Protein AF-0000000084551443 (afdb_homodimer)

Radius of gyration: 26.67 Å; Cα contacts (8 Å, |Δi|>4): 871; chains: 2; bounding box: 62×71×58 Å

Structure (mmCIF, N/CA/C/O backbone):
data_AF-0000000084551443-model_v1
#
loop_
_entity.id
_entity.type
_entity.pdbx_description
1 polymer 'Methyltransferase domain protein'
#
loop_
_atom_site.group_PDB
_atom_site.id
_atom_site.type_symbol
_atom_site.label_atom_id
_atom_site.label_alt_id
_atom_site.label_comp_id
_atom_site.label_asym_id
_atom_site.label_entity_id
_atom_site.label_seq_id
_atom_site.pdbx_PDB_ins_code
_atom_site.Cartn_x
_atom_site.Cartn_y
_atom_site.Cartn_z
_atom_site.occupancy
_atom_site.B_iso_or_equiv
_atom_site.auth_seq_id
_atom_site.auth_comp_id
_atom_site.auth_asym_id
_atom_site.auth_atom_id
_atom_site.pdbx_PDB_model_num
ATOM 1 N N . MET A 1 1 ? -0.946 -19.391 22.297 1 57.69 1 MET A N 1
ATOM 2 C CA . MET A 1 1 ? -1.785 -19.172 21.125 1 57.69 1 MET A CA 1
ATOM 3 C C . MET A 1 1 ? -1.15 -18.172 20.172 1 57.69 1 MET A C 1
ATOM 5 O O . MET A 1 1 ? -0.64 -17.141 20.609 1 57.69 1 MET A O 1
ATOM 9 N N . TYR A 1 2 ? -0.815 -18.609 18.891 1 79.56 2 TYR A N 1
ATOM 10 C CA . TYR A 1 2 ? -0.077 -17.766 17.969 1 79.56 2 TYR A CA 1
ATOM 11 C C . TYR A 1 2 ? -0.944 -16.625 17.469 1 79.56 2 TYR A C 1
ATOM 13 O O . TYR A 1 2 ? -2.164 -16.75 17.359 1 79.56 2 TYR A O 1
ATOM 21 N N . LEU A 1 3 ? -0.405 -15.438 17.484 1 86.31 3 LEU A N 1
ATOM 22 C CA . LEU A 1 3 ? -1.112 -14.258 17.016 1 86.31 3 LEU A CA 1
ATOM 23 C C . LEU A 1 3 ? -1.504 -14.406 15.547 1 86.31 3 LEU A C 1
ATOM 25 O O . LEU A 1 3 ? -0.669 -14.758 14.711 1 86.31 3 LEU A O 1
ATOM 29 N N . ASP A 1 4 ? -2.785 -14.312 15.32 1 89.44 4 ASP A N 1
ATOM 30 C CA . ASP A 1 4 ? -3.301 -14.312 13.953 1 89.44 4 ASP A CA 1
ATOM 31 C C . ASP A 1 4 ? -3.592 -12.891 13.477 1 89.44 4 ASP A C 1
ATOM 33 O O . ASP A 1 4 ? -4.09 -12.062 14.242 1 89.44 4 ASP A O 1
ATOM 37 N N . TYR A 1 5 ? -3.281 -12.633 12.25 1 92.94 5 TYR A N 1
ATOM 38 C CA . TYR A 1 5 ? -3.488 -11.305 11.68 1 92.94 5 TYR A CA 1
ATOM 39 C C . TYR A 1 5 ? -4.926 -10.844 11.891 1 92.94 5 TYR A C 1
ATOM 41 O O . TYR A 1 5 ? -5.164 -9.68 12.227 1 92.94 5 TYR A O 1
ATOM 49 N N . LYS A 1 6 ? -5.832 -11.734 11.711 1 90.75 6 LYS A N 1
ATOM 50 C CA . LYS A 1 6 ? -7.25 -11.383 11.805 1 90.75 6 LYS A CA 1
ATOM 51 C C . LYS A 1 6 ? -7.633 -11.023 13.234 1 90.75 6 LYS A C 1
ATOM 53 O O . LYS A 1 6 ? -8.68 -10.414 13.469 1 90.75 6 LYS A O 1
ATOM 58 N N . ASP A 1 7 ? -6.766 -11.391 14.172 1 90.88 7 ASP A N 1
ATOM 59 C CA . ASP A 1 7 ? -7.051 -11.141 15.578 1 90.88 7 ASP A CA 1
ATOM 60 C C . ASP A 1 7 ? -6.488 -9.789 16.016 1 90.88 7 ASP A C 1
ATOM 62 O O . ASP A 1 7 ? -6.75 -9.336 17.125 1 90.88 7 ASP A O 1
ATOM 66 N N . ILE A 1 8 ? -5.77 -9.18 15.18 1 94.69 8 ILE A N 1
ATOM 67 C CA . ILE A 1 8 ? -5.141 -7.906 15.523 1 94.69 8 ILE A CA 1
ATOM 68 C C . ILE A 1 8 ? -6.141 -6.77 15.336 1 94.69 8 ILE A C 1
ATOM 70 O O . ILE A 1 8 ? -6.684 -6.59 14.242 1 94.69 8 ILE A O 1
ATOM 74 N N . ASP A 1 9 ? -6.434 -6.051 16.375 1 95.94 9 ASP A N 1
ATOM 75 C CA . ASP A 1 9 ? -7.289 -4.871 16.312 1 95.94 9 ASP A CA 1
ATOM 76 C C . ASP A 1 9 ? -6.465 -3.602 16.125 1 95.94 9 ASP A C 1
ATOM 78 O O . ASP A 1 9 ? -6.066 -2.955 17.094 1 95.94 9 ASP A O 1
ATOM 82 N N . PHE A 1 10 ? -6.281 -3.205 14.891 1 97.06 10 PHE A N 1
ATOM 83 C CA . PHE A 1 10 ? -5.438 -2.062 14.562 1 97.06 10 PHE A CA 1
ATOM 84 C C . PHE A 1 10 ? -6.082 -0.762 15.031 1 97.06 10 PHE A C 1
ATOM 86 O O . PHE A 1 10 ? -5.395 0.243 15.219 1 97.06 10 PHE A O 1
ATOM 93 N N . GLU A 1 11 ? -7.387 -0.735 15.172 1 97.25 11 GLU A N 1
ATOM 94 C CA . GLU A 1 11 ? -8 0.452 15.758 1 97.25 11 GLU A CA 1
ATOM 95 C C . GLU A 1 11 ? -7.594 0.615 17.219 1 97.25 11 GLU A C 1
ATOM 97 O O . GLU A 1 11 ? -7.355 1.733 17.688 1 97.25 11 GLU A O 1
ATOM 102 N N . GLU A 1 12 ? -7.555 -0.473 17.891 1 96.94 12 GLU A N 1
ATOM 103 C CA . GLU A 1 12 ? -7.082 -0.405 19.281 1 96.94 12 GLU A CA 1
ATOM 104 C C . GLU A 1 12 ? -5.652 0.126 19.344 1 96.94 12 GLU A C 1
ATOM 106 O O . GLU A 1 12 ? -5.316 0.91 20.234 1 96.94 12 GLU A O 1
ATOM 111 N N . ILE A 1 13 ? -4.852 -0.319 18.422 1 96.56 13 ILE A N 1
ATOM 112 C CA . ILE A 1 13 ? -3.48 0.176 18.359 1 96.56 13 ILE A CA 1
ATOM 113 C C . ILE A 1 13 ? -3.486 1.681 18.094 1 96.56 13 ILE A C 1
ATOM 115 O O . ILE A 1 13 ? -2.773 2.434 18.766 1 96.56 13 ILE A O 1
ATOM 119 N N . TRP A 1 14 ? -4.32 2.121 17.188 1 96.62 14 TRP A N 1
ATOM 120 C CA . TRP A 1 14 ? -4.52 3.529 16.859 1 96.62 14 TRP A CA 1
ATOM 121 C C . TRP A 1 14 ? -4.938 4.32 18.094 1 96.62 14 TRP A C 1
ATOM 123 O O . TRP A 1 14 ? -4.332 5.344 18.406 1 96.62 14 TRP A O 1
ATOM 133 N N . GLN A 1 15 ? -5.852 3.818 18.812 1 96.19 15 GLN A N 1
ATOM 134 C CA . GLN A 1 15 ? -6.402 4.484 19.984 1 96.19 15 GLN A CA 1
ATOM 135 C C . GLN A 1 15 ? -5.395 4.504 21.141 1 96.19 15 GLN A C 1
ATOM 137 O O . GLN A 1 15 ? -5.301 5.484 21.875 1 96.19 15 GLN A O 1
ATOM 142 N N . ASN A 1 16 ? -4.629 3.449 21.25 1 94.69 16 ASN A N 1
ATOM 143 C CA . ASN A 1 16 ? -3.59 3.398 22.281 1 94.69 16 ASN A CA 1
ATOM 144 C C . ASN A 1 16 ? -2.496 4.43 22.016 1 94.69 16 ASN A C 1
ATOM 146 O O . ASN A 1 16 ? -1.947 5.012 22.953 1 94.69 16 ASN A O 1
ATOM 150 N N . ARG A 1 17 ? -2.191 4.629 20.781 1 92.5 17 ARG A N 1
ATOM 151 C CA . ARG A 1 17 ? -1.212 5.648 20.422 1 92.5 17 ARG A CA 1
ATOM 152 C C . ARG A 1 17 ? -1.701 7.039 20.812 1 92.5 17 ARG A C 1
ATOM 154 O O . ARG A 1 17 ? -0.929 7.852 21.328 1 92.5 17 ARG A O 1
ATOM 161 N N . ILE A 1 18 ? -2.959 7.258 20.562 1 92.38 18 ILE A N 1
ATOM 162 C CA . ILE A 1 18 ? -3.551 8.539 20.922 1 92.38 18 ILE A CA 1
ATOM 163 C C . ILE A 1 18 ? -3.543 8.703 22.453 1 92.38 18 ILE A C 1
ATOM 165 O O . ILE A 1 18 ? -3.168 9.758 22.969 1 92.38 18 ILE A O 1
ATOM 169 N N . ARG A 1 19 ? -3.854 7.652 23.141 1 91.12 19 ARG A N 1
ATOM 170 C CA . ARG A 1 19 ? -3.932 7.66 24.594 1 91.12 19 ARG A CA 1
ATOM 171 C C . ARG A 1 19 ? -2.557 7.875 25.219 1 91.12 19 ARG A C 1
ATOM 173 O O . ARG A 1 19 ? -2.445 8.43 26.312 1 91.12 19 ARG A O 1
ATOM 180 N N . SER A 1 20 ? -1.563 7.441 24.562 1 89.38 20 SER A N 1
ATOM 181 C CA . SER A 1 20 ? -0.211 7.492 25.109 1 89.38 20 SER A CA 1
ATOM 182 C C . SER A 1 20 ? 0.358 8.906 25.062 1 89.38 20 SER A C 1
ATOM 184 O O . SER A 1 20 ? 1.38 9.195 25.688 1 89.38 20 SER A O 1
ATOM 186 N N . LYS A 1 21 ? -0.358 9.766 24.328 1 87.75 21 LYS A N 1
ATOM 187 C CA . LYS A 1 21 ? 0.078 11.156 24.297 1 87.75 21 LYS A CA 1
ATOM 188 C C . LYS A 1 21 ? -0.125 11.828 25.656 1 87.75 21 LYS A C 1
ATOM 190 O O . LYS A 1 21 ? -0.843 11.297 26.5 1 87.75 21 LYS A O 1
ATOM 195 N N . ASN A 1 22 ? 0.673 12.828 25.875 1 85.81 22 ASN A N 1
ATOM 196 C CA . ASN A 1 22 ? 0.56 13.523 27.156 1 85.81 22 ASN A CA 1
ATOM 197 C C . ASN A 1 22 ? 0.204 14.992 26.953 1 85.81 22 ASN A C 1
ATOM 199 O O . ASN A 1 22 ? 0.245 15.508 25.844 1 85.81 22 ASN A O 1
ATOM 203 N N . GLY A 1 23 ? -0.37 15.555 28.031 1 88.5 23 GLY A N 1
ATOM 204 C CA . GLY A 1 23 ? -0.555 17 28.109 1 88.5 23 GLY A CA 1
ATOM 205 C C . GLY A 1 23 ? -1.542 17.516 27.078 1 88.5 23 GLY A C 1
ATOM 206 O O . GLY A 1 23 ? -2.654 17 26.953 1 88.5 23 GLY A O 1
ATOM 207 N N . HIS A 1 24 ? -1.109 18.547 26.469 1 88 24 HIS A N 1
ATOM 208 C CA . HIS A 1 24 ? -1.947 19.312 25.562 1 88 24 HIS A CA 1
ATOM 209 C C . HIS A 1 24 ? -2.359 18.484 24.344 1 88 24 HIS A C 1
ATOM 211 O O . HIS A 1 24 ? -3.5 18.578 23.891 1 88 24 HIS A O 1
ATOM 217 N N . GLU A 1 25 ? -1.542 17.625 23.891 1 87.94 25 GLU A N 1
ATOM 218 C CA . GLU A 1 25 ? -1.828 16.812 22.703 1 87.94 25 GLU A CA 1
ATOM 219 C C . GLU A 1 25 ? -2.949 15.805 22.984 1 87.94 25 GLU A C 1
ATOM 221 O O . GLU A 1 25 ? -3.779 15.539 22.125 1 87.94 25 GLU A O 1
ATOM 226 N N . LYS A 1 26 ? -2.939 15.273 24.125 1 89.88 26 LYS A N 1
ATOM 227 C CA . LYS A 1 26 ? -3.998 14.352 24.516 1 89.88 26 LYS A CA 1
ATOM 228 C C . LYS A 1 26 ? -5.324 15.086 24.703 1 89.88 26 LYS A C 1
ATOM 230 O O . LYS A 1 26 ? -6.375 14.602 24.281 1 89.88 26 LYS A O 1
ATOM 235 N N . GLN A 1 27 ? -5.234 16.219 25.281 1 92.19 27 GLN A N 1
ATOM 236 C CA . GLN A 1 27 ? -6.438 17.016 25.531 1 92.19 27 GLN A CA 1
ATOM 237 C C . GLN A 1 27 ? -7.121 17.406 24.219 1 92.19 27 GLN A C 1
ATOM 239 O O . GLN A 1 27 ? -8.352 17.422 24.141 1 92.19 27 GLN A O 1
ATOM 244 N N . ARG A 1 28 ? -6.359 17.641 23.266 1 92.06 28 ARG A N 1
ATOM 245 C CA . ARG A 1 28 ? -6.895 18.078 21.984 1 92.06 28 ARG A CA 1
ATOM 246 C C . ARG A 1 28 ? -7.762 16.984 21.359 1 92.06 28 ARG A C 1
ATOM 248 O O . ARG A 1 28 ? -8.672 17.281 20.594 1 92.06 28 ARG A O 1
ATOM 255 N N . VAL A 1 29 ? -7.52 15.766 21.719 1 91.06 29 VAL A N 1
ATOM 256 C CA . VAL A 1 29 ? -8.266 14.648 21.141 1 91.06 29 VAL A CA 1
ATOM 257 C C . VAL A 1 29 ? -9.602 14.492 21.875 1 91.06 29 VAL A C 1
ATOM 259 O O . VAL A 1 29 ? -10.633 14.234 21.25 1 91.06 29 VAL A O 1
ATOM 262 N N . PHE A 1 30 ? -9.625 14.789 23.156 1 92.81 30 PHE A N 1
ATOM 263 C CA . PHE A 1 30 ? -10.773 14.375 23.953 1 92.81 30 PHE A CA 1
ATOM 264 C C . PHE A 1 30 ? -11.578 15.586 24.406 1 92.81 30 PHE A C 1
ATOM 266 O O . PHE A 1 30 ? -12.648 15.445 25 1 92.81 30 PHE A O 1
ATOM 273 N N . ASP A 1 31 ? -11.062 16.781 24.094 1 94.62 31 ASP A N 1
ATOM 274 C CA . ASP A 1 31 ? -11.75 18.016 24.469 1 94.62 31 ASP A CA 1
ATOM 275 C C . ASP A 1 31 ? -11.883 18.953 23.266 1 94.62 31 ASP A C 1
ATOM 277 O O . ASP A 1 31 ? -10.914 19.609 22.875 1 94.62 31 ASP A O 1
ATOM 281 N N . ASP A 1 32 ? -13.055 19.094 22.812 1 94.31 32 ASP A N 1
ATOM 282 C CA . ASP A 1 32 ? -13.32 19.875 21.609 1 94.31 32 ASP A CA 1
ATOM 283 C C . ASP A 1 32 ? -12.938 21.344 21.812 1 94.31 32 ASP A C 1
ATOM 285 O O . ASP A 1 32 ? -12.508 22.016 20.875 1 94.31 32 ASP A O 1
ATOM 289 N N . GLU A 1 33 ? -13.164 21.812 22.969 1 95.31 33 GLU A N 1
ATOM 290 C CA . GLU A 1 33 ? -12.852 23.203 23.234 1 95.31 33 GLU A CA 1
ATOM 291 C C . GLU A 1 33 ? -11.352 23.469 23.156 1 95.31 33 GLU A C 1
ATOM 293 O O . GLU A 1 33 ? -10.922 24.5 22.641 1 95.31 33 GLU A O 1
ATOM 298 N N . VAL A 1 34 ? -10.594 22.531 23.703 1 95.56 34 VAL A N 1
ATOM 299 C CA . VAL A 1 34 ? -9.141 22.641 23.625 1 95.56 34 VAL A CA 1
ATOM 300 C C . VAL A 1 34 ? -8.695 22.625 22.156 1 95.56 34 VAL A C 1
ATOM 302 O O . VAL A 1 34 ? -7.82 23.391 21.766 1 95.56 34 VAL A O 1
ATOM 305 N N . GLU A 1 35 ? -9.273 21.719 21.359 1 94.19 35 GLU A N 1
ATOM 306 C CA . GLU A 1 35 ? -8.961 21.625 19.938 1 94.19 35 GLU A CA 1
ATOM 307 C C . GLU A 1 35 ? -9.344 22.922 19.219 1 94.19 35 GLU A C 1
ATOM 309 O O . GLU A 1 35 ? -8.578 23.422 18.391 1 94.19 35 GLU A O 1
ATOM 314 N N . ARG A 1 36 ? -10.492 23.469 19.516 1 95.06 36 ARG A N 1
ATOM 315 C CA . ARG A 1 36 ? -10.953 24.703 18.922 1 95.06 36 ARG A CA 1
ATOM 316 C C . ARG A 1 36 ? -10.008 25.859 19.234 1 95.06 36 ARG A C 1
ATOM 318 O O . ARG A 1 36 ? -9.68 26.672 18.359 1 95.06 36 ARG A O 1
ATOM 325 N N . GLU A 1 37 ? -9.633 25.922 20.453 1 95.88 37 GLU A N 1
ATOM 326 C CA . GLU A 1 37 ? -8.719 26.984 20.875 1 95.88 37 GLU A CA 1
ATOM 327 C C . GLU A 1 37 ? -7.379 26.891 20.156 1 95.88 37 GLU A C 1
ATOM 329 O O . GLU A 1 37 ? -6.785 27.906 19.812 1 95.88 37 GLU A O 1
ATOM 334 N N . PHE A 1 38 ? -6.941 25.688 20.094 1 95.44 38 PHE A N 1
ATOM 335 C CA . PHE A 1 38 ? -5.684 25.469 19.406 1 95.44 38 PHE A CA 1
ATOM 336 C C . PHE A 1 38 ? -5.715 26.078 18 1 95.44 38 PHE A C 1
ATOM 338 O O . PHE A 1 38 ? -4.824 26.844 17.641 1 95.44 38 PHE A O 1
ATOM 345 N N . TRP A 1 39 ? -6.77 25.828 17.219 1 95.38 39 TRP A N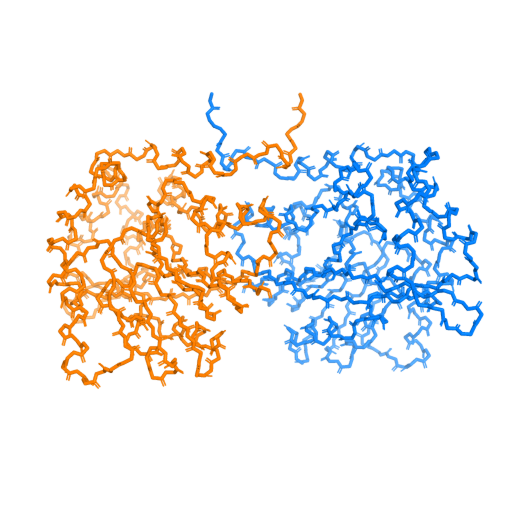 1
ATOM 346 C CA . TRP A 1 39 ? -6.844 26.281 15.836 1 95.38 39 TRP A CA 1
ATOM 347 C C . TRP A 1 39 ? -7.207 27.766 15.766 1 95.38 39 TRP A C 1
ATOM 349 O O . TRP A 1 39 ? -6.832 28.453 14.82 1 95.38 39 TRP A O 1
ATOM 359 N N . GLU A 1 40 ? -7.996 28.203 16.75 1 96.31 40 GLU A N 1
ATOM 360 C CA . GLU A 1 40 ? -8.281 29.641 16.828 1 96.31 40 GLU A CA 1
ATOM 361 C C . GLU A 1 40 ? -6.988 30.453 16.844 1 96.31 40 GLU A C 1
ATOM 363 O O . GLU A 1 40 ? -6.887 31.469 16.156 1 96.31 40 GLU A O 1
ATOM 368 N N . LYS A 1 41 ? -6.055 29.984 17.578 1 95.5 41 LYS A N 1
ATOM 369 C CA . LYS A 1 41 ? -4.781 30.688 17.734 1 95.5 41 LYS A CA 1
ATOM 370 C C . LYS A 1 41 ? -3.945 30.594 16.469 1 95.5 41 LYS A C 1
ATOM 372 O O . LYS A 1 41 ? -3.242 31.547 16.109 1 95.5 41 LYS A O 1
ATOM 377 N N . LEU A 1 42 ? -4.023 29.484 15.781 1 94.5 42 LEU A N 1
ATOM 378 C CA . LEU A 1 42 ? -3.123 29.234 14.664 1 94.5 42 LEU A CA 1
ATOM 379 C C . LEU A 1 42 ? -3.727 29.734 13.352 1 94.5 42 LEU A C 1
ATOM 381 O O . LEU A 1 42 ? -2.996 30.062 12.414 1 94.5 42 LEU A O 1
ATOM 385 N N . ALA A 1 43 ? -5.004 29.812 13.195 1 95.75 43 ALA A N 1
ATOM 386 C CA . ALA A 1 43 ? -5.73 30.031 11.945 1 95.75 43 ALA A CA 1
ATOM 387 C C . ALA A 1 43 ? -5.277 31.312 11.266 1 95.75 43 ALA A C 1
ATOM 389 O O . ALA A 1 43 ? -4.98 31.328 10.07 1 95.75 43 ALA A O 1
ATOM 390 N N . PRO A 1 44 ? -5.113 32.406 12.055 1 94.19 44 PRO A N 1
ATOM 391 C CA . PRO A 1 44 ? -4.781 33.688 11.406 1 94.19 44 PRO A CA 1
ATOM 392 C C . PRO A 1 44 ? -3.42 33.656 10.719 1 94.19 44 PRO A C 1
ATOM 394 O O . PRO A 1 44 ? -3.201 34.406 9.75 1 94.19 44 PRO A O 1
ATOM 397 N N . ASN A 1 45 ? -2.537 32.781 11.164 1 94.75 45 ASN A N 1
ATOM 398 C CA . ASN A 1 45 ? -1.182 32.781 10.625 1 94.75 45 ASN A CA 1
ATOM 399 C C . ASN A 1 45 ? -0.876 31.453 9.914 1 94.75 45 ASN A C 1
ATOM 401 O O . ASN A 1 45 ? 0.275 31.188 9.57 1 94.75 45 ASN A O 1
ATOM 405 N N . TYR A 1 46 ? -1.839 30.688 9.719 1 95.38 46 TYR A N 1
ATOM 406 C CA . TYR A 1 46 ? -1.633 29.359 9.148 1 95.38 46 TYR A CA 1
ATOM 407 C C . TYR A 1 46 ? -1.007 29.453 7.762 1 95.38 46 TYR A C 1
ATOM 409 O O . TYR A 1 46 ? -0.062 28.719 7.453 1 95.38 46 TYR A O 1
ATOM 417 N N . ASP A 1 47 ? -1.435 30.391 6.996 1 95.06 47 ASP A N 1
ATOM 418 C CA . ASP A 1 47 ? -0.998 30.5 5.609 1 95.06 47 ASP A CA 1
ATOM 419 C C . ASP A 1 47 ? 0.398 31.125 5.52 1 95.06 47 ASP A C 1
ATOM 421 O O . ASP A 1 47 ? 1.036 31.078 4.469 1 95.06 47 ASP A O 1
ATOM 425 N N . LYS A 1 48 ? 0.828 31.672 6.605 1 93.44 48 LYS A N 1
ATOM 426 C CA . LYS A 1 48 ? 2.178 32.219 6.641 1 93.44 48 LYS A CA 1
ATOM 427 C C . LYS A 1 48 ? 3.221 31.125 6.828 1 93.44 48 LYS A C 1
ATOM 429 O O . LYS A 1 48 ? 4.402 31.344 6.539 1 93.44 48 LYS A O 1
ATOM 434 N N . ASN A 1 49 ? 2.734 30.016 7.266 1 91.19 49 ASN A N 1
ATOM 435 C CA . ASN A 1 49 ? 3.637 28.891 7.473 1 91.19 49 ASN A CA 1
ATOM 436 C C . ASN A 1 49 ? 3.674 27.969 6.258 1 91.19 49 ASN A C 1
ATOM 438 O O . ASN A 1 49 ? 2.676 27.844 5.547 1 91.19 49 ASN A O 1
ATOM 442 N N . THR A 1 50 ? 4.844 27.438 6.086 1 92.31 50 THR A N 1
ATOM 443 C CA . THR A 1 50 ? 5.016 26.484 4.996 1 92.31 50 THR A CA 1
ATOM 444 C C . THR A 1 50 ? 4.352 25.156 5.328 1 92.31 50 THR A C 1
ATOM 446 O O . THR A 1 50 ? 4.621 24.578 6.379 1 92.31 50 THR A O 1
ATOM 449 N N . THR A 1 51 ? 3.451 24.734 4.461 1 94.12 51 THR A N 1
ATOM 450 C CA . THR A 1 51 ? 2.758 23.453 4.625 1 94.12 51 THR A CA 1
ATOM 451 C C . THR A 1 51 ? 3.086 22.516 3.473 1 94.12 51 THR A C 1
ATOM 453 O O . THR A 1 51 ? 3.854 22.859 2.574 1 94.12 51 THR A O 1
ATOM 456 N N . LEU A 1 52 ? 2.461 21.344 3.529 1 96.69 52 LEU A N 1
ATOM 457 C CA . LEU A 1 52 ? 2.707 20.328 2.516 1 96.69 52 LEU A CA 1
ATOM 458 C C . LEU A 1 52 ? 2.471 20.875 1.115 1 96.69 52 LEU A C 1
ATOM 460 O O . LEU A 1 52 ? 3.305 20.703 0.224 1 96.69 52 LEU A O 1
ATOM 464 N N . TYR A 1 53 ? 1.354 21.562 0.967 1 96.62 53 TYR A N 1
ATOM 465 C CA . TYR A 1 53 ? 1.021 22.141 -0.33 1 96.62 53 TYR A CA 1
ATOM 466 C C . TYR A 1 53 ? 2.125 23.078 -0.81 1 96.62 53 TYR A C 1
ATOM 468 O O . TYR A 1 53 ? 2.404 23.156 -2.01 1 96.62 53 TYR A O 1
ATOM 476 N N . ASP A 1 54 ? 2.74 23.75 0.129 1 96.12 54 ASP A N 1
ATOM 477 C CA . ASP A 1 54 ? 3.723 24.781 -0.208 1 96.12 54 ASP A CA 1
ATOM 478 C C . ASP A 1 54 ? 5.062 24.156 -0.595 1 96.12 54 ASP A C 1
ATOM 480 O O . ASP A 1 54 ? 5.707 24.594 -1.549 1 96.12 54 ASP A O 1
ATOM 484 N N . TYR A 1 55 ? 5.469 23.109 0.135 1 94 55 TYR A N 1
ATOM 485 C CA . TYR A 1 55 ? 6.82 22.609 -0.113 1 94 55 TYR A CA 1
ATOM 486 C C . TYR A 1 55 ? 6.793 21.391 -1.015 1 94 55 TYR A C 1
ATOM 488 O O . TYR A 1 55 ? 7.844 20.891 -1.424 1 94 55 TYR A O 1
ATOM 496 N N . SER A 1 56 ? 5.535 20.922 -1.403 1 94.75 56 SER A N 1
ATOM 497 C CA . SER A 1 56 ? 5.492 19.766 -2.299 1 94.75 56 SER A CA 1
ATOM 498 C C . SER A 1 56 ? 4.305 19.859 -3.256 1 94.75 56 SER A C 1
ATOM 500 O O . SER A 1 56 ? 3.318 19.141 -3.102 1 94.75 56 SER A O 1
ATOM 502 N N . LYS A 1 57 ? 4.422 20.578 -4.289 1 95.81 57 LYS A N 1
ATOM 503 C CA . LYS A 1 57 ? 3.396 20.688 -5.32 1 95.81 57 LYS A CA 1
ATOM 504 C C . LYS A 1 57 ? 3.182 19.359 -6.039 1 95.81 57 LYS A C 1
ATOM 506 O O . LYS A 1 57 ? 2.107 19.109 -6.594 1 95.81 57 LYS A O 1
ATOM 511 N N . GLU A 1 58 ? 4.219 18.562 -5.918 1 97.19 58 GLU A N 1
ATOM 512 C CA . GLU A 1 58 ? 4.125 17.234 -6.535 1 97.19 58 GLU A CA 1
ATOM 513 C C . GLU A 1 58 ? 3.018 16.406 -5.891 1 97.19 58 GLU A C 1
ATOM 515 O O . GLU A 1 58 ? 2.281 15.703 -6.586 1 97.19 58 GLU A O 1
ATOM 520 N N . VAL A 1 59 ? 2.934 16.5 -4.605 1 98.38 59 VAL A N 1
ATOM 521 C CA . VAL A 1 59 ? 1.882 15.766 -3.906 1 98.38 59 VAL A CA 1
ATOM 522 C C . VAL A 1 59 ? 0.514 16.25 -4.379 1 98.38 59 VAL A C 1
ATOM 524 O O . VAL A 1 59 ? -0.38 15.445 -4.648 1 98.38 59 VAL A O 1
ATOM 527 N N . PHE A 1 60 ? 0.366 17.578 -4.535 1 98.5 60 PHE A N 1
ATOM 528 C CA . PHE A 1 60 ? -0.885 18.125 -5.039 1 98.5 60 PHE A CA 1
ATOM 529 C C . PHE A 1 60 ? -1.196 17.594 -6.43 1 98.5 60 PHE A C 1
ATOM 531 O O . PHE A 1 60 ? -2.328 17.203 -6.711 1 98.5 60 PHE A O 1
ATOM 538 N N . LYS A 1 61 ? -0.221 17.594 -7.266 1 98.56 61 LYS A N 1
ATOM 539 C CA . LYS A 1 61 ? -0.422 17.141 -8.641 1 98.56 61 LYS A CA 1
ATOM 540 C C . LYS A 1 61 ? -0.869 15.68 -8.68 1 98.56 61 LYS A C 1
ATOM 542 O O . LYS A 1 61 ? -1.698 15.305 -9.516 1 98.56 61 LYS A O 1
ATOM 547 N N . ILE A 1 62 ? -0.327 14.875 -7.844 1 98.31 62 ILE A N 1
ATOM 548 C CA . ILE A 1 62 ? -0.715 13.469 -7.777 1 98.31 62 ILE A CA 1
ATOM 549 C C . ILE A 1 62 ? -2.164 13.359 -7.309 1 98.31 62 ILE A C 1
ATOM 551 O O . ILE A 1 62 ? -2.969 12.656 -7.922 1 98.31 62 ILE A O 1
ATOM 555 N N . VAL A 1 63 ? -2.512 14.086 -6.27 1 98.62 63 VAL A N 1
ATOM 556 C CA . VAL A 1 63 ? -3.883 14.078 -5.77 1 98.62 63 VAL A CA 1
ATOM 557 C C . VAL A 1 63 ? -4.836 14.539 -6.867 1 98.62 63 VAL A C 1
ATOM 559 O O . VAL A 1 63 ? -5.867 13.906 -7.105 1 98.62 63 VAL A O 1
ATOM 562 N N . GLU A 1 64 ? -4.465 15.641 -7.496 1 98.69 64 GLU A N 1
ATOM 563 C CA . GLU A 1 64 ? -5.277 16.188 -8.578 1 98.69 64 GLU A CA 1
ATOM 564 C C . GLU A 1 64 ? -5.5 15.172 -9.688 1 98.69 64 GLU A C 1
ATOM 566 O O . GLU A 1 64 ? -6.598 15.07 -10.234 1 98.69 64 GLU A O 1
ATOM 571 N N . SER A 1 65 ? -4.473 14.414 -10 1 98.44 65 SER A N 1
ATOM 572 C CA . SER A 1 65 ? -4.551 13.445 -11.086 1 98.44 65 SER A CA 1
ATOM 573 C C . SER A 1 65 ? -5.488 12.297 -10.742 1 98.44 65 SER A C 1
ATOM 575 O O . SER A 1 65 ? -5.98 11.594 -11.625 1 98.44 65 SER A O 1
ATOM 577 N N . LEU A 1 66 ? -5.762 12.031 -9.508 1 98.38 66 LEU A N 1
ATOM 578 C CA . LEU A 1 66 ? -6.621 10.945 -9.062 1 98.38 66 LEU A CA 1
ATOM 579 C C . LEU A 1 66 ? -8.094 11.344 -9.133 1 98.38 66 LEU A C 1
ATOM 581 O O . LEU A 1 66 ? -8.977 10.5 -8.984 1 98.38 66 LEU A O 1
ATOM 585 N N . ILE A 1 67 ? -8.328 12.641 -9.336 1 98.75 67 ILE A N 1
ATOM 586 C CA . ILE A 1 67 ? -9.688 13.172 -9.359 1 98.75 67 ILE A CA 1
ATOM 587 C C . ILE A 1 67 ? -10.07 13.539 -10.789 1 98.75 67 ILE A C 1
ATOM 589 O O . ILE A 1 67 ? -9.352 14.281 -11.461 1 98.75 67 ILE A O 1
ATOM 593 N N . GLU A 1 68 ? -11.188 13.086 -11.203 1 98.69 68 GLU A N 1
ATOM 594 C CA . GLU A 1 68 ? -11.656 13.383 -12.555 1 98.69 68 GLU A CA 1
ATOM 595 C C . GLU A 1 68 ? -12.195 14.805 -12.641 1 98.69 68 GLU A C 1
ATOM 597 O O . GLU A 1 68 ? -12.852 15.289 -11.719 1 98.69 68 GLU A O 1
ATOM 602 N N . LYS A 1 69 ? -11.953 15.398 -13.781 1 98.56 69 LYS A N 1
ATOM 603 C CA . LYS A 1 69 ? -12.484 16.734 -14.016 1 98.56 69 LYS A CA 1
ATOM 604 C C . LYS A 1 69 ? -14.008 16.734 -13.969 1 98.56 69 LYS A C 1
ATOM 606 O O . LYS A 1 69 ? -14.656 15.812 -14.484 1 98.56 69 LYS A O 1
ATOM 611 N N . GLY A 1 70 ? -14.547 17.719 -13.328 1 98.75 70 GLY A N 1
ATOM 612 C CA . GLY A 1 70 ? -15.992 17.875 -13.289 1 98.75 70 GLY A CA 1
ATOM 613 C C . GLY A 1 70 ? -16.656 17.047 -12.211 1 98.75 70 GLY A C 1
ATOM 614 O O . GLY A 1 70 ? -17.891 16.906 -12.203 1 98.75 70 GLY A O 1
ATOM 615 N N . SER A 1 71 ? -15.906 16.5 -11.328 1 98.75 71 SER A N 1
ATOM 616 C CA . SER A 1 71 ? -16.453 15.664 -10.266 1 98.75 71 SER A CA 1
ATOM 617 C C . SER A 1 71 ? -16.781 16.484 -9.023 1 98.75 71 SER A C 1
ATOM 619 O O . SER A 1 71 ? -16.344 17.641 -8.906 1 98.75 71 SER A O 1
ATOM 621 N N . SER A 1 72 ? -17.547 15.914 -8.133 1 98.88 72 SER A N 1
ATOM 622 C CA . SER A 1 72 ? -17.797 16.5 -6.82 1 98.88 72 SER A CA 1
ATOM 623 C C . SER A 1 72 ? -16.828 15.93 -5.777 1 98.88 72 SER A C 1
ATOM 625 O O . SER A 1 72 ? -16.375 14.789 -5.902 1 98.88 72 SER A O 1
ATOM 627 N N . LEU A 1 73 ? -16.547 16.766 -4.781 1 98.88 73 LEU A N 1
ATOM 628 C CA . LEU A 1 73 ? -15.5 16.391 -3.826 1 98.88 73 LEU A CA 1
ATOM 629 C C . LEU A 1 73 ? -15.875 16.828 -2.416 1 98.88 73 LEU A C 1
ATOM 631 O O . LEU A 1 73 ? -16.359 17.953 -2.219 1 98.88 73 LEU A O 1
ATOM 635 N N . ILE A 1 74 ? -15.742 15.93 -1.472 1 98.88 74 ILE A N 1
ATOM 636 C CA . ILE A 1 74 ? -15.703 16.297 -0.061 1 98.88 74 ILE A CA 1
ATOM 637 C C . ILE A 1 74 ? -14.258 16.328 0.428 1 98.88 74 ILE A C 1
ATOM 639 O O . ILE A 1 74 ? -13.516 15.352 0.243 1 98.88 74 ILE A O 1
ATOM 643 N N . GLU A 1 75 ? -13.852 17.391 0.993 1 98.88 75 GLU A N 1
ATOM 644 C CA . GLU A 1 75 ? -12.57 17.391 1.696 1 98.88 75 GLU A CA 1
ATOM 645 C C . GLU A 1 75 ? -12.773 17.469 3.207 1 98.88 75 GLU A C 1
ATOM 647 O O . GLU A 1 75 ? -13.422 18.375 3.713 1 98.88 75 GLU A O 1
ATOM 652 N N . ILE A 1 76 ? -12.211 16.5 3.885 1 98.75 76 ILE A N 1
ATOM 653 C CA . ILE A 1 76 ? -12.25 16.422 5.34 1 98.75 76 ILE A CA 1
ATOM 654 C C . ILE A 1 76 ? -11.047 17.141 5.938 1 98.75 76 ILE A C 1
ATOM 656 O O . ILE A 1 76 ? -9.898 16.812 5.621 1 98.75 76 ILE A O 1
ATOM 660 N N . GLY A 1 77 ? -11.281 18 6.848 1 98.38 77 GLY A N 1
ATOM 661 C CA . GLY A 1 77 ? -10.195 18.781 7.41 1 98.38 77 GLY A CA 1
ATOM 662 C C . GLY A 1 77 ? -9.539 19.703 6.398 1 98.38 77 GLY A C 1
ATOM 663 O O . GLY A 1 77 ? -8.32 19.688 6.234 1 98.38 77 GLY A O 1
ATOM 664 N N . CYS A 1 78 ? -10.352 20.625 5.812 1 98.56 78 CYS A N 1
ATOM 665 C CA . CYS A 1 78 ? -9.891 21.422 4.68 1 98.56 78 CYS A CA 1
ATOM 666 C C . CYS A 1 78 ? -8.984 22.547 5.145 1 98.56 78 CYS A C 1
ATOM 668 O O . CYS A 1 78 ? -8.273 23.156 4.34 1 98.56 78 CYS A O 1
ATOM 670 N N . GLY A 1 79 ? -9.047 22.953 6.438 1 98.25 79 GLY A N 1
ATOM 671 C CA . GLY A 1 79 ? -8.273 24.078 6.938 1 98.25 79 GLY A CA 1
ATOM 672 C C . GLY A 1 79 ? -8.562 25.375 6.199 1 98.25 79 GLY A C 1
ATOM 673 O O . GLY A 1 79 ? -9.727 25.75 6.039 1 98.25 79 GLY A O 1
ATOM 674 N N . THR A 1 80 ? -7.523 26.047 5.852 1 98.5 80 THR A N 1
ATOM 675 C CA . THR A 1 80 ? -7.695 27.328 5.156 1 98.5 80 THR A CA 1
ATOM 676 C C . THR A 1 80 ? -7.855 27.094 3.656 1 98.5 80 THR A C 1
ATOM 678 O O . THR A 1 80 ? -7.883 28.062 2.883 1 98.5 80 THR A O 1
ATOM 681 N N . GLY A 1 81 ? -7.855 25.859 3.219 1 98.44 81 GLY A N 1
ATOM 682 C CA . GLY A 1 81 ? -8.211 25.531 1.849 1 98.44 81 GLY A CA 1
ATOM 683 C C . GLY A 1 81 ? -7.012 25.438 0.923 1 98.44 81 GLY A C 1
ATOM 684 O O . GLY A 1 81 ? -7.113 25.766 -0.263 1 98.44 81 GLY A O 1
ATOM 685 N N . LYS A 1 82 ? -5.867 25 1.414 1 97.56 82 LYS A N 1
ATOM 686 C CA . LYS A 1 82 ? -4.656 24.969 0.597 1 97.56 82 LYS A CA 1
ATOM 687 C C . LYS A 1 82 ? -4.809 23.969 -0.553 1 97.56 82 LYS A C 1
ATOM 689 O O . LYS A 1 82 ? -4.305 24.203 -1.653 1 97.56 82 LYS A O 1
ATOM 694 N N . PHE A 1 83 ? -5.449 22.875 -0.304 1 98.5 83 PHE A N 1
ATOM 695 C CA . PHE A 1 83 ? -5.758 21.922 -1.37 1 98.5 83 PHE A CA 1
ATOM 696 C C . PHE A 1 83 ? -7.117 22.234 -1.988 1 98.5 83 PHE A C 1
ATOM 698 O O . PHE A 1 83 ? -7.305 22.078 -3.195 1 98.5 83 PHE A O 1
ATOM 705 N N . THR A 1 84 ? -8.008 22.719 -1.199 1 98.69 84 THR A N 1
ATOM 706 C CA . THR A 1 84 ? -9.391 22.969 -1.592 1 98.69 84 THR A CA 1
ATOM 707 C C . THR A 1 84 ? -9.461 23.984 -2.73 1 98.69 84 THR A C 1
ATOM 709 O O . THR A 1 84 ? -10.109 23.734 -3.75 1 98.69 84 THR A O 1
ATOM 712 N N . ILE A 1 85 ? -8.812 25.078 -2.559 1 98.56 85 ILE A N 1
ATOM 713 C CA . ILE A 1 85 ? -8.93 26.219 -3.469 1 98.56 85 ILE A CA 1
ATOM 714 C C . ILE A 1 85 ? -8.414 25.828 -4.852 1 98.56 85 ILE A C 1
ATOM 716 O O . ILE A 1 85 ? -9.141 25.953 -5.848 1 98.56 85 ILE A O 1
ATOM 720 N N . PRO A 1 86 ? -7.191 25.266 -4.969 1 98.31 86 PRO A N 1
ATOM 721 C CA . PRO A 1 86 ? -6.754 24.875 -6.312 1 98.31 86 PRO A CA 1
ATOM 722 C C . PRO A 1 86 ? -7.605 23.766 -6.922 1 98.31 86 PRO A C 1
ATOM 724 O O . PRO A 1 86 ? -7.797 23.734 -8.141 1 98.31 86 PRO A O 1
ATOM 727 N N . LEU A 1 87 ? -8.188 22.859 -6.164 1 98.69 87 LEU A N 1
ATOM 728 C CA . LEU A 1 87 ? -9.008 21.766 -6.68 1 98.69 87 LEU A CA 1
ATOM 729 C C . LEU A 1 87 ? -10.336 22.297 -7.211 1 98.69 87 LEU A C 1
ATOM 731 O O . LEU A 1 87 ? -11.023 21.609 -7.969 1 98.69 87 LEU A O 1
ATOM 735 N N . SER A 1 88 ? -10.742 23.484 -6.762 1 98.62 88 SER A N 1
ATOM 736 C CA . SER A 1 88 ? -11.992 24.078 -7.219 1 98.62 88 SER A CA 1
ATOM 737 C C . SER A 1 88 ? -11.977 24.312 -8.727 1 98.62 88 SER A C 1
ATOM 739 O O . SER A 1 88 ? -13.023 24.391 -9.367 1 98.62 88 SER A O 1
ATOM 741 N N . ASN A 1 89 ? -10.773 24.453 -9.266 1 98.25 89 ASN A N 1
ATOM 742 C CA . ASN A 1 89 ? -10.641 24.641 -10.711 1 98.25 89 ASN A CA 1
ATOM 743 C C . ASN A 1 89 ? -10.961 23.375 -11.484 1 98.25 89 ASN A C 1
ATOM 745 O O . ASN A 1 89 ? -11.25 23.422 -12.68 1 98.25 89 ASN A O 1
ATOM 749 N N . LYS A 1 90 ? -10.906 22.266 -10.828 1 98.25 90 LYS A N 1
ATOM 750 C CA . LYS A 1 90 ? -11.094 20.969 -11.484 1 98.25 90 LYS A CA 1
ATOM 751 C C . LYS A 1 90 ? -12.453 20.375 -11.148 1 98.25 90 LYS A C 1
ATOM 753 O O . LYS A 1 90 ? -13.086 19.75 -12 1 98.25 90 LYS A O 1
ATOM 758 N N . CYS A 1 91 ? -12.922 20.578 -9.992 1 98.75 91 CYS A N 1
ATOM 759 C CA . CYS A 1 91 ? -14.133 19.953 -9.484 1 98.75 91 CYS A CA 1
ATOM 760 C C . CYS A 1 91 ? -15.367 20.781 -9.82 1 98.75 91 CYS A C 1
ATOM 762 O O . CYS A 1 91 ? -15.297 22 -9.914 1 98.75 91 CYS A O 1
ATOM 764 N N . LYS A 1 92 ? -16.438 20.094 -9.969 1 98.69 92 LYS A N 1
ATOM 765 C CA . LYS A 1 92 ? -17.734 20.75 -10.164 1 98.69 92 LYS A CA 1
ATOM 766 C C . LYS A 1 92 ? -18.188 21.453 -8.891 1 98.69 92 LYS A C 1
ATOM 768 O O . LYS A 1 92 ? -18.75 22.547 -8.945 1 98.69 92 LYS A O 1
ATOM 773 N N . ASP A 1 93 ? -18.031 20.859 -7.844 1 98.62 93 ASP A N 1
ATOM 774 C CA . ASP A 1 93 ? -18.375 21.375 -6.527 1 98.62 93 ASP A CA 1
ATOM 775 C C . ASP A 1 93 ? -17.562 20.703 -5.43 1 98.62 93 ASP A C 1
ATOM 777 O O . ASP A 1 93 ? -17.188 19.531 -5.562 1 98.62 93 ASP A O 1
ATOM 781 N N . ILE A 1 94 ? -17.297 21.438 -4.391 1 98.88 94 ILE A N 1
ATOM 782 C CA . ILE A 1 94 ? -16.516 20.953 -3.262 1 98.88 94 ILE A CA 1
ATOM 783 C C . ILE A 1 94 ? -17.25 21.266 -1.955 1 98.88 94 ILE A C 1
ATOM 785 O O . ILE A 1 94 ? -17.688 22.391 -1.741 1 98.88 94 ILE A O 1
ATOM 789 N N . LEU A 1 95 ? -17.422 20.266 -1.176 1 98.94 95 LEU A N 1
ATOM 790 C CA . LEU A 1 95 ? -17.812 20.453 0.219 1 98.94 95 LEU A CA 1
ATOM 791 C C . LEU A 1 95 ? -16.594 20.359 1.135 1 98.94 95 LEU A C 1
ATOM 793 O O . LEU A 1 95 ? -16 19.297 1.281 1 98.94 95 LEU A O 1
ATOM 797 N N . ALA A 1 96 ? -16.266 21.484 1.698 1 98.81 96 ALA A N 1
ATOM 798 C CA . ALA A 1 96 ? -15.094 21.578 2.568 1 98.81 96 ALA A CA 1
ATOM 799 C C . ALA A 1 96 ? -15.5 21.516 4.039 1 98.81 96 ALA A C 1
ATOM 801 O O . ALA A 1 96 ? -16.062 22.484 4.57 1 98.81 96 ALA A O 1
ATOM 802 N N . VAL A 1 97 ? -15.117 20.438 4.688 1 98.69 97 VAL A N 1
ATOM 803 C CA . VAL A 1 97 ? -15.547 20.203 6.062 1 98.69 97 VAL A CA 1
ATOM 804 C C . VAL A 1 97 ? -14.375 20.453 7.016 1 98.69 97 VAL A C 1
ATOM 806 O O . VAL A 1 97 ? -13.289 19.906 6.824 1 98.69 97 VAL A O 1
ATOM 809 N N . ASP A 1 98 ? -14.625 21.25 7.992 1 98.19 98 ASP A N 1
ATOM 810 C CA . ASP A 1 98 ? -13.641 21.453 9.055 1 98.19 98 ASP A CA 1
ATOM 811 C C . ASP A 1 98 ? -14.312 21.766 10.383 1 98.19 98 ASP A C 1
ATOM 813 O O . ASP A 1 98 ? -15.359 22.422 10.422 1 98.19 98 ASP A O 1
ATOM 817 N N . PHE A 1 99 ? -13.672 21.266 11.406 1 96.5 99 PHE A N 1
ATOM 818 C CA . PHE A 1 99 ? -14.164 21.469 12.766 1 96.5 99 PHE A CA 1
ATOM 819 C C . PHE A 1 99 ? -13.953 22.922 13.203 1 96.5 99 PHE A C 1
ATOM 821 O O . PHE A 1 99 ? -14.75 23.469 13.969 1 96.5 99 PHE A O 1
ATOM 828 N N . SER A 1 100 ? -12.945 23.594 12.727 1 97.38 100 SER A N 1
ATOM 829 C CA . SER A 1 100 ? -12.516 24.906 13.203 1 97.38 100 SER A CA 1
ATOM 830 C C . SER A 1 100 ? -13.211 26.031 12.43 1 97.38 100 SER A C 1
ATOM 832 O O . SER A 1 100 ? -12.93 26.234 11.25 1 97.38 100 SER A O 1
ATOM 834 N N . LYS A 1 101 ? -14.023 26.797 13.133 1 97.81 101 LYS A N 1
ATOM 835 C CA . LYS A 1 101 ? -14.664 27.953 12.531 1 97.81 101 LYS A CA 1
ATOM 836 C C . LYS A 1 101 ? -13.633 28.984 12.086 1 97.81 101 LYS A C 1
ATOM 838 O O . LYS A 1 101 ? -13.844 29.703 11.109 1 97.81 101 LYS A O 1
ATOM 843 N N . ASP A 1 102 ? -12.555 29.062 12.836 1 98.38 102 ASP A N 1
ATOM 844 C CA . ASP A 1 102 ? -11.516 30.047 12.539 1 98.38 102 ASP A CA 1
ATOM 845 C C . ASP A 1 102 ? -10.781 29.688 11.25 1 98.38 102 ASP A C 1
ATOM 847 O O . ASP A 1 102 ? -10.453 30.562 10.445 1 98.38 102 ASP A O 1
ATOM 851 N N . MET A 1 103 ? -10.492 28.391 11.031 1 98.31 103 MET A N 1
ATOM 852 C CA . MET A 1 103 ? -9.922 27.938 9.766 1 98.31 103 MET A CA 1
ATOM 853 C C . MET A 1 103 ? -10.875 28.219 8.602 1 98.31 103 MET A C 1
ATOM 855 O O . MET A 1 103 ? -10.453 28.734 7.562 1 98.31 103 MET A O 1
ATOM 859 N N . LEU A 1 104 ? -12.141 27.984 8.805 1 98.69 104 LEU A N 1
ATOM 860 C CA . LEU A 1 104 ? -13.141 28.172 7.762 1 98.69 104 LEU A CA 1
ATOM 861 C C . LEU A 1 104 ? -13.336 29.656 7.449 1 98.69 104 LEU A C 1
ATOM 863 O O . LEU A 1 104 ? -13.641 30.016 6.312 1 98.69 104 LEU A O 1
ATOM 867 N N . LYS A 1 105 ? -13.188 30.484 8.477 1 98.62 105 LYS A N 1
ATOM 868 C CA . LYS A 1 105 ? -13.25 31.922 8.234 1 98.62 105 LYS A CA 1
ATOM 869 C C . LYS A 1 105 ? -12.227 32.344 7.195 1 98.62 105 LYS A C 1
ATOM 871 O O . LYS A 1 105 ? -12.547 33.094 6.266 1 98.62 105 LYS A O 1
ATOM 876 N N . VAL A 1 106 ? -11.023 31.875 7.391 1 98.56 106 VAL A N 1
ATOM 877 C CA . VAL A 1 106 ? -9.961 32.188 6.441 1 98.56 106 VAL A CA 1
ATOM 878 C C . VAL A 1 106 ? -10.305 31.594 5.07 1 98.56 106 VAL A C 1
ATOM 880 O O . VAL A 1 106 ? -10.117 32.25 4.043 1 98.56 106 VAL A O 1
ATOM 883 N N . LEU A 1 107 ? -10.828 30.375 5.012 1 98.75 107 LEU A N 1
ATOM 884 C CA . LEU A 1 107 ? -11.234 29.75 3.758 1 98.75 107 LEU A CA 1
ATOM 885 C C . LEU A 1 107 ? -12.273 30.609 3.037 1 98.75 107 LEU A C 1
ATOM 887 O O . LEU A 1 107 ? -12.156 30.859 1.835 1 98.75 107 LEU A O 1
ATOM 891 N N . LYS A 1 108 ? -13.25 31.062 3.787 1 98.69 108 LYS A N 1
ATOM 892 C CA . LYS A 1 108 ? -14.328 31.844 3.211 1 98.69 108 LYS A CA 1
ATOM 893 C C . LYS A 1 108 ? -13.797 33.156 2.639 1 98.69 108 LYS A C 1
ATOM 895 O O . LYS A 1 108 ? -14.25 33.625 1.583 1 98.69 108 LYS A O 1
ATOM 900 N N . GLU A 1 109 ? -12.898 33.75 3.354 1 98.5 109 GLU A N 1
ATOM 901 C CA . GLU A 1 109 ? -12.266 34.969 2.844 1 98.5 109 GLU A CA 1
ATOM 902 C C . GLU A 1 109 ? -11.555 34.719 1.518 1 98.5 109 GLU A C 1
ATOM 904 O O . GLU A 1 109 ? -11.672 35.5 0.581 1 98.5 109 GLU A O 1
ATOM 909 N N . LYS A 1 110 ? -10.875 33.625 1.44 1 98.25 110 LYS A N 1
ATOM 910 C CA . LYS A 1 110 ? -10.172 33.281 0.21 1 98.25 110 LYS A CA 1
ATOM 911 C C . LYS A 1 110 ? -11.164 33 -0.925 1 98.25 110 LYS A C 1
ATOM 913 O O . LYS A 1 110 ? -10.914 33.406 -2.07 1 98.25 110 LYS A O 1
ATOM 918 N N . ILE A 1 111 ? -12.242 32.344 -0.611 1 98.5 111 ILE A N 1
ATOM 919 C CA . ILE A 1 111 ? -13.289 32.031 -1.585 1 98.5 111 ILE A CA 1
ATOM 920 C C . ILE A 1 111 ? -13.82 33.344 -2.17 1 98.5 111 ILE A C 1
ATOM 922 O O . ILE A 1 111 ? -13.922 33.5 -3.391 1 98.5 111 ILE A O 1
ATOM 926 N N . GLU A 1 112 ? -14.086 34.281 -1.276 1 98.38 112 GLU A N 1
ATOM 927 C CA . GLU A 1 112 ? -14.617 35.562 -1.679 1 98.38 112 GLU A CA 1
ATOM 928 C C . GLU A 1 112 ? -13.594 36.344 -2.498 1 98.38 112 GLU A C 1
ATOM 930 O O . GLU A 1 112 ? -13.922 36.875 -3.564 1 98.38 112 GLU A O 1
ATOM 935 N N . ASN A 1 113 ? -12.398 36.375 -2.021 1 98.06 113 ASN A N 1
ATOM 936 C CA . ASN A 1 113 ? -11.344 37.156 -2.662 1 98.06 113 ASN A CA 1
ATOM 937 C C . ASN A 1 113 ? -11.023 36.625 -4.059 1 98.06 113 ASN A C 1
ATOM 939 O O . ASN A 1 113 ? -10.578 37.375 -4.926 1 98.06 113 ASN A O 1
ATOM 943 N N . ASN A 1 114 ? -11.266 35.344 -4.285 1 97.75 114 ASN A N 1
ATOM 944 C CA . ASN A 1 114 ? -10.922 34.75 -5.562 1 97.75 114 ASN A CA 1
ATOM 945 C C . ASN A 1 114 ? -12.164 34.5 -6.414 1 97.75 114 ASN A C 1
ATOM 947 O O . ASN A 1 114 ? -12.078 33.875 -7.469 1 97.75 114 ASN A O 1
ATOM 951 N N . ASN A 1 115 ? -13.297 34.875 -5.945 1 98.12 115 ASN A N 1
ATOM 952 C CA . ASN A 1 115 ? -14.57 34.75 -6.645 1 98.12 115 ASN A CA 1
ATOM 953 C C . ASN A 1 115 ? -14.875 33.281 -6.996 1 98.12 115 ASN A C 1
ATOM 955 O O . ASN A 1 115 ? -15.211 33 -8.141 1 98.12 115 ASN A O 1
ATOM 959 N N . ILE A 1 116 ? -14.625 32.469 -6.035 1 98.56 116 ILE A N 1
ATOM 960 C CA . ILE A 1 116 ? -14.914 31.031 -6.199 1 98.56 116 ILE A CA 1
ATOM 961 C C . ILE A 1 116 ? -16.359 30.75 -5.805 1 98.56 116 ILE A C 1
ATOM 963 O O . ILE A 1 116 ? -16.812 31.156 -4.73 1 98.56 116 ILE A O 1
ATOM 967 N N . ASN A 1 117 ? -17.062 30 -6.621 1 98.31 117 ASN A N 1
ATOM 968 C CA . ASN A 1 117 ? -18.5 29.844 -6.379 1 98.31 117 ASN A CA 1
ATOM 969 C C . ASN A 1 117 ? -18.875 28.375 -6.207 1 98.31 117 ASN A C 1
ATOM 971 O O . ASN A 1 117 ? -20.062 28.047 -6.031 1 98.31 117 ASN A O 1
ATOM 975 N N . ASN A 1 118 ? -17.891 27.531 -6.281 1 98.75 118 ASN A N 1
ATOM 976 C CA . ASN A 1 118 ? -18.25 26.125 -6.246 1 98.75 118 ASN A CA 1
ATOM 977 C C . ASN A 1 118 ? -17.703 25.438 -5 1 98.75 118 ASN A C 1
ATOM 979 O O . ASN A 1 118 ? -17.516 24.219 -4.988 1 98.75 118 ASN A O 1
ATOM 983 N N . ILE A 1 119 ? -17.328 26.172 -3.949 1 98.88 119 ILE A N 1
ATOM 984 C CA . ILE A 1 119 ? -16.906 25.609 -2.67 1 98.88 119 ILE A CA 1
ATOM 985 C C . ILE A 1 119 ? -17.922 25.969 -1.593 1 98.88 119 ILE A C 1
ATOM 987 O O . ILE A 1 119 ? -18.281 27.125 -1.421 1 98.88 119 ILE A O 1
ATOM 991 N N . ARG A 1 120 ? -18.406 25.016 -0.903 1 98.5 120 ARG A N 1
ATOM 992 C CA . ARG A 1 120 ? -19.234 25.203 0.29 1 98.5 120 ARG A CA 1
ATOM 993 C C . ARG A 1 120 ? -18.484 24.75 1.542 1 98.5 120 ARG A C 1
ATOM 995 O O . ARG A 1 120 ? -17.922 23.656 1.582 1 98.5 120 ARG A O 1
ATOM 1002 N N . ALA A 1 121 ? -18.469 25.625 2.486 1 98.5 121 ALA A N 1
ATOM 1003 C CA . ALA A 1 121 ? -17.812 25.312 3.758 1 98.5 121 ALA A CA 1
ATOM 1004 C C . ALA A 1 121 ? -18.828 24.766 4.77 1 98.5 121 ALA A C 1
ATOM 1006 O O . ALA A 1 121 ? -19.938 25.297 4.895 1 98.5 121 ALA A O 1
ATOM 1007 N N . LEU A 1 122 ? -18.469 23.703 5.398 1 98.38 122 LEU A N 1
ATOM 1008 C CA . LEU A 1 122 ? -19.297 23.109 6.445 1 98.38 122 LEU A CA 1
ATOM 1009 C C . LEU A 1 122 ? -18.516 23 7.754 1 98.38 122 LEU A C 1
ATOM 1011 O O . LEU A 1 122 ? -17.516 22.281 7.82 1 98.38 122 LEU A O 1
ATOM 1015 N N . GLU A 1 123 ? -18.969 23.719 8.773 1 97.88 123 GLU A N 1
ATOM 1016 C CA . GLU A 1 123 ? -18.359 23.625 10.094 1 97.88 123 GLU A CA 1
ATOM 1017 C C . GLU A 1 123 ? -18.859 22.406 10.852 1 97.88 123 GLU A C 1
ATOM 1019 O O . GLU A 1 123 ? -20.062 22.219 11.023 1 97.88 123 GLU A O 1
ATOM 1024 N N . GLY A 1 124 ? -17.953 21.531 11.289 1 95.69 124 GLY A N 1
ATOM 1025 C CA . GLY A 1 124 ? -18.328 20.375 12.078 1 95.69 124 GLY A CA 1
ATOM 1026 C C . GLY A 1 124 ? -17.312 19.25 12.008 1 95.69 124 GLY A C 1
ATOM 1027 O O . GLY A 1 124 ? -16.391 19.297 11.195 1 95.69 124 GLY A O 1
ATOM 1028 N N . LYS A 1 125 ? -17.531 18.312 12.859 1 95.56 125 LYS A N 1
ATOM 1029 C CA . LYS A 1 125 ? -16.719 17.094 12.828 1 95.56 125 LYS A CA 1
ATOM 1030 C C . LYS A 1 125 ? -17.188 16.156 11.719 1 95.56 125 LYS A C 1
ATOM 1032 O O . LYS A 1 125 ? -18.391 16 11.5 1 95.56 125 LYS A O 1
ATOM 1037 N N . TRP A 1 126 ? -16.25 15.633 11.031 1 96.06 126 TRP A N 1
ATOM 1038 C CA . TRP A 1 126 ? -16.547 14.641 10 1 96.06 126 TRP A CA 1
ATOM 1039 C C . TRP A 1 126 ? -17.469 13.555 10.547 1 96.06 126 TRP A C 1
ATOM 1041 O O . TRP A 1 126 ? -18.453 13.18 9.906 1 96.06 126 TRP A O 1
ATOM 1051 N N . GLU A 1 127 ? -17.219 13.086 11.742 1 93.62 127 GLU A N 1
ATOM 1052 C CA . GLU A 1 127 ? -17.922 11.961 12.352 1 93.62 127 GLU A CA 1
ATOM 1053 C C . GLU A 1 127 ? -19.406 12.266 12.539 1 93.62 127 GLU A C 1
ATOM 1055 O O . GLU A 1 127 ? -20.25 11.367 12.477 1 93.62 127 GLU A O 1
ATOM 1060 N N . ASP A 1 128 ? -19.719 13.539 12.656 1 93.25 128 ASP A N 1
ATOM 1061 C CA . ASP A 1 128 ? -21.078 13.93 13.023 1 93.25 128 ASP A CA 1
ATOM 1062 C C . ASP A 1 128 ? -21.828 14.508 11.828 1 93.25 128 ASP A C 1
ATOM 1064 O O . ASP A 1 128 ? -23.047 14.656 11.867 1 93.25 128 ASP A O 1
ATOM 1068 N N . ALA A 1 129 ? -21.078 14.844 10.805 1 93.44 129 ALA A N 1
ATOM 1069 C CA . ALA A 1 129 ? -21.672 15.578 9.688 1 93.44 129 ALA A CA 1
ATOM 1070 C C . ALA A 1 129 ? -22.625 14.695 8.891 1 93.44 129 ALA A C 1
ATOM 1072 O O . ALA A 1 129 ? -22.312 13.531 8.609 1 93.44 129 ALA A O 1
ATOM 1073 N N . ASN A 1 130 ? -23.75 15.195 8.672 1 94.06 130 ASN A N 1
ATOM 1074 C CA . ASN A 1 130 ? -24.688 14.57 7.758 1 94.06 130 ASN A CA 1
ATOM 1075 C C . ASN A 1 130 ? -24.516 15.086 6.332 1 94.06 130 ASN A C 1
ATOM 1077 O O . ASN A 1 130 ? -24.906 16.219 6.027 1 94.06 130 ASN A O 1
ATOM 1081 N N . ILE A 1 131 ? -23.938 14.297 5.527 1 96.31 131 ILE A N 1
ATOM 1082 C CA . ILE A 1 131 ? -23.516 14.734 4.199 1 96.31 131 ILE A CA 1
ATOM 1083 C C . ILE A 1 131 ? -23.984 13.719 3.156 1 96.31 131 ILE A C 1
ATOM 1085 O O . ILE A 1 131 ? -23.969 12.516 3.402 1 96.31 131 ILE A O 1
ATOM 1089 N N . ASP A 1 132 ? -24.375 14.203 2.025 1 97.06 132 ASP A N 1
ATOM 1090 C CA . ASP A 1 132 ? -24.75 13.344 0.906 1 97.06 132 ASP A CA 1
ATOM 1091 C C . ASP A 1 132 ? -23.516 12.766 0.217 1 97.06 132 ASP A C 1
ATOM 1093 O O . ASP A 1 132 ? -22.406 13.289 0.379 1 97.06 132 ASP A O 1
ATOM 1097 N N . LYS A 1 133 ? -23.797 11.711 -0.56 1 98.38 133 LYS A N 1
ATOM 1098 C CA . LYS A 1 133 ? -22.734 11.078 -1.327 1 98.38 133 LYS A CA 1
ATOM 1099 C C . LYS A 1 133 ? -22.172 12.039 -2.373 1 98.38 133 LYS A C 1
ATOM 1101 O O . LYS A 1 133 ? -22.906 12.812 -2.98 1 98.38 133 LYS A O 1
ATOM 1106 N N . MET A 1 134 ? -20.922 12.023 -2.57 1 98.75 134 MET A N 1
ATOM 1107 C CA . MET A 1 134 ? -20.234 12.734 -3.645 1 98.75 134 MET A CA 1
ATOM 1108 C C . MET A 1 134 ? -19.234 11.812 -4.348 1 98.75 134 MET A C 1
ATOM 1110 O O . MET A 1 134 ? -19.031 10.68 -3.928 1 98.75 134 MET A O 1
ATOM 1114 N N . ASP A 1 135 ? -18.656 12.312 -5.473 1 98.94 135 ASP A N 1
ATOM 1115 C CA . ASP A 1 135 ? -17.812 11.461 -6.301 1 98.94 135 ASP A CA 1
ATOM 1116 C C . ASP A 1 135 ? -16.531 11.062 -5.551 1 98.94 135 ASP A C 1
ATOM 1118 O O . ASP A 1 135 ? -16.188 9.875 -5.484 1 98.94 135 ASP A O 1
ATOM 1122 N N . TYR A 1 136 ? -15.867 12.008 -4.93 1 98.94 136 TYR A N 1
ATOM 1123 C CA . TYR A 1 136 ? -14.586 11.75 -4.27 1 98.94 136 TYR A CA 1
ATOM 1124 C C . TYR A 1 136 ? -14.602 12.273 -2.838 1 98.94 136 TYR A C 1
ATOM 1126 O O . TYR A 1 136 ? -15.297 13.242 -2.531 1 98.94 136 TYR A O 1
ATOM 1134 N N . ILE A 1 137 ? -13.859 11.641 -1.958 1 98.94 137 ILE A N 1
ATOM 1135 C CA . ILE A 1 137 ? -13.547 12.125 -0.618 1 98.94 137 ILE A CA 1
ATOM 1136 C C . ILE A 1 137 ? -12.039 12.234 -0.449 1 98.94 137 ILE A C 1
ATOM 1138 O O . ILE A 1 137 ? -11.297 11.297 -0.768 1 98.94 137 ILE A O 1
ATOM 1142 N N . LEU A 1 138 ? -11.641 13.367 0.018 1 98.94 138 LEU A N 1
ATOM 1143 C CA . LEU A 1 138 ? -10.219 13.648 0.211 1 98.94 138 LEU A CA 1
ATOM 1144 C C . LEU A 1 138 ? -9.945 14.07 1.65 1 98.94 138 LEU A C 1
ATOM 1146 O O . LEU A 1 138 ? -10.695 14.852 2.232 1 98.94 138 LEU A O 1
ATOM 1150 N N . SER A 1 139 ? -8.961 13.5 2.223 1 98.81 139 SER A N 1
ATOM 1151 C CA . SER A 1 139 ? -8.398 13.961 3.488 1 98.81 139 SER A CA 1
ATOM 1152 C C . SER A 1 139 ? -6.895 14.156 3.385 1 98.81 139 SER A C 1
ATOM 1154 O O . SER A 1 139 ? -6.164 13.242 3.004 1 98.81 139 SER A O 1
ATOM 1156 N N . VAL A 1 140 ? -6.453 15.352 3.709 1 98.62 140 VAL A N 1
ATOM 1157 C CA . VAL A 1 140 ? -5.02 15.625 3.725 1 98.62 140 VAL A CA 1
ATOM 1158 C C . VAL A 1 140 ? -4.574 15.977 5.141 1 98.62 140 VAL A C 1
ATOM 1160 O O . VAL A 1 140 ? -4.863 17.062 5.641 1 98.62 140 VAL A O 1
ATOM 1163 N N . ASN A 1 141 ? -3.846 15.055 5.766 1 97.94 141 ASN A N 1
ATOM 1164 C CA . ASN A 1 141 ? -3.287 15.25 7.102 1 97.94 141 ASN A CA 1
ATOM 1165 C C . ASN A 1 141 ? -4.355 15.695 8.094 1 97.94 141 ASN A C 1
ATOM 1167 O O . ASN A 1 141 ? -4.121 16.609 8.891 1 97.94 141 ASN A O 1
ATOM 1171 N N . SER A 1 142 ? -5.52 15.008 8.062 1 97.69 142 SER A N 1
ATOM 1172 C CA . SER A 1 142 ? -6.602 15.531 8.883 1 97.69 142 SER A CA 1
ATOM 1173 C C . SER A 1 142 ? -7.246 14.43 9.719 1 97.69 142 SER A C 1
ATOM 1175 O O . SER A 1 142 ? -8.172 14.688 10.492 1 97.69 142 SER A O 1
ATOM 1177 N N . LEU A 1 143 ? -6.73 13.211 9.617 1 97.25 143 LEU A N 1
ATOM 1178 C CA . LEU A 1 143 ? -7.41 12.109 10.289 1 97.25 143 LEU A CA 1
ATOM 1179 C C . LEU A 1 143 ? -6.672 11.719 11.57 1 97.25 143 LEU A C 1
ATOM 1181 O O . LEU A 1 143 ? -7.176 10.922 12.359 1 97.25 143 LEU A O 1
ATOM 1185 N N . TYR A 1 144 ? -5.527 12.242 11.875 1 92.88 144 TYR A N 1
ATOM 1186 C CA . TYR A 1 144 ? -4.574 11.75 12.867 1 92.88 144 TYR A CA 1
ATOM 1187 C C . TYR A 1 144 ? -5.125 11.906 14.273 1 92.88 144 TYR A C 1
ATOM 1189 O O . TYR A 1 144 ? -4.59 11.32 15.227 1 92.88 144 TYR A O 1
ATOM 1197 N N . ARG A 1 145 ? -6.258 12.594 14.5 1 92.12 145 ARG A N 1
ATOM 1198 C CA . ARG A 1 145 ? -6.797 12.781 15.844 1 92.12 145 ARG A CA 1
ATOM 1199 C C . ARG A 1 145 ? -8.172 12.141 15.969 1 92.12 145 ARG A C 1
ATOM 1201 O O . ARG A 1 145 ? -8.867 12.344 16.969 1 92.12 145 ARG A O 1
ATOM 1208 N N . VAL A 1 146 ? -8.539 11.469 14.992 1 95.69 146 VAL A N 1
ATOM 1209 C CA . VAL A 1 146 ? -9.844 10.812 15.016 1 95.69 146 VAL A CA 1
ATOM 1210 C C . VAL A 1 146 ? -9.781 9.578 15.914 1 95.69 146 VAL A C 1
ATOM 1212 O O . VAL A 1 146 ? -9.031 8.641 15.633 1 95.69 146 VAL A O 1
ATOM 1215 N N . TRP A 1 147 ? -10.57 9.594 16.938 1 95.12 147 TRP A N 1
ATOM 1216 C CA . TRP A 1 147 ? -10.562 8.5 17.906 1 95.12 147 TRP A CA 1
ATOM 1217 C C . TRP A 1 147 ? -11.172 7.238 17.297 1 95.12 147 TRP A C 1
ATOM 1219 O O . TRP A 1 147 ? -10.539 6.18 17.297 1 95.12 147 TRP A O 1
ATOM 1229 N N . ASN A 1 148 ? -12.43 7.344 16.797 1 96.69 148 ASN A N 1
ATOM 1230 C CA . ASN A 1 148 ? -13.102 6.227 16.141 1 96.69 148 ASN A CA 1
ATOM 1231 C C . ASN A 1 148 ? -12.797 6.18 14.641 1 96.69 148 ASN A C 1
ATOM 1233 O O . ASN A 1 148 ? -13.688 6.355 13.812 1 96.69 148 ASN A O 1
ATOM 1237 N N . ILE A 1 149 ? -11.586 5.805 14.32 1 98.31 149 ILE A N 1
ATOM 1238 C CA . ILE A 1 149 ? -11.031 5.922 12.977 1 98.31 149 ILE A CA 1
ATOM 1239 C C . ILE A 1 149 ? -11.719 4.922 12.047 1 98.31 149 ILE A C 1
ATOM 1241 O O . ILE A 1 149 ? -11.93 5.203 10.867 1 98.31 149 ILE A O 1
ATOM 1245 N N . LYS A 1 150 ? -12.086 3.729 12.492 1 98.06 150 LYS A N 1
ATOM 1246 C CA . LYS A 1 150 ? -12.773 2.744 11.656 1 98.06 150 LYS A CA 1
ATOM 1247 C C . LYS A 1 150 ? -14.109 3.285 11.156 1 98.06 150 LYS A C 1
ATOM 1249 O O . LYS A 1 150 ? -14.43 3.152 9.969 1 98.06 150 LYS A O 1
ATOM 1254 N N . ASP A 1 151 ? -14.828 3.904 12.07 1 98 151 ASP A N 1
ATOM 1255 C CA . ASP A 1 151 ? -16.109 4.496 11.703 1 98 151 ASP A CA 1
ATOM 1256 C C . ASP A 1 151 ? -15.914 5.629 10.695 1 98 151 ASP A C 1
ATOM 1258 O O . ASP A 1 151 ? -16.703 5.777 9.758 1 98 151 ASP A O 1
ATOM 1262 N N . ALA A 1 152 ? -14.906 6.441 10.945 1 98.38 152 ALA A N 1
ATOM 1263 C CA . ALA A 1 152 ? -14.609 7.535 10.023 1 98.38 152 ALA A CA 1
ATOM 1264 C C . ALA A 1 152 ? -14.312 7.012 8.625 1 98.38 152 ALA A C 1
ATOM 1266 O O . ALA A 1 152 ? -14.805 7.559 7.633 1 98.38 152 ALA A O 1
ATOM 1267 N N . LEU A 1 153 ? -13.562 5.934 8.547 1 98.75 153 LEU A N 1
ATOM 1268 C CA . LEU A 1 153 ? -13.195 5.336 7.273 1 98.75 153 LEU A CA 1
ATOM 1269 C C . LEU A 1 153 ? -14.398 4.68 6.609 1 98.75 153 LEU A C 1
ATOM 1271 O O . LEU A 1 153 ? -14.57 4.777 5.391 1 98.75 153 LEU A O 1
ATOM 1275 N N . ARG A 1 154 ? -15.227 4.004 7.402 1 98.38 154 ARG A N 1
ATOM 1276 C CA . ARG A 1 154 ? -16.453 3.42 6.883 1 98.38 154 ARG A CA 1
ATOM 1277 C C . ARG A 1 154 ? -17.344 4.484 6.246 1 98.38 154 ARG A C 1
ATOM 1279 O O . ARG A 1 154 ? -17.922 4.266 5.176 1 98.38 154 ARG A O 1
ATOM 1286 N N . LYS A 1 155 ? -17.438 5.574 6.941 1 98.62 155 LYS A N 1
ATOM 1287 C CA . LYS A 1 155 ? -18.234 6.684 6.441 1 98.62 155 LYS A CA 1
ATOM 1288 C C . LYS A 1 155 ? -17.672 7.223 5.129 1 98.62 155 LYS A C 1
ATOM 1290 O O . LYS A 1 155 ? -18.422 7.523 4.203 1 98.62 155 LYS A O 1
ATOM 1295 N N . MET A 1 156 ? -16.344 7.395 5.039 1 98.75 156 MET A N 1
ATOM 1296 C CA . MET A 1 156 ? -15.711 7.828 3.797 1 98.75 156 MET A CA 1
ATOM 1297 C C . MET A 1 156 ? -16.078 6.891 2.648 1 98.75 156 MET A C 1
ATOM 1299 O O . MET A 1 156 ? -16.469 7.344 1.575 1 98.75 156 MET A O 1
ATOM 1303 N N . ASN A 1 157 ? -15.914 5.605 2.943 1 98.75 157 ASN A N 1
ATOM 1304 C CA . ASN A 1 157 ? -16.219 4.598 1.936 1 98.75 157 ASN A CA 1
ATOM 1305 C C . ASN A 1 157 ? -17.688 4.645 1.514 1 98.75 157 ASN A C 1
ATOM 1307 O O . ASN A 1 157 ? -18 4.477 0.335 1 98.75 157 ASN A O 1
ATOM 1311 N N . ALA A 1 158 ? -18.578 4.855 2.43 1 98.31 158 ALA A N 1
ATOM 1312 C CA . ALA A 1 158 ? -20.016 4.844 2.18 1 98.31 158 ALA A CA 1
ATOM 1313 C C . ALA A 1 158 ? -20.438 6.074 1.385 1 98.31 158 ALA A C 1
ATOM 1315 O O . ALA A 1 158 ? -21.391 6.012 0.594 1 98.31 158 ALA A O 1
ATOM 1316 N N . LEU A 1 159 ? -19.766 7.16 1.554 1 98.56 159 LEU A N 1
ATOM 1317 C CA . LEU A 1 159 ? -20.219 8.43 0.991 1 98.56 159 LEU A CA 1
ATOM 1318 C C . LEU A 1 159 ? -19.562 8.695 -0.356 1 98.56 159 LEU A C 1
ATOM 1320 O O . LEU A 1 159 ? -20.016 9.562 -1.11 1 98.56 159 LEU A O 1
ATOM 1324 N N . ALA A 1 160 ? -18.469 8.023 -0.639 1 98.81 160 ALA A N 1
ATOM 1325 C CA . ALA A 1 160 ? -17.812 8.211 -1.926 1 98.81 160 ALA A CA 1
ATOM 1326 C C . ALA A 1 160 ? -18.5 7.395 -3.021 1 98.81 160 ALA A C 1
ATOM 1328 O O . ALA A 1 160 ? -18.859 6.234 -2.809 1 98.81 160 ALA A O 1
ATOM 1329 N N . ARG A 1 161 ? -18.672 8.008 -4.203 1 98.75 161 ARG A N 1
ATOM 1330 C CA . ARG A 1 161 ? -19.234 7.289 -5.34 1 98.75 161 ARG A CA 1
ATOM 1331 C C . ARG A 1 161 ? -18.141 6.668 -6.199 1 98.75 161 ARG A C 1
ATOM 1333 O O . ARG A 1 161 ? -18.344 5.613 -6.805 1 98.75 161 ARG A O 1
ATOM 1340 N N . LYS A 1 162 ? -16.984 7.352 -6.246 1 98.75 162 LYS A N 1
ATOM 1341 C CA . LYS A 1 162 ? -15.945 6.914 -7.164 1 98.75 162 LYS A CA 1
ATOM 1342 C C . LYS A 1 162 ? -14.703 6.465 -6.406 1 98.75 162 LYS A C 1
ATOM 1344 O O . LYS A 1 162 ? -14.211 5.348 -6.605 1 98.75 162 LYS A O 1
ATOM 1349 N N . ALA A 1 163 ? -14.148 7.324 -5.492 1 98.88 163 ALA A N 1
ATOM 1350 C CA . ALA A 1 163 ? -12.914 6.938 -4.824 1 98.88 163 ALA A CA 1
ATOM 1351 C C . ALA A 1 163 ? -12.695 7.75 -3.551 1 98.88 163 ALA A C 1
ATOM 1353 O O . ALA A 1 163 ? -13.32 8.797 -3.365 1 98.88 163 ALA A O 1
ATOM 1354 N N . VAL A 1 164 ? -11.93 7.238 -2.678 1 98.94 164 VAL A N 1
ATOM 1355 C CA . VAL A 1 164 ? -11.43 7.902 -1.481 1 98.94 164 VAL A CA 1
ATOM 1356 C C . VAL A 1 164 ? -9.914 8.086 -1.591 1 98.94 164 VAL A C 1
ATOM 1358 O O . VAL A 1 164 ? -9.211 7.195 -2.064 1 98.94 164 VAL A O 1
ATOM 1361 N N . ILE A 1 165 ? -9.414 9.273 -1.19 1 98.94 165 ILE A N 1
ATOM 1362 C CA . ILE A 1 165 ? -7.992 9.586 -1.192 1 98.94 165 ILE A CA 1
ATOM 1363 C C . ILE A 1 165 ? -7.578 10.117 0.178 1 98.94 165 ILE A C 1
ATOM 1365 O O . ILE A 1 165 ? -8.164 11.086 0.677 1 98.94 165 ILE A O 1
ATOM 1369 N N . ILE A 1 166 ? -6.629 9.5 0.798 1 98.94 166 ILE A N 1
ATOM 1370 C CA . ILE A 1 166 ? -6.07 9.945 2.07 1 98.94 166 ILE A CA 1
ATOM 1371 C C . ILE A 1 166 ? -4.586 10.258 1.9 1 98.94 166 ILE A C 1
ATOM 1373 O O . ILE A 1 166 ? -3.818 9.414 1.431 1 98.94 166 ILE A O 1
ATOM 1377 N N . VAL A 1 167 ? -4.199 11.445 2.271 1 98.88 167 VAL A N 1
ATOM 1378 C CA . VAL A 1 167 ? -2.805 11.875 2.248 1 98.88 167 VAL A CA 1
ATOM 1379 C C . VAL A 1 167 ? -2.285 12.023 3.676 1 98.88 167 VAL A C 1
ATOM 1381 O O . VAL A 1 167 ? -2.9 12.711 4.496 1 98.88 167 VAL A O 1
ATOM 1384 N N . ARG A 1 168 ? -1.21 11.367 3.984 1 98.5 168 ARG A N 1
ATOM 1385 C CA . ARG A 1 168 ? -0.613 11.453 5.312 1 98.5 168 ARG A CA 1
ATOM 1386 C C . ARG A 1 168 ? 0.889 11.695 5.227 1 98.5 168 ARG A C 1
ATOM 1388 O O . ARG A 1 168 ? 1.63 10.867 4.699 1 98.5 168 ARG A O 1
ATOM 1395 N N . THR A 1 169 ? 1.294 12.859 5.672 1 97.88 169 THR A N 1
ATOM 1396 C CA . THR A 1 169 ? 2.727 13.094 5.82 1 97.88 169 THR A CA 1
ATOM 1397 C C . THR A 1 169 ? 3.303 12.227 6.938 1 97.88 169 THR A C 1
ATOM 1399 O O . THR A 1 169 ? 2.793 12.234 8.055 1 97.88 169 THR A O 1
ATOM 1402 N N . ILE A 1 170 ? 4.273 11.422 6.605 1 96.81 170 ILE A N 1
ATOM 1403 C CA . ILE A 1 170 ? 4.93 10.594 7.605 1 96.81 170 ILE A CA 1
ATOM 1404 C C . ILE A 1 170 ? 5.73 11.477 8.562 1 96.81 170 ILE A C 1
ATOM 1406 O O . ILE A 1 170 ? 6.727 12.086 8.172 1 96.81 170 ILE A O 1
ATOM 1410 N N . GLN A 1 171 ? 5.281 11.461 9.812 1 93.44 171 GLN A N 1
ATOM 1411 C CA . GLN A 1 171 ? 5.824 12.406 10.789 1 93.44 171 GLN A CA 1
ATOM 1412 C C . GLN A 1 171 ? 6.957 11.773 11.594 1 93.44 171 GLN A C 1
ATOM 1414 O O . GLN A 1 171 ? 6.859 10.617 12.008 1 93.44 171 GLN A O 1
ATOM 1419 N N . LYS A 1 172 ? 7.961 12.508 11.742 1 92.5 172 LYS A N 1
ATOM 1420 C CA . LYS A 1 172 ? 9.086 12.234 12.625 1 92.5 172 LYS A CA 1
ATOM 1421 C C . LYS A 1 172 ? 9.781 13.523 13.055 1 92.5 172 LYS A C 1
ATOM 1423 O O . LYS A 1 172 ? 9.625 14.562 12.414 1 92.5 172 LYS A O 1
ATOM 1428 N N . PRO A 1 173 ? 10.477 13.484 14.227 1 92 173 PRO A N 1
ATOM 1429 C CA . PRO A 1 173 ? 11.258 14.68 14.562 1 92 173 PRO A CA 1
ATOM 1430 C C . PRO A 1 173 ? 12.18 15.109 13.422 1 92 173 PRO A C 1
ATOM 1432 O O . PRO A 1 173 ? 12.742 14.266 12.719 1 92 173 PRO A O 1
ATOM 1435 N N . MET A 1 174 ? 12.336 16.406 13.305 1 92.12 174 MET A N 1
ATOM 1436 C CA . MET A 1 174 ? 13.109 16.984 12.203 1 92.12 174 MET A CA 1
ATOM 1437 C C . MET A 1 174 ? 14.516 16.391 12.164 1 92.12 174 MET A C 1
ATOM 1439 O O . MET A 1 174 ? 15.055 16.156 11.086 1 92.12 174 MET A O 1
ATOM 1443 N N . PHE A 1 175 ? 15.117 16.156 13.344 1 95 175 PHE A N 1
ATOM 1444 C CA . PHE A 1 175 ? 16.484 15.648 13.414 1 95 175 PHE A CA 1
ATOM 1445 C C . PHE A 1 175 ? 16.5 14.188 13.844 1 95 175 PHE A C 1
ATOM 1447 O O . PHE A 1 175 ? 17.375 13.758 14.586 1 95 175 PHE A O 1
ATOM 1454 N N . ASN A 1 176 ? 15.531 13.438 13.336 1 94.44 176 ASN A N 1
ATOM 1455 C CA . ASN A 1 176 ? 15.391 12.055 13.758 1 94.44 176 ASN A CA 1
ATOM 1456 C C . ASN A 1 176 ? 16.656 11.25 13.492 1 94.44 176 ASN A C 1
ATOM 1458 O O . ASN A 1 176 ? 17.031 10.383 14.281 1 94.44 176 ASN A O 1
ATOM 1462 N N . GLN A 1 177 ? 17.266 11.453 12.359 1 93.31 177 GLN A N 1
ATOM 1463 C CA . GLN A 1 177 ? 18.516 10.742 12.047 1 93.31 177 GLN A CA 1
ATOM 1464 C C . GLN A 1 177 ? 19.578 10.977 13.109 1 93.31 177 GLN A C 1
ATOM 1466 O O . GLN A 1 177 ? 20.266 10.047 13.516 1 93.31 177 GLN A O 1
ATOM 1471 N N . LEU A 1 178 ? 19.75 12.234 13.492 1 94.31 178 LEU A N 1
ATOM 1472 C CA . LEU A 1 178 ? 20.688 12.586 14.555 1 94.31 178 LEU A CA 1
ATOM 1473 C C . LEU A 1 178 ? 20.344 11.844 15.844 1 94.31 178 LEU A C 1
ATOM 1475 O O . LEU A 1 178 ? 21.219 11.312 16.516 1 94.31 178 LEU A O 1
ATOM 1479 N N . TYR A 1 179 ? 19.062 11.828 16.156 1 94.38 179 TYR A N 1
ATOM 1480 C CA . TYR A 1 179 ? 18.625 11.203 17.406 1 94.38 179 TYR A CA 1
ATOM 1481 C C . TYR A 1 179 ? 18.922 9.711 17.391 1 94.38 179 TYR A C 1
ATOM 1483 O O . TYR A 1 179 ? 19.328 9.148 18.406 1 94.38 179 TYR A O 1
ATOM 1491 N N . MET A 1 180 ? 18.719 9.148 16.25 1 93.31 180 MET A N 1
ATOM 1492 C CA . MET A 1 180 ? 19.062 7.734 16.141 1 93.31 180 MET A CA 1
ATOM 1493 C C . MET A 1 180 ? 20.562 7.527 16.344 1 93.31 180 MET A C 1
ATOM 1495 O O . MET A 1 180 ? 20.984 6.57 17 1 93.31 180 MET A O 1
ATOM 1499 N N . GLU A 1 181 ? 21.328 8.359 15.812 1 92.88 181 GLU A N 1
ATOM 1500 C CA . GLU A 1 181 ? 22.781 8.289 15.992 1 92.88 181 GLU A CA 1
ATOM 1501 C C . GLU A 1 181 ? 23.156 8.453 17.469 1 92.88 181 GLU A C 1
ATOM 1503 O O . GLU A 1 181 ? 24.172 7.922 17.906 1 92.88 181 GLU A O 1
ATOM 1508 N N . LEU A 1 182 ? 22.406 9.148 18.203 1 93.25 182 LEU A N 1
ATOM 1509 C CA . LEU A 1 182 ? 22.641 9.391 19.625 1 93.25 182 LEU A CA 1
ATOM 1510 C C . LEU A 1 182 ? 22.062 8.266 20.469 1 93.25 182 LEU A C 1
ATOM 1512 O O . LEU A 1 182 ? 22.109 8.32 21.703 1 93.25 182 LEU A O 1
ATOM 1516 N N . GLY A 1 183 ? 21.438 7.309 19.828 1 91.62 183 GLY A N 1
ATOM 1517 C CA . GLY A 1 183 ? 20.969 6.121 20.531 1 91.62 183 GLY A CA 1
ATOM 1518 C C . GLY A 1 183 ? 19.5 6.195 20.891 1 91.62 183 GLY A C 1
ATOM 1519 O O . GLY A 1 183 ? 18.969 5.32 21.578 1 91.62 183 GLY A O 1
ATOM 1520 N N . ILE A 1 184 ? 18.875 7.258 20.469 1 92.31 184 ILE A N 1
ATOM 1521 C CA . ILE A 1 184 ? 17.438 7.375 20.688 1 92.31 184 ILE A CA 1
ATOM 1522 C C . ILE A 1 184 ? 16.688 6.574 19.625 1 92.31 184 ILE A C 1
ATOM 1524 O O . ILE A 1 184 ? 17.078 6.562 18.453 1 92.31 184 ILE A O 1
ATOM 1528 N N . GLU A 1 185 ? 15.664 5.953 20.047 1 91.88 185 GLU A N 1
ATOM 1529 C CA . GLU A 1 185 ? 14.883 5.121 19.141 1 91.88 185 GLU A CA 1
ATOM 1530 C C . GLU A 1 185 ? 14.172 5.965 18.078 1 91.88 185 GLU A C 1
ATOM 1532 O O . GLU A 1 185 ? 13.812 7.117 18.344 1 91.88 185 GLU A O 1
ATOM 1537 N N . ASP A 1 186 ? 13.969 5.328 16.891 1 93.31 186 ASP A N 1
ATOM 1538 C CA . ASP A 1 186 ? 13.234 5.973 15.805 1 93.31 186 ASP A CA 1
ATOM 1539 C C . ASP A 1 186 ? 11.852 6.41 16.266 1 93.31 186 ASP A C 1
ATOM 1541 O O . ASP A 1 186 ? 11.086 5.605 16.797 1 93.31 186 ASP A O 1
ATOM 1545 N N . GLN A 1 187 ? 11.547 7.641 16.078 1 92.06 187 GLN A N 1
ATOM 1546 C CA . GLN A 1 187 ? 10.305 8.203 16.594 1 92.06 187 GLN A CA 1
ATOM 1547 C C . GLN A 1 187 ? 9.305 8.445 15.461 1 92.06 187 GLN A C 1
ATOM 1549 O O . GLN A 1 187 ? 8.375 9.242 15.609 1 92.06 187 GLN A O 1
ATOM 1554 N N . THR A 1 188 ? 9.508 7.789 14.305 1 94.94 188 THR A N 1
ATOM 1555 C CA . THR A 1 188 ? 8.578 7.926 13.195 1 94.94 188 THR A CA 1
ATOM 1556 C C . THR A 1 188 ? 7.176 7.477 13.602 1 94.94 188 THR A C 1
ATOM 1558 O O . THR A 1 188 ? 7.012 6.426 14.227 1 94.94 188 THR A O 1
ATOM 1561 N N . VAL A 1 189 ? 6.211 8.359 13.297 1 94.62 189 VAL A N 1
ATOM 1562 C CA . VAL A 1 189 ? 4.812 8.031 13.555 1 94.62 189 VAL A CA 1
ATOM 1563 C C . VAL A 1 189 ? 4.312 7.035 12.508 1 94.62 189 VAL A C 1
ATOM 1565 O O . VAL A 1 189 ? 4.52 7.227 11.312 1 94.62 189 VAL A O 1
ATOM 1568 N N . LEU A 1 190 ? 3.631 5.996 12.992 1 95.75 190 LEU A N 1
ATOM 1569 C CA . LEU A 1 190 ? 3.311 4.871 12.117 1 95.75 190 LEU A CA 1
ATOM 1570 C C . LEU A 1 190 ? 1.824 4.852 11.781 1 95.75 190 LEU A C 1
ATOM 1572 O O . LEU A 1 190 ? 1.295 3.822 11.352 1 95.75 190 LEU A O 1
ATOM 1576 N N . ASP A 1 191 ? 1.165 5.953 11.883 1 95.62 191 ASP A N 1
ATOM 1577 C CA . ASP A 1 191 ? -0.282 5.984 11.703 1 95.62 191 ASP A CA 1
ATOM 1578 C C . ASP A 1 191 ? -0.66 5.637 10.258 1 95.62 191 ASP A C 1
ATOM 1580 O O . ASP A 1 191 ? -1.718 5.055 10.016 1 95.62 191 ASP A O 1
ATOM 1584 N N . TYR A 1 192 ? 0.223 5.934 9.297 1 96.75 192 TYR A N 1
ATOM 1585 C CA . TYR A 1 192 ? -0.065 5.625 7.898 1 96.75 192 TYR A CA 1
ATOM 1586 C C . TYR A 1 192 ? -0.188 4.121 7.688 1 96.75 192 TYR A C 1
ATOM 1588 O O . TYR A 1 192 ? -1.088 3.656 6.98 1 96.75 192 TYR A O 1
ATOM 1596 N N . ILE A 1 193 ? 0.663 3.324 8.289 1 97.5 193 ILE A N 1
ATOM 1597 C CA . ILE A 1 193 ? 0.613 1.874 8.133 1 97.5 193 ILE A CA 1
ATOM 1598 C C . ILE A 1 193 ? -0.551 1.308 8.938 1 97.5 193 ILE A C 1
ATOM 1600 O O . ILE A 1 193 ? -1.162 0.312 8.547 1 97.5 193 ILE A O 1
ATOM 1604 N N . TYR A 1 194 ? -0.929 2 10.086 1 97.69 194 TYR A N 1
ATOM 1605 C CA . TYR A 1 194 ? -2.135 1.615 10.805 1 97.69 194 TYR A CA 1
ATOM 1606 C C . TYR A 1 194 ? -3.373 1.796 9.938 1 97.69 194 TYR A C 1
ATOM 1608 O O . TYR A 1 194 ? -4.238 0.917 9.883 1 97.69 194 TYR A O 1
ATOM 1616 N N . LEU A 1 195 ? -3.379 2.922 9.281 1 98.19 195 LEU A N 1
ATOM 1617 C CA . LEU A 1 195 ? -4.516 3.217 8.414 1 98.19 195 LEU A CA 1
ATOM 1618 C C . LEU A 1 195 ? -4.676 2.141 7.344 1 98.19 195 LEU A C 1
ATOM 1620 O O . LEU A 1 195 ? -5.785 1.662 7.102 1 98.19 195 LEU A O 1
ATOM 1624 N N . GLU A 1 196 ? -3.604 1.781 6.734 1 97.81 196 GLU A N 1
ATOM 1625 C CA . GLU A 1 196 ? -3.641 0.764 5.688 1 97.81 196 GLU A CA 1
ATOM 1626 C C . GLU A 1 196 ? -4.223 -0.546 6.211 1 97.81 196 GLU A C 1
ATOM 1628 O O . GLU A 1 196 ? -5.07 -1.159 5.562 1 97.81 196 GLU A O 1
ATOM 1633 N N . ASN A 1 197 ? -3.781 -0.97 7.367 1 98.31 197 ASN A N 1
ATOM 1634 C CA . ASN A 1 197 ? -4.246 -2.221 7.957 1 98.31 197 ASN A CA 1
ATOM 1635 C C . ASN A 1 197 ? -5.695 -2.119 8.422 1 98.31 197 ASN A C 1
ATOM 1637 O O . ASN A 1 197 ? -6.457 -3.08 8.305 1 98.31 197 ASN A O 1
ATOM 1641 N N . ILE A 1 198 ? -6.086 -0.969 8.961 1 98.5 198 ILE A N 1
ATOM 1642 C CA . ILE A 1 198 ? -7.465 -0.759 9.391 1 98.5 198 ILE A CA 1
ATOM 1643 C C . ILE A 1 198 ? -8.391 -0.793 8.18 1 98.5 198 ILE A C 1
ATOM 1645 O O . ILE A 1 198 ? -9.438 -1.447 8.203 1 98.5 198 ILE A O 1
ATOM 1649 N N . ILE A 1 199 ? -7.988 -0.119 7.094 1 98.62 199 ILE A N 1
ATOM 1650 C CA . ILE A 1 199 ? -8.773 -0.105 5.863 1 98.62 199 ILE A CA 1
ATOM 1651 C C . ILE A 1 199 ? -8.93 -1.53 5.336 1 98.62 199 ILE A C 1
ATOM 1653 O O . ILE A 1 199 ? -10.023 -1.937 4.941 1 98.62 199 ILE A O 1
ATOM 1657 N N . HIS A 1 200 ? -7.855 -2.297 5.383 1 97.81 200 HIS A N 1
ATOM 1658 C CA . HIS A 1 200 ? -7.902 -3.686 4.941 1 97.81 200 HIS A CA 1
ATOM 1659 C C . HIS A 1 200 ? -8.867 -4.504 5.793 1 97.81 200 HIS A C 1
ATOM 1661 O O . HIS A 1 200 ? -9.586 -5.359 5.27 1 97.81 200 HIS A O 1
ATOM 1667 N N . SER A 1 201 ? -8.891 -4.25 7.09 1 96.81 201 SER A N 1
ATOM 1668 C CA . SER A 1 201 ? -9.773 -4.984 7.992 1 96.81 201 SER A CA 1
ATOM 1669 C C . SER A 1 201 ? -11.234 -4.711 7.68 1 96.81 201 SER A C 1
ATOM 1671 O O . SER A 1 201 ? -12.117 -5.469 8.094 1 96.81 201 SER A O 1
ATOM 1673 N N . LEU A 1 202 ? -11.484 -3.631 6.961 1 97.12 202 LEU A N 1
ATOM 1674 C CA . LEU A 1 202 ? -12.836 -3.285 6.543 1 97.12 202 LEU A CA 1
ATOM 1675 C C . LEU A 1 202 ? -13.18 -3.949 5.211 1 97.12 202 LEU A C 1
ATOM 1677 O O . LEU A 1 202 ? -14.242 -3.691 4.641 1 97.12 202 LEU A O 1
ATOM 1681 N N . GLY A 1 203 ? -12.281 -4.793 4.668 1 95.31 203 GLY A N 1
ATOM 1682 C CA . GLY A 1 203 ? -12.508 -5.465 3.4 1 95.31 203 GLY A CA 1
ATOM 1683 C C . GLY A 1 203 ? -12.195 -4.598 2.197 1 95.31 203 GLY A C 1
ATOM 1684 O O . GLY A 1 203 ? -12.641 -4.883 1.085 1 95.31 203 GLY A O 1
ATOM 1685 N N . ILE A 1 204 ? -11.453 -3.518 2.443 1 97.81 204 ILE A N 1
ATOM 1686 C CA . ILE A 1 204 ? -11.125 -2.576 1.381 1 97.81 204 ILE A CA 1
ATOM 1687 C C . ILE A 1 204 ? -9.68 -2.797 0.932 1 97.81 204 ILE A C 1
ATOM 1689 O O . ILE A 1 204 ? -8.773 -2.914 1.762 1 97.81 204 ILE A O 1
ATOM 1693 N N . TYR A 1 205 ? -9.461 -2.939 -0.338 1 97.88 205 TYR A N 1
ATOM 1694 C CA . TYR A 1 205 ? -8.133 -3.033 -0.93 1 97.88 205 TYR A CA 1
ATOM 1695 C C . TYR A 1 205 ? -7.641 -1.665 -1.387 1 97.88 205 TYR A C 1
ATOM 1697 O O . TYR A 1 205 ? -7.867 -1.268 -2.531 1 97.88 205 TYR A O 1
ATOM 1705 N N . ALA A 1 206 ? -6.957 -0.974 -0.495 1 98.62 206 ALA A N 1
ATOM 1706 C CA . ALA A 1 206 ? -6.488 0.376 -0.796 1 98.62 206 ALA A CA 1
ATOM 1707 C C . ALA A 1 206 ? -5.062 0.353 -1.34 1 98.62 206 ALA A C 1
ATOM 1709 O O . ALA A 1 206 ? -4.219 -0.4 -0.851 1 98.62 206 ALA A O 1
ATOM 1710 N N . SER A 1 207 ? -4.828 1.109 -2.348 1 98.38 207 SER A N 1
ATOM 1711 C CA . SER A 1 207 ? -3.471 1.326 -2.84 1 98.38 207 SER A CA 1
ATOM 1712 C C . SER A 1 207 ? -2.719 2.326 -1.968 1 98.38 207 SER A C 1
ATOM 1714 O O . SER A 1 207 ? -3.33 3.188 -1.333 1 98.38 207 SER A O 1
ATOM 1716 N N . MET A 1 208 ? -1.487 2.137 -1.893 1 98.12 208 MET A N 1
ATOM 1717 C CA . MET A 1 208 ? -0.617 3.043 -1.148 1 98.12 208 MET A CA 1
ATOM 1718 C C . MET A 1 208 ? 0.649 3.355 -1.939 1 98.12 208 MET A C 1
ATOM 1720 O O . MET A 1 208 ? 1.254 2.459 -2.529 1 98.12 208 MET A O 1
ATOM 1724 N N . GLN A 1 209 ? 0.974 4.57 -2.055 1 98.06 209 GLN A N 1
ATOM 1725 C CA . GLN A 1 209 ? 2.244 4.988 -2.637 1 98.06 209 GLN A CA 1
ATOM 1726 C C . GLN A 1 209 ? 2.957 5.992 -1.738 1 98.06 209 GLN A C 1
ATOM 1728 O O . GLN A 1 209 ? 2.32 6.664 -0.924 1 98.06 209 GLN A O 1
ATOM 1733 N N . TYR A 1 210 ? 4.203 6.09 -1.809 1 98 210 TYR A N 1
ATOM 1734 C CA . TYR A 1 210 ? 5.027 7.012 -1.034 1 98 210 TYR A CA 1
ATOM 1735 C C . TYR A 1 210 ? 5.723 8.016 -1.943 1 98 210 TYR A C 1
ATOM 1737 O O . TYR A 1 210 ? 6.258 7.648 -2.992 1 98 210 TYR A O 1
ATOM 1745 N N . ILE A 1 211 ? 5.641 9.211 -1.553 1 97.94 211 ILE A N 1
ATOM 1746 C CA . ILE A 1 211 ? 6.297 10.289 -2.285 1 97.94 211 ILE A CA 1
ATOM 1747 C C . ILE A 1 211 ? 7.363 10.938 -1.406 1 97.94 211 ILE A C 1
ATOM 1749 O O . ILE A 1 211 ? 7.094 11.32 -0.266 1 97.94 211 ILE A O 1
ATOM 1753 N N . ASP A 1 212 ? 8.617 11.039 -1.927 1 97 212 ASP A N 1
ATOM 1754 C CA . ASP A 1 212 ? 9.656 11.781 -1.22 1 97 212 ASP A CA 1
ATOM 1755 C C . ASP A 1 212 ? 9.406 13.289 -1.29 1 97 212 ASP A C 1
ATOM 1757 O O . ASP A 1 212 ? 9.125 13.828 -2.363 1 97 212 ASP A O 1
ATOM 1761 N N . VAL A 1 213 ? 9.414 13.883 -0.139 1 97 213 VAL A N 1
ATOM 1762 C CA . VAL A 1 213 ? 9.219 15.336 -0.11 1 97 213 VAL A CA 1
ATOM 1763 C C . VAL A 1 213 ? 10.352 15.984 0.681 1 97 213 VAL A C 1
ATOM 1765 O O . VAL A 1 213 ? 10.945 15.359 1.562 1 97 213 VAL A O 1
ATOM 1768 N N . LYS A 1 214 ? 10.719 17.219 0.31 1 95.31 214 LYS A N 1
ATOM 1769 C CA . LYS A 1 214 ? 11.766 18 0.957 1 95.31 214 LYS A CA 1
ATOM 1770 C C . LYS A 1 214 ? 11.234 19.359 1.438 1 95.31 214 LYS A C 1
ATOM 1772 O O . LYS A 1 214 ? 10.5 20.031 0.716 1 95.31 214 LYS A O 1
ATOM 1777 N N . ASN A 1 215 ? 11.484 19.641 2.672 1 95.38 215 ASN A N 1
ATOM 1778 C CA . ASN A 1 215 ? 11.117 20.922 3.27 1 95.38 215 ASN A CA 1
ATOM 1779 C C . ASN A 1 215 ? 12.328 21.625 3.865 1 95.38 215 ASN A C 1
ATOM 1781 O O . ASN A 1 215 ? 12.977 21.094 4.773 1 95.38 215 ASN A O 1
ATOM 1785 N N . ASN A 1 216 ? 12.664 22.812 3.381 1 94.38 216 ASN A N 1
ATOM 1786 C CA . ASN A 1 216 ? 13.781 23.594 3.926 1 94.38 216 ASN A CA 1
ATOM 1787 C C . ASN A 1 216 ? 13.375 24.328 5.195 1 94.38 216 ASN A C 1
ATOM 1789 O O . ASN A 1 216 ? 12.398 25.078 5.195 1 94.38 216 ASN A O 1
ATOM 1793 N N . ILE A 1 217 ? 14.094 24.062 6.203 1 94.88 217 ILE A N 1
ATOM 1794 C CA . ILE A 1 217 ? 13.883 24.734 7.488 1 94.88 217 ILE A CA 1
ATOM 1795 C C . ILE A 1 217 ? 15.023 25.703 7.762 1 94.88 217 ILE A C 1
ATOM 1797 O O . ILE A 1 217 ? 16.203 25.344 7.602 1 94.88 217 ILE A O 1
ATOM 1801 N N . TYR A 1 218 ? 14.727 26.859 8.281 1 94.31 218 TYR A N 1
ATOM 1802 C CA . TYR A 1 218 ? 15.703 27.938 8.438 1 94.31 218 TYR A CA 1
ATOM 1803 C C . TYR A 1 218 ? 15.938 28.25 9.906 1 94.31 218 TYR A C 1
ATOM 1805 O O . TYR A 1 218 ? 14.992 28.297 10.695 1 94.31 218 TYR A O 1
ATOM 1813 N N . PHE A 1 219 ? 17.156 28.406 10.188 1 96.44 219 PHE A N 1
ATOM 1814 C CA . PHE A 1 219 ? 17.578 28.859 11.516 1 96.44 219 PHE A CA 1
ATOM 1815 C C . PHE A 1 219 ? 18.422 30.125 11.406 1 96.44 219 PHE A C 1
ATOM 1817 O O . PHE A 1 219 ? 19.266 30.234 10.516 1 96.44 219 PHE A O 1
ATOM 1824 N N . ASN A 1 220 ? 18.203 31 12.367 1 95.62 220 ASN A N 1
ATOM 1825 C CA . ASN A 1 220 ? 18.906 32.281 12.32 1 95.62 220 ASN A CA 1
ATOM 1826 C C . ASN A 1 220 ? 20.359 32.156 12.734 1 95.62 220 ASN A C 1
ATOM 1828 O O . ASN A 1 220 ? 21.219 32.938 12.289 1 95.62 220 ASN A O 1
ATOM 1832 N N . ASN A 1 221 ? 20.609 31.344 13.625 1 94.12 221 ASN A N 1
ATOM 1833 C CA . ASN A 1 221 ? 21.969 31.109 14.102 1 94.12 221 ASN A CA 1
ATOM 1834 C C . ASN A 1 221 ? 22.141 29.688 14.633 1 94.12 221 ASN A C 1
ATOM 1836 O O . ASN A 1 221 ? 21.172 28.938 14.758 1 94.12 221 ASN A O 1
ATOM 1840 N N . ILE A 1 222 ? 23.312 29.359 14.938 1 93.19 222 ILE A N 1
ATOM 1841 C CA . ILE A 1 222 ? 23.672 28 15.32 1 93.19 222 ILE A CA 1
ATOM 1842 C C . ILE A 1 222 ? 23.109 27.688 16.719 1 93.19 222 ILE A C 1
ATOM 1844 O O . ILE A 1 222 ? 22.719 26.562 17 1 93.19 222 ILE A O 1
ATOM 1848 N N . GLU A 1 223 ? 23.047 28.688 17.547 1 93.44 223 GLU A N 1
ATOM 1849 C CA . GLU A 1 223 ? 22.531 28.5 18.906 1 93.44 223 GLU A CA 1
ATOM 1850 C C . GLU A 1 223 ? 21.078 28.031 18.875 1 93.44 223 GLU A C 1
ATOM 1852 O O . GLU A 1 223 ? 20.672 27.219 19.703 1 93.44 223 GLU A O 1
ATOM 1857 N N . ASP A 1 224 ? 20.391 28.516 17.891 1 95 224 ASP A N 1
ATOM 1858 C CA . ASP A 1 224 ? 18.984 28.109 17.734 1 95 224 ASP A CA 1
ATOM 1859 C C . ASP A 1 224 ? 18.891 26.625 17.406 1 95 224 ASP A C 1
ATOM 1861 O O . ASP A 1 224 ? 17.938 25.953 17.828 1 95 224 ASP A O 1
ATOM 1865 N N . ILE A 1 225 ? 19.844 26.156 16.672 1 94.94 225 ILE A N 1
ATOM 1866 C CA . ILE A 1 225 ? 19.859 24.75 16.281 1 94.94 225 ILE A CA 1
ATOM 1867 C C . ILE A 1 225 ? 20.094 23.875 17.516 1 94.94 225 ILE A C 1
ATOM 1869 O O . ILE A 1 225 ? 19.344 22.922 17.766 1 94.94 225 ILE A O 1
ATOM 1873 N N . TYR A 1 226 ? 21.047 24.297 18.266 1 93.06 226 TYR A N 1
ATOM 1874 C CA . TYR A 1 226 ? 21.344 23.562 19.5 1 93.06 226 TYR A CA 1
ATOM 1875 C C . TYR A 1 226 ? 20.156 23.578 20.453 1 93.06 226 TYR A C 1
ATOM 1877 O O . TYR A 1 226 ? 19.844 22.562 21.078 1 93.06 226 TYR A O 1
ATOM 1885 N N . ARG A 1 227 ? 19.594 24.656 20.547 1 93.06 227 ARG A N 1
ATOM 1886 C CA . ARG A 1 227 ? 18.438 24.766 21.406 1 93.06 227 ARG A CA 1
ATOM 1887 C C . ARG A 1 227 ? 17.328 23.812 20.969 1 93.06 227 ARG A C 1
ATOM 1889 O O . ARG A 1 227 ? 16.688 23.172 21.797 1 93.06 227 ARG A O 1
ATOM 1896 N N . LYS A 1 228 ? 17.078 23.828 19.672 1 94.06 228 LYS A N 1
ATOM 1897 C CA . LYS A 1 228 ? 16.047 22.938 19.141 1 94.06 228 LYS A CA 1
ATOM 1898 C C . LYS A 1 228 ? 16.359 21.484 19.453 1 94.06 228 LYS A C 1
ATOM 1900 O O . LYS A 1 228 ? 15.469 20.719 19.844 1 94.06 228 LYS A O 1
ATOM 1905 N N . ILE A 1 229 ? 17.562 21.078 19.266 1 93.44 229 ILE A N 1
ATOM 1906 C CA . ILE A 1 229 ? 18 19.719 19.547 1 93.44 229 ILE A CA 1
ATOM 1907 C C . ILE A 1 229 ? 17.828 19.406 21.031 1 93.44 229 ILE A C 1
ATOM 1909 O O . ILE A 1 229 ? 17.297 18.359 21.391 1 93.44 229 ILE A O 1
ATOM 1913 N N . GLU A 1 230 ? 18.188 20.344 21.844 1 90.25 230 GLU A N 1
ATOM 1914 C CA . GLU A 1 230 ? 18.062 20.188 23.281 1 90.25 230 GLU A CA 1
ATOM 1915 C C . GLU A 1 230 ? 16.609 20.062 23.703 1 90.25 230 GLU A C 1
ATOM 1917 O O . GLU A 1 230 ? 16.266 19.281 24.609 1 90.25 230 GLU A O 1
ATOM 1922 N N . GLU A 1 231 ? 15.82 20.844 23.125 1 89.69 231 GLU A N 1
ATOM 1923 C CA . GLU A 1 231 ? 14.383 20.781 23.406 1 89.69 231 GLU A CA 1
ATOM 1924 C C . GLU A 1 231 ? 13.812 19.406 23.047 1 89.69 231 GLU A C 1
ATOM 1926 O O . GLU A 1 231 ? 12.938 18.891 23.75 1 89.69 231 GLU A O 1
ATOM 1931 N N . ASP A 1 232 ? 14.312 18.844 22.031 1 89.06 232 ASP A N 1
ATOM 1932 C CA . ASP A 1 232 ? 13.766 17.594 21.516 1 89.06 232 ASP A CA 1
ATOM 1933 C C . ASP A 1 232 ? 14.211 16.406 22.391 1 89.06 232 ASP A C 1
ATOM 1935 O O . ASP A 1 232 ? 13.422 15.5 22.656 1 89.06 232 ASP A O 1
ATOM 1939 N N . ILE A 1 233 ? 15.484 16.484 22.797 1 87.19 233 ILE A N 1
ATOM 1940 C CA . ILE A 1 233 ? 15.984 15.258 23.406 1 87.19 233 ILE A CA 1
ATOM 1941 C C . ILE A 1 233 ? 16.297 15.492 24.875 1 87.19 233 ILE A C 1
ATOM 1943 O O . ILE A 1 233 ? 16.641 14.555 25.609 1 87.19 233 ILE A O 1
ATOM 1947 N N . GLY A 1 234 ? 16.078 16.688 25.344 1 75.94 234 GLY A N 1
ATOM 1948 C CA . GLY A 1 234 ? 16.297 17.031 26.734 1 75.94 234 GLY A CA 1
ATOM 1949 C C . GLY A 1 234 ? 17.766 17.25 27.078 1 75.94 234 GLY A C 1
ATOM 1950 O O . GLY A 1 234 ? 18.141 18.312 27.562 1 75.94 234 GLY A O 1
ATOM 1951 N N . ARG A 1 235 ? 18.578 16.047 27.484 1 64.12 235 ARG A N 1
ATOM 1952 C CA . ARG A 1 235 ? 19.875 16.156 28.125 1 64.12 235 ARG A CA 1
ATOM 1953 C C . ARG A 1 235 ? 20.953 16.562 27.125 1 64.12 235 ARG A C 1
ATOM 1955 O O . ARG A 1 235 ? 20.781 16.391 25.922 1 64.12 235 ARG A O 1
ATOM 1962 N N . LYS A 1 236 ? 22.078 17.125 27.766 1 63.22 236 LYS A N 1
ATOM 1963 C CA . LYS A 1 236 ? 23.281 17.547 27.047 1 63.22 236 LYS A CA 1
ATOM 1964 C C . LYS A 1 236 ? 23.906 16.375 26.297 1 63.22 236 LYS A C 1
ATOM 1966 O O . LYS A 1 236 ? 24.344 15.406 26.922 1 63.22 236 LYS A O 1
ATOM 1971 N N . ALA A 1 237 ? 23.422 16.109 25.031 1 65.31 237 ALA A N 1
ATOM 1972 C CA . ALA A 1 237 ? 23.969 15.078 24.156 1 65.31 237 ALA A CA 1
ATOM 1973 C C . ALA A 1 237 ? 25.422 15.375 23.797 1 65.31 237 ALA A C 1
ATOM 1975 O O . ALA A 1 237 ? 25.906 16.484 24 1 65.31 237 ALA A O 1
ATOM 1976 N N . ASN A 1 238 ? 26.141 14.43 23.438 1 68 238 ASN A N 1
ATOM 1977 C CA . ASN A 1 238 ? 27.516 14.523 22.953 1 68 238 ASN A CA 1
ATOM 1978 C C . ASN A 1 238 ? 27.672 15.641 21.938 1 68 238 ASN A C 1
ATOM 1980 O O . ASN A 1 238 ? 27.156 15.555 20.828 1 68 238 ASN A O 1
ATOM 1984 N N . ASN A 1 239 ? 28.391 16.5 22.297 1 80.69 239 ASN A N 1
ATOM 1985 C CA . ASN A 1 239 ? 28.578 17.703 21.5 1 80.69 239 ASN A CA 1
ATOM 1986 C C . ASN A 1 239 ? 29.297 17.406 20.188 1 80.69 239 ASN A C 1
ATOM 1988 O O . ASN A 1 239 ? 28.969 17.969 19.141 1 80.69 239 ASN A O 1
ATOM 1992 N N . ASN A 1 240 ? 30.031 16.375 20.203 1 90.5 240 ASN A N 1
ATOM 1993 C CA . ASN A 1 240 ? 30.781 16.078 18.984 1 90.5 240 ASN A CA 1
ATOM 1994 C C . ASN A 1 240 ? 29.875 15.523 17.875 1 90.5 240 ASN A C 1
ATOM 1996 O O . ASN A 1 240 ? 30.016 15.906 16.719 1 90.5 240 ASN A O 1
ATOM 2000 N N . ILE A 1 241 ? 29 14.672 18.281 1 92.81 241 ILE A N 1
ATOM 2001 C CA . ILE A 1 241 ? 28.078 14.07 17.328 1 92.81 241 ILE A CA 1
ATOM 2002 C C . ILE A 1 241 ? 27.156 15.148 16.75 1 92.81 241 ILE A C 1
ATOM 2004 O O . ILE A 1 241 ? 26.891 15.172 15.547 1 92.81 241 ILE A O 1
ATOM 2008 N N . ILE A 1 242 ? 26.703 16.047 17.594 1 94.19 242 ILE A N 1
ATOM 2009 C CA . ILE A 1 242 ? 25.797 17.125 17.188 1 94.19 242 ILE A CA 1
ATOM 2010 C C . ILE A 1 242 ? 26.516 18.078 16.234 1 94.19 242 ILE A C 1
ATOM 2012 O O . ILE A 1 242 ? 25.969 18.453 15.195 1 94.19 242 ILE A O 1
ATOM 2016 N N . ASP A 1 243 ? 27.766 18.391 16.578 1 94.62 243 ASP A N 1
ATOM 2017 C CA . ASP A 1 243 ? 28.562 19.281 15.734 1 94.62 243 ASP A CA 1
ATOM 2018 C C . ASP A 1 243 ? 28.734 18.703 14.336 1 94.62 243 ASP A C 1
ATOM 2020 O O . ASP A 1 243 ? 28.594 19.406 13.336 1 94.62 243 ASP A O 1
ATOM 2024 N N . SER A 1 244 ? 29.109 17.453 14.336 1 95.44 244 SER A N 1
ATOM 2025 C CA . SER A 1 244 ? 29.312 16.766 13.062 1 95.44 244 SER A CA 1
ATOM 2026 C C . SER A 1 244 ? 28.047 16.75 12.227 1 95.44 244 SER A C 1
ATOM 2028 O O . SER A 1 244 ? 28.094 16.953 11.008 1 95.44 244 SER A O 1
ATOM 2030 N N . PHE A 1 245 ? 26.938 16.531 12.883 1 96 245 PHE A N 1
ATOM 2031 C CA . PHE A 1 245 ? 25.656 16.516 12.195 1 96 245 PHE A CA 1
ATOM 2032 C C . PHE A 1 245 ? 25.359 17.875 11.586 1 96 245 PHE A C 1
ATOM 2034 O O . PHE A 1 245 ? 24.922 17.969 10.43 1 96 245 PHE A O 1
ATOM 2041 N N . ILE A 1 246 ? 25.531 18.922 12.375 1 95.25 246 ILE A N 1
ATOM 2042 C CA . ILE A 1 246 ? 25.25 20.266 11.906 1 95.25 246 ILE A CA 1
ATOM 2043 C C . ILE A 1 246 ? 26.125 20.594 10.711 1 95.25 246 ILE A C 1
ATOM 2045 O O . ILE A 1 246 ? 25.641 21.094 9.695 1 95.25 246 ILE A O 1
ATOM 2049 N N . GLU A 1 247 ? 27.375 20.219 10.789 1 95.25 247 GLU A N 1
ATOM 2050 C CA . GLU A 1 247 ? 28.328 20.484 9.711 1 95.25 247 GLU A CA 1
ATOM 2051 C C . GLU A 1 247 ? 27.922 19.766 8.43 1 95.25 247 GLU A C 1
ATOM 2053 O O . GLU A 1 247 ? 28.062 20.297 7.336 1 95.25 247 GLU A O 1
ATOM 2058 N N . LYS A 1 248 ? 27.422 18.594 8.57 1 96.56 248 LYS A N 1
ATOM 2059 C CA . LYS A 1 248 ? 27.125 17.75 7.422 1 96.56 248 LYS A CA 1
ATOM 2060 C C . LYS A 1 248 ? 25.781 18.109 6.801 1 96.56 248 LYS A C 1
ATOM 2062 O O . LYS A 1 248 ? 25.578 17.953 5.594 1 96.56 248 LYS A O 1
ATOM 2067 N N . ASN A 1 249 ? 24.812 18.641 7.559 1 96.56 249 ASN A N 1
ATOM 2068 C CA . ASN A 1 249 ? 23.422 18.656 7.094 1 96.56 249 ASN A CA 1
ATOM 2069 C C . ASN A 1 249 ? 22.891 20.078 6.965 1 96.56 249 ASN A C 1
ATOM 2071 O O . ASN A 1 249 ? 21.797 20.297 6.449 1 96.56 249 ASN A O 1
ATOM 2075 N N . PHE A 1 250 ? 23.625 21.062 7.48 1 96.88 250 PHE A N 1
ATOM 2076 C CA . PHE A 1 250 ? 23.188 22.453 7.359 1 96.88 250 PHE A CA 1
ATOM 2077 C C . PHE A 1 250 ? 24.047 23.203 6.344 1 96.88 250 PHE A C 1
ATOM 2079 O O . PHE A 1 250 ? 25.266 23 6.277 1 96.88 250 PHE A O 1
ATOM 2086 N N . VAL A 1 251 ? 23.375 24 5.594 1 96.06 251 VAL A N 1
ATOM 2087 C CA . VAL A 1 251 ? 24.047 24.906 4.664 1 96.06 251 VAL A CA 1
ATOM 2088 C C . VAL A 1 251 ? 23.859 26.344 5.125 1 96.06 251 VAL A C 1
ATOM 2090 O O . VAL A 1 251 ? 22.75 26.766 5.457 1 96.06 251 VAL A O 1
ATOM 2093 N N . LYS A 1 252 ? 24.875 27.078 5.199 1 92.56 252 LYS A N 1
ATOM 2094 C CA . LYS A 1 252 ? 24.781 28.5 5.543 1 92.56 252 LYS A CA 1
ATOM 2095 C C . LYS A 1 252 ? 24.453 29.344 4.312 1 92.56 252 LYS A C 1
ATOM 2097 O O . LYS A 1 252 ? 25.156 29.25 3.297 1 92.56 252 LYS A O 1
ATOM 2102 N N . GLU A 1 253 ? 23.375 29.922 4.336 1 91.5 253 GLU A N 1
ATOM 2103 C CA . GLU A 1 253 ? 22.969 30.859 3.297 1 91.5 253 GLU A CA 1
ATOM 2104 C C . GLU A 1 253 ? 22.766 32.25 3.867 1 91.5 253 GLU A C 1
ATOM 2106 O O . GLU A 1 253 ? 21.781 32.531 4.547 1 91.5 253 GLU A O 1
ATOM 2111 N N . GLU A 1 254 ? 23.688 33.188 3.482 1 87.69 254 GLU A N 1
ATOM 2112 C CA . GLU A 1 254 ? 23.672 34.531 4.031 1 87.69 254 GLU A CA 1
ATOM 2113 C C . GLU A 1 254 ? 23.75 34.5 5.555 1 87.69 254 GLU A C 1
ATOM 2115 O O . GLU A 1 254 ? 24.688 33.938 6.117 1 87.69 254 GLU A O 1
ATOM 2120 N N . ASN A 1 255 ? 22.766 34.844 6.195 1 89.38 255 ASN A N 1
ATOM 2121 C CA . ASN A 1 255 ? 22.828 34.938 7.648 1 89.38 255 ASN A CA 1
ATOM 2122 C C . ASN A 1 255 ? 21.906 33.938 8.32 1 89.38 255 ASN A C 1
ATOM 2124 O O . ASN A 1 255 ? 21.391 34.188 9.414 1 89.38 255 ASN A O 1
ATOM 2128 N N . LYS A 1 256 ? 21.625 32.812 7.508 1 94.88 256 LYS A N 1
ATOM 2129 C CA . LYS A 1 256 ? 20.766 31.797 8.094 1 94.88 256 LYS A CA 1
AT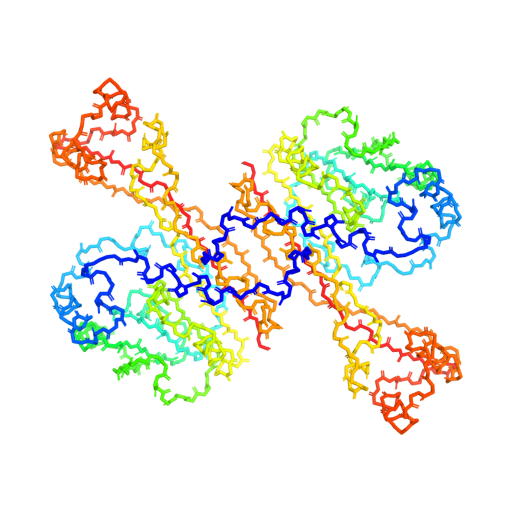OM 2130 C C . LYS A 1 256 ? 21.359 30.406 7.867 1 94.88 256 LYS A C 1
ATOM 2132 O O . LYS A 1 256 ? 22.25 30.234 7.035 1 94.88 256 LYS A O 1
ATOM 2137 N N . TYR A 1 257 ? 21.031 29.5 8.727 1 96.38 257 TYR A N 1
ATOM 2138 C CA . TYR A 1 257 ? 21.312 28.078 8.539 1 96.38 257 TYR A CA 1
ATOM 2139 C C . TYR A 1 257 ? 20.109 27.344 7.973 1 96.38 257 TYR A C 1
ATOM 2141 O O . TYR A 1 257 ? 19 27.438 8.516 1 96.38 257 TYR A O 1
ATOM 2149 N N . VAL A 1 258 ? 20.344 26.641 6.898 1 96.94 258 VAL A N 1
ATOM 2150 C CA . VAL A 1 258 ? 19.25 25.969 6.219 1 96.94 258 VAL A CA 1
ATOM 2151 C C . VAL A 1 258 ? 19.406 24.453 6.379 1 96.94 258 VAL A C 1
ATOM 2153 O O . VAL A 1 258 ? 20.453 23.891 6.078 1 96.94 258 VAL A O 1
ATOM 2156 N N . TYR A 1 259 ? 18.375 23.844 6.895 1 96.81 259 TYR A N 1
ATOM 2157 C CA . TYR A 1 259 ? 18.281 22.391 6.988 1 96.81 259 TYR A CA 1
ATOM 2158 C C . TYR A 1 259 ? 17.203 21.844 6.047 1 96.81 259 TYR A C 1
ATOM 2160 O O . TYR A 1 259 ? 16.047 22.25 6.125 1 96.81 259 TYR A O 1
ATOM 2168 N N . THR A 1 260 ? 17.578 20.953 5.152 1 95.81 260 THR A N 1
ATOM 2169 C CA . THR A 1 260 ? 16.594 20.297 4.297 1 95.81 260 THR A CA 1
ATOM 2170 C C . THR A 1 260 ? 16.031 19.047 4.977 1 95.81 260 THR A C 1
ATOM 2172 O O . THR A 1 260 ? 16.719 18.047 5.109 1 95.81 260 THR A O 1
ATOM 2175 N N . ASN A 1 261 ? 14.805 19.203 5.426 1 95.19 261 ASN A N 1
ATOM 2176 C CA . ASN A 1 261 ? 14.125 18.078 6.051 1 95.19 261 ASN A CA 1
ATOM 2177 C C . ASN A 1 261 ? 13.531 17.125 5.004 1 95.19 261 ASN A C 1
ATOM 2179 O O . ASN A 1 261 ? 12.594 17.5 4.293 1 95.19 261 ASN A O 1
ATOM 2183 N N . ASN A 1 262 ? 14.141 15.969 4.883 1 94 262 ASN A N 1
ATOM 2184 C CA . ASN A 1 262 ? 13.625 14.938 3.988 1 94 262 ASN A CA 1
ATOM 2185 C C . ASN A 1 262 ? 12.57 14.07 4.676 1 94 262 ASN A C 1
ATOM 2187 O O . ASN A 1 262 ? 12.789 13.586 5.789 1 94 262 ASN A O 1
ATOM 2191 N N . SER A 1 263 ? 11.406 13.984 4.059 1 94.56 263 SER A N 1
ATOM 2192 C CA . SER A 1 263 ? 10.328 13.156 4.582 1 94.56 263 SER A CA 1
ATOM 2193 C C . SER A 1 263 ? 9.586 12.438 3.459 1 94.56 263 SER A C 1
ATOM 2195 O O . SER A 1 263 ? 10.062 12.406 2.32 1 94.56 263 SER A O 1
ATOM 2197 N N . LYS A 1 264 ? 8.578 11.703 3.869 1 96.94 264 LYS A N 1
ATOM 2198 C CA . LYS A 1 264 ? 7.723 11 2.916 1 96.94 264 LYS A CA 1
ATOM 2199 C C . LYS A 1 264 ? 6.25 11.305 3.176 1 96.94 264 LYS A C 1
ATOM 2201 O O . LYS A 1 264 ? 5.871 11.672 4.289 1 96.94 264 LYS A O 1
ATOM 2206 N N . VAL A 1 265 ? 5.555 11.258 2.104 1 98.5 265 VAL A N 1
ATOM 2207 C CA . VAL A 1 265 ? 4.102 11.352 2.162 1 98.5 265 VAL A CA 1
ATOM 2208 C C . VAL A 1 265 ? 3.473 10.055 1.665 1 98.5 265 VAL A C 1
ATOM 2210 O O . VAL A 1 265 ? 3.889 9.508 0.64 1 98.5 265 VAL A O 1
ATOM 2213 N N . ALA A 1 266 ? 2.592 9.508 2.459 1 98.56 266 ALA A N 1
ATOM 2214 C CA . ALA A 1 266 ? 1.795 8.367 2.016 1 98.56 266 ALA A CA 1
ATOM 2215 C C . ALA A 1 266 ? 0.491 8.828 1.368 1 98.56 266 ALA A C 1
ATOM 2217 O O . ALA A 1 266 ? -0.229 9.656 1.931 1 98.56 266 ALA A O 1
ATOM 2218 N N . ILE A 1 267 ? 0.225 8.352 0.194 1 98.81 267 ILE A N 1
ATOM 2219 C CA . ILE A 1 267 ? -1.072 8.539 -0.448 1 98.81 267 ILE A CA 1
ATOM 2220 C C . ILE A 1 267 ? -1.812 7.203 -0.508 1 98.81 267 ILE A C 1
ATOM 2222 O O . ILE A 1 267 ? -1.374 6.273 -1.193 1 98.81 267 ILE A O 1
ATOM 2226 N N . ILE A 1 268 ? -2.855 7.094 0.243 1 98.88 268 ILE A N 1
ATOM 2227 C CA . ILE A 1 268 ? -3.705 5.91 0.319 1 98.88 268 ILE A CA 1
ATOM 2228 C C . ILE A 1 268 ? -5.004 6.156 -0.448 1 98.88 268 ILE A C 1
ATOM 2230 O O . ILE A 1 268 ? -5.672 7.172 -0.237 1 98.88 268 ILE A O 1
ATOM 2234 N N . SER A 1 269 ? -5.371 5.293 -1.369 1 98.88 269 SER A N 1
ATOM 2235 C CA . SER A 1 269 ? -6.582 5.531 -2.145 1 98.88 269 SER A CA 1
ATOM 2236 C C . SER A 1 269 ? -7.242 4.223 -2.559 1 98.88 269 SER A C 1
ATOM 2238 O O . SER A 1 269 ? -6.57 3.195 -2.688 1 98.88 269 SER A O 1
ATOM 2240 N N . TRP A 1 270 ? -8.531 4.219 -2.664 1 98.69 270 TRP A N 1
ATOM 2241 C CA . TRP A 1 270 ? -9.258 3.074 -3.205 1 98.69 270 TRP A CA 1
ATOM 2242 C C . TRP A 1 270 ? -10.492 3.529 -3.979 1 98.69 270 TRP A C 1
ATOM 2244 O O . TRP A 1 270 ? -11.031 4.609 -3.721 1 98.69 270 TRP A O 1
ATOM 2254 N N . LYS A 1 271 ? -10.93 2.744 -4.945 1 97.69 271 LYS A N 1
ATOM 2255 C CA . LYS A 1 271 ? -12.141 2.986 -5.73 1 97.69 271 LYS A CA 1
ATOM 2256 C C . LYS A 1 271 ? -13.344 2.287 -5.113 1 97.69 271 LYS A C 1
ATOM 2258 O O . LYS A 1 271 ? -13.195 1.304 -4.387 1 97.69 271 LYS A O 1
ATOM 2263 N N . ILE A 1 272 ? -14.477 2.883 -5.383 1 97 272 ILE A N 1
ATOM 2264 C CA . ILE A 1 272 ? -15.719 2.322 -4.875 1 97 272 ILE A CA 1
ATOM 2265 C C . ILE A 1 272 ? -16.312 1.363 -5.906 1 97 272 ILE A C 1
ATOM 2267 O O . ILE A 1 272 ? -16.203 1.596 -7.113 1 97 272 ILE A O 1
ATOM 2271 N N . MET B 1 1 ? -1.076 -5.488 28.969 1 58.06 1 MET B N 1
ATOM 2272 C CA . MET B 1 1 ? -0.143 -4.742 28.125 1 58.06 1 MET B CA 1
ATOM 2273 C C . MET B 1 1 ? -0.676 -4.613 26.703 1 58.06 1 MET B C 1
ATOM 2275 O O . MET B 1 1 ? -1.193 -5.582 26.141 1 58.06 1 MET B O 1
ATOM 2279 N N . TYR B 1 2 ? -0.932 -3.338 26.234 1 79.69 2 TYR B N 1
ATOM 2280 C CA . TYR B 1 2 ? -1.57 -3.113 24.938 1 79.69 2 TYR B CA 1
ATOM 2281 C C . TYR B 1 2 ? -0.632 -3.484 23.797 1 79.69 2 TYR B C 1
ATOM 2283 O O . TYR B 1 2 ? 0.589 -3.361 23.922 1 79.69 2 TYR B O 1
ATOM 2291 N N . LEU B 1 3 ? -1.13 -4.211 22.859 1 86.5 3 LEU B N 1
ATOM 2292 C CA . LEU B 1 3 ? -0.351 -4.613 21.688 1 86.5 3 LEU B CA 1
ATOM 2293 C C . LEU B 1 3 ? 0.149 -3.393 20.922 1 86.5 3 LEU B C 1
ATOM 2295 O O . LEU B 1 3 ? -0.628 -2.486 20.609 1 86.5 3 LEU B O 1
ATOM 2299 N N . ASP B 1 4 ? 1.444 -3.322 20.797 1 89.38 4 ASP B N 1
ATOM 2300 C CA . ASP B 1 4 ? 2.066 -2.279 19.984 1 89.38 4 ASP B CA 1
ATOM 2301 C C . ASP B 1 4 ? 2.436 -2.809 18.594 1 89.38 4 ASP B C 1
ATOM 2303 O O . ASP B 1 4 ? 2.898 -3.943 18.469 1 89.38 4 ASP B O 1
ATOM 2307 N N . TYR B 1 5 ? 2.213 -2.006 17.609 1 93 5 TYR B N 1
ATOM 2308 C CA . TYR B 1 5 ? 2.504 -2.406 16.234 1 93 5 TYR B CA 1
ATOM 2309 C C . TYR B 1 5 ? 3.936 -2.914 16.109 1 93 5 TYR B C 1
ATOM 2311 O O . TYR B 1 5 ? 4.188 -3.906 15.422 1 93 5 TYR B O 1
ATOM 2319 N N . LYS B 1 6 ? 4.824 -2.248 16.75 1 90.75 6 LYS B N 1
ATOM 2320 C CA . LYS B 1 6 ? 6.238 -2.588 16.641 1 90.75 6 LYS B CA 1
ATOM 2321 C C . LYS B 1 6 ? 6.531 -3.945 17.266 1 90.75 6 LYS B C 1
ATOM 2323 O O . LYS B 1 6 ? 7.578 -4.543 17.016 1 90.75 6 LYS B O 1
ATOM 2328 N N . ASP B 1 7 ? 5.586 -4.406 18.078 1 91 7 ASP B N 1
ATOM 2329 C CA . ASP B 1 7 ? 5.773 -5.68 18.781 1 91 7 ASP B CA 1
ATOM 2330 C C . ASP B 1 7 ? 5.219 -6.84 17.953 1 91 7 ASP B C 1
ATOM 2332 O O . ASP B 1 7 ? 5.402 -8.008 18.312 1 91 7 ASP B O 1
ATOM 2336 N N . ILE B 1 8 ? 4.59 -6.543 16.906 1 94.88 8 ILE B N 1
ATOM 2337 C CA . ILE B 1 8 ? 3.982 -7.586 16.094 1 94.88 8 ILE B CA 1
ATOM 2338 C C . ILE B 1 8 ? 5.031 -8.18 15.156 1 94.88 8 ILE B C 1
ATOM 2340 O O . ILE B 1 8 ? 5.66 -7.465 14.375 1 94.88 8 ILE B O 1
ATOM 2344 N N . ASP B 1 9 ? 5.273 -9.461 15.266 1 95.94 9 ASP B N 1
ATOM 2345 C CA . ASP B 1 9 ? 6.176 -10.18 14.367 1 95.94 9 ASP B CA 1
ATOM 2346 C C . ASP B 1 9 ? 5.41 -10.789 13.195 1 95.94 9 ASP B C 1
ATOM 2348 O O . ASP B 1 9 ? 4.965 -11.938 13.273 1 95.94 9 ASP B O 1
ATOM 2352 N N . PHE B 1 10 ? 5.324 -10.078 12.109 1 97.06 10 PHE B N 1
ATOM 2353 C CA . PHE B 1 10 ? 4.551 -10.516 10.953 1 97.06 10 PHE B CA 1
ATOM 2354 C C . PHE B 1 10 ? 5.203 -11.711 10.281 1 97.06 10 PHE B C 1
ATOM 2356 O O . PHE B 1 10 ? 4.543 -12.469 9.57 1 97.06 10 PHE B O 1
ATOM 2363 N N . GLU B 1 11 ? 6.496 -11.883 10.438 1 97.25 11 GLU B N 1
ATOM 2364 C CA . GLU B 1 11 ? 7.105 -13.109 9.93 1 97.25 11 GLU B CA 1
ATOM 2365 C C . GLU B 1 11 ? 6.602 -14.328 10.688 1 97.25 11 GLU B C 1
ATOM 2367 O O . GLU B 1 11 ? 6.367 -15.383 10.094 1 97.25 11 GLU B O 1
ATOM 2372 N N . GLU B 1 12 ? 6.488 -14.164 11.953 1 96.94 12 GLU B N 1
ATOM 2373 C CA . GLU B 1 12 ? 5.922 -15.258 12.734 1 96.94 12 GLU B CA 1
ATOM 2374 C C . GLU B 1 12 ? 4.508 -15.602 12.258 1 96.94 12 GLU B C 1
ATOM 2376 O O . GLU B 1 12 ? 4.141 -16.781 12.18 1 96.94 12 GLU B O 1
ATOM 2381 N N . ILE B 1 13 ? 3.756 -14.578 11.969 1 96.56 13 ILE B N 1
ATOM 2382 C CA . ILE B 1 13 ? 2.412 -14.797 11.445 1 96.56 13 ILE B CA 1
ATOM 2383 C C . ILE B 1 13 ? 2.49 -15.547 10.117 1 96.56 13 ILE B C 1
ATOM 2385 O O . ILE B 1 13 ? 1.759 -16.516 9.898 1 96.56 13 ILE B O 1
ATOM 2389 N N . TRP B 1 14 ? 3.396 -15.133 9.258 1 96.62 14 TRP B N 1
ATOM 2390 C CA . TRP B 1 14 ? 3.668 -15.773 7.977 1 96.62 14 TRP B CA 1
ATOM 2391 C C . TRP B 1 14 ? 4.027 -17.25 8.164 1 96.62 14 TRP B C 1
ATOM 2393 O O . TRP B 1 14 ? 3.438 -18.125 7.531 1 96.62 14 TRP B O 1
ATOM 2403 N N . GLN B 1 15 ? 4.875 -17.516 9.07 1 96.19 15 GLN B N 1
ATOM 2404 C CA . GLN B 1 15 ? 5.367 -18.875 9.328 1 96.19 15 GLN B CA 1
ATOM 2405 C C . GLN B 1 15 ? 4.285 -19.734 9.961 1 96.19 15 GLN B C 1
ATOM 2407 O O . GLN B 1 15 ? 4.176 -20.922 9.656 1 96.19 15 GLN B O 1
ATOM 2412 N N . ASN B 1 16 ? 3.473 -19.141 10.805 1 94.69 16 ASN B N 1
ATOM 2413 C CA . ASN B 1 16 ? 2.363 -19.875 11.406 1 94.69 16 ASN B CA 1
ATOM 2414 C C . ASN B 1 16 ? 1.328 -20.281 10.367 1 94.69 16 ASN B C 1
ATOM 2416 O O . ASN B 1 16 ? 0.736 -21.359 10.469 1 94.69 16 ASN B O 1
ATOM 2420 N N . ARG B 1 17 ? 1.114 -19.453 9.422 1 92.44 17 ARG B N 1
ATOM 2421 C CA . ARG B 1 17 ? 0.199 -19.781 8.336 1 92.44 17 ARG B CA 1
ATOM 2422 C C . ARG B 1 17 ? 0.711 -20.984 7.539 1 92.44 17 ARG B C 1
ATOM 2424 O O . ARG B 1 17 ? -0.062 -21.875 7.176 1 92.44 17 ARG B O 1
ATOM 2431 N N . ILE B 1 18 ? 1.988 -20.969 7.293 1 92.38 18 ILE B N 1
ATOM 2432 C CA . ILE B 1 18 ? 2.602 -22.078 6.566 1 92.38 18 ILE B CA 1
ATOM 2433 C C . ILE B 1 18 ? 2.496 -23.344 7.395 1 92.38 18 ILE B C 1
ATOM 2435 O O . ILE B 1 18 ? 2.131 -24.406 6.875 1 92.38 18 ILE B O 1
ATOM 2439 N N . ARG B 1 19 ? 2.721 -23.234 8.672 1 91 19 ARG B N 1
ATOM 2440 C CA . ARG B 1 19 ? 2.697 -24.359 9.586 1 91 19 ARG B CA 1
ATOM 2441 C C . ARG B 1 19 ? 1.291 -24.938 9.711 1 91 19 ARG B C 1
ATOM 2443 O O . ARG B 1 19 ? 1.125 -26.141 9.961 1 91 19 ARG B O 1
ATOM 2450 N N . SER B 1 20 ? 0.329 -24.125 9.57 1 89.44 20 SER B N 1
ATOM 2451 C CA . SER B 1 20 ? -1.056 -24.531 9.773 1 89.44 20 SER B CA 1
ATOM 2452 C C . SER B 1 20 ? -1.569 -25.359 8.602 1 89.44 20 SER B C 1
ATOM 2454 O O . SER B 1 20 ? -2.623 -25.984 8.695 1 89.44 20 SER B O 1
ATOM 2456 N N . LYS B 1 21 ? -0.78 -25.359 7.512 1 87.81 21 LYS B N 1
ATOM 2457 C CA . LYS B 1 21 ? -1.161 -26.203 6.383 1 87.81 21 LYS B CA 1
ATOM 2458 C C . LYS B 1 21 ? -1.02 -27.672 6.73 1 87.81 21 LYS B C 1
ATOM 2460 O O . LYS B 1 21 ? -0.38 -28.031 7.727 1 87.81 21 LYS B O 1
ATOM 2465 N N . ASN B 1 22 ? -1.783 -28.453 6.027 1 85.94 22 ASN B N 1
ATOM 2466 C CA . ASN B 1 22 ? -1.726 -29.891 6.301 1 85.94 22 ASN B CA 1
ATOM 2467 C C . ASN B 1 22 ? -1.308 -30.672 5.062 1 85.94 22 ASN B C 1
ATOM 2469 O O . ASN B 1 22 ? -1.266 -30.141 3.957 1 85.94 22 ASN B O 1
ATOM 2473 N N . GLY B 1 23 ? -0.783 -31.875 5.336 1 88.56 23 GLY B N 1
ATOM 2474 C CA . GLY B 1 23 ? -0.551 -32.844 4.273 1 88.56 23 GLY B CA 1
ATOM 2475 C C . GLY B 1 23 ? 0.517 -32.375 3.291 1 88.56 23 GLY B C 1
ATOM 2476 O O . GLY B 1 23 ? 1.615 -32 3.693 1 88.56 23 GLY B O 1
ATOM 2477 N N . HIS B 1 24 ? 0.159 -32.562 2.09 1 88.25 24 HIS B N 1
ATOM 2478 C CA . HIS B 1 24 ? 1.08 -32.344 0.975 1 88.25 24 HIS B CA 1
ATOM 2479 C C . HIS B 1 24 ? 1.546 -30.906 0.889 1 88.25 24 HIS B C 1
ATOM 2481 O O . HIS B 1 24 ? 2.717 -30.641 0.605 1 88.25 24 HIS B O 1
ATOM 2487 N N . GLU B 1 25 ? 0.743 -29.969 1.224 1 88.12 25 GLU B N 1
ATOM 2488 C CA . GLU B 1 25 ? 1.079 -28.562 1.142 1 88.12 25 GLU B CA 1
ATOM 2489 C C . GLU B 1 25 ? 2.146 -28.188 2.166 1 88.12 25 GLU B C 1
ATOM 2491 O O . GLU B 1 25 ? 3.025 -27.359 1.884 1 88.12 25 GLU B O 1
ATOM 2496 N N . LYS B 1 26 ? 2.041 -28.719 3.283 1 90 26 LYS B N 1
ATOM 2497 C CA . LYS B 1 26 ? 3.041 -28.484 4.32 1 90 26 LYS B CA 1
ATOM 2498 C C . LYS B 1 26 ? 4.371 -29.141 3.961 1 90 26 LYS B C 1
ATOM 2500 O O . LYS B 1 26 ? 5.434 -28.531 4.141 1 90 26 LYS B O 1
ATOM 2505 N N . GLN B 1 27 ? 4.285 -30.297 3.434 1 92.31 27 GLN B N 1
ATOM 2506 C CA . GLN B 1 27 ? 5.492 -31.016 3.064 1 92.31 27 GLN B CA 1
ATOM 2507 C C . GLN B 1 27 ? 6.277 -30.281 1.988 1 92.31 27 GLN B C 1
ATOM 2509 O O . GLN B 1 27 ? 7.512 -30.266 2.004 1 92.31 27 GLN B O 1
ATOM 2514 N N . ARG B 1 28 ? 5.586 -29.672 1.155 1 92.12 28 ARG B N 1
ATOM 2515 C CA . ARG B 1 28 ? 6.223 -28.953 0.051 1 92.12 28 ARG B CA 1
ATOM 2516 C C . ARG B 1 28 ? 7.086 -27.812 0.564 1 92.12 28 ARG B C 1
ATOM 2518 O O . ARG B 1 28 ? 8.055 -27.422 -0.087 1 92.12 28 ARG B O 1
ATOM 2525 N N . VAL B 1 29 ? 6.785 -27.312 1.721 1 90.94 29 VAL B N 1
ATOM 2526 C CA . VAL B 1 29 ? 7.531 -26.203 2.281 1 90.94 29 VAL B CA 1
ATOM 2527 C C . VAL B 1 29 ? 8.812 -26.703 2.945 1 90.94 29 VAL B C 1
ATOM 2529 O O . VAL B 1 29 ? 9.867 -26.094 2.816 1 90.94 29 VAL B O 1
ATOM 2532 N N . PHE B 1 30 ? 8.758 -27.875 3.521 1 92.75 30 PHE B N 1
ATOM 2533 C CA . PHE B 1 30 ? 9.836 -28.266 4.418 1 92.75 30 PHE B CA 1
ATOM 2534 C C . PHE B 1 30 ? 10.648 -29.406 3.816 1 92.75 30 PHE B C 1
ATOM 2536 O O . PHE B 1 30 ? 11.672 -29.812 4.371 1 92.75 30 PHE B O 1
ATOM 2543 N N . ASP B 1 31 ? 10.188 -29.922 2.664 1 94.62 31 ASP B N 1
ATOM 2544 C CA . ASP B 1 31 ? 10.891 -31 1.983 1 94.62 31 ASP B CA 1
ATOM 2545 C C . ASP B 1 31 ? 11.133 -30.656 0.515 1 94.62 31 ASP B C 1
ATOM 2547 O O . ASP B 1 31 ? 10.227 -30.75 -0.309 1 94.62 31 ASP B O 1
ATOM 2551 N N . ASP B 1 32 ? 12.328 -30.422 0.2 1 94.25 32 ASP B N 1
ATOM 2552 C CA . ASP B 1 32 ? 12.711 -30 -1.143 1 94.25 32 ASP B CA 1
ATOM 2553 C C . ASP B 1 32 ? 12.359 -31.078 -2.178 1 94.25 32 ASP B C 1
ATOM 2555 O O . ASP B 1 32 ? 12.008 -30.75 -3.314 1 94.25 32 ASP B O 1
ATOM 2559 N N . GLU B 1 33 ? 12.531 -32.281 -1.81 1 95.25 33 GLU B N 1
ATOM 2560 C CA . GLU B 1 33 ? 12.242 -33.344 -2.746 1 95.25 33 GLU B CA 1
ATOM 2561 C C . GLU B 1 33 ? 10.758 -33.406 -3.102 1 95.25 33 GLU B C 1
ATOM 2563 O O . GLU B 1 33 ? 10.398 -33.656 -4.254 1 95.25 33 GLU B O 1
ATOM 2568 N N . VAL B 1 34 ? 9.938 -33.219 -2.084 1 95.56 34 VAL B N 1
ATOM 2569 C CA . VAL B 1 34 ? 8.5 -33.188 -2.322 1 95.56 34 VAL B CA 1
ATOM 2570 C C . VAL B 1 34 ? 8.156 -32.031 -3.25 1 95.56 34 VAL B C 1
ATOM 2572 O O . VAL B 1 34 ? 7.34 -32.156 -4.164 1 95.56 34 VAL B O 1
ATOM 2575 N N . GLU B 1 35 ? 8.758 -30.844 -3.004 1 94.19 35 GLU B N 1
ATOM 2576 C CA . GLU B 1 35 ? 8.539 -29.672 -3.854 1 94.19 35 GLU B CA 1
ATOM 2577 C C . GLU B 1 35 ? 9.016 -29.922 -5.281 1 94.19 35 GLU B C 1
ATOM 2579 O O . GLU B 1 35 ? 8.328 -29.594 -6.242 1 94.19 35 GLU B O 1
ATOM 2584 N N . ARG B 1 36 ? 10.156 -30.547 -5.434 1 95 36 ARG B N 1
ATOM 2585 C CA . ARG B 1 36 ? 10.703 -30.875 -6.746 1 95 36 ARG B CA 1
ATOM 2586 C C . ARG B 1 36 ? 9.773 -31.828 -7.508 1 95 36 ARG B C 1
ATOM 2588 O O . ARG B 1 36 ? 9.539 -31.641 -8.703 1 95 36 ARG B O 1
ATOM 2595 N N . GLU B 1 37 ? 9.32 -32.781 -6.824 1 95.88 37 GLU B N 1
ATOM 2596 C CA . GLU B 1 37 ? 8.422 -33.781 -7.434 1 95.88 37 GLU B CA 1
ATOM 2597 C C . GLU B 1 37 ? 7.125 -33.094 -7.906 1 95.88 37 GLU B C 1
ATOM 2599 O O . GLU B 1 37 ? 6.594 -33.469 -8.961 1 95.88 37 GLU B O 1
ATOM 2604 N N . PHE B 1 38 ? 6.652 -32.281 -7.055 1 95.56 38 PHE B N 1
ATOM 2605 C CA . PHE B 1 38 ? 5.434 -31.578 -7.402 1 95.56 38 PHE B CA 1
ATOM 2606 C C . PHE B 1 38 ? 5.582 -30.875 -8.75 1 95.56 38 PHE B C 1
ATOM 2608 O O . PHE B 1 38 ? 4.746 -31.047 -9.641 1 95.56 38 PHE B O 1
ATOM 2615 N N . TRP B 1 39 ? 6.68 -30.141 -8.969 1 95.38 39 TRP B N 1
ATOM 2616 C CA . TRP B 1 39 ? 6.863 -29.344 -10.188 1 95.38 39 TRP B CA 1
ATOM 2617 C C . TRP B 1 39 ? 7.285 -30.234 -11.352 1 95.38 39 TRP B C 1
ATOM 2619 O O . TRP B 1 39 ? 6.996 -29.938 -12.508 1 95.38 39 TRP B O 1
ATOM 2629 N N . GLU B 1 40 ? 8.016 -31.312 -11.023 1 96.31 40 GLU B N 1
ATOM 2630 C CA . GLU B 1 40 ? 8.344 -32.281 -12.07 1 96.31 40 GLU B CA 1
ATOM 2631 C C . GLU B 1 40 ? 7.09 -32.75 -12.781 1 96.31 40 GLU B C 1
ATOM 2633 O O . GLU B 1 40 ? 7.066 -32.875 -14.008 1 96.31 40 GLU B O 1
ATOM 2638 N N . LYS B 1 41 ? 6.09 -33 -12.023 1 95.56 41 LYS B N 1
ATOM 2639 C CA . LYS B 1 41 ? 4.836 -33.531 -12.562 1 95.56 41 LYS B CA 1
ATOM 2640 C C . LYS B 1 41 ? 4.09 -32.469 -13.352 1 95.56 41 LYS B C 1
ATOM 2642 O O . LYS B 1 41 ? 3.447 -32.75 -14.359 1 95.56 41 LYS B O 1
ATOM 2647 N N . LEU B 1 42 ? 4.176 -31.234 -12.914 1 94.56 42 LEU B N 1
ATOM 2648 C CA . LEU B 1 42 ? 3.348 -30.172 -13.477 1 94.56 42 LEU B CA 1
ATOM 2649 C C . LEU B 1 42 ? 4.055 -29.484 -14.641 1 94.56 42 LEU B C 1
ATOM 2651 O O . LEU B 1 42 ? 3.404 -28.953 -15.547 1 94.56 42 LEU B O 1
ATOM 2655 N N . ALA B 1 43 ? 5.34 -29.453 -14.711 1 95.88 43 ALA B N 1
ATOM 2656 C CA . ALA B 1 43 ? 6.16 -28.656 -15.609 1 95.88 43 ALA B CA 1
ATOM 2657 C C . ALA B 1 43 ? 5.801 -28.906 -17.062 1 95.88 43 ALA B C 1
ATOM 2659 O O . ALA B 1 43 ? 5.586 -27.969 -17.844 1 95.88 43 ALA B O 1
ATOM 2660 N N . PRO B 1 44 ? 5.617 -30.219 -17.438 1 94.19 44 PRO B N 1
ATOM 2661 C CA . PRO B 1 44 ? 5.375 -30.5 -18.844 1 94.19 44 PRO B CA 1
ATOM 2662 C C . PRO B 1 44 ? 4.062 -29.906 -19.359 1 94.19 44 PRO B C 1
ATOM 2664 O O . PRO B 1 44 ? 3.934 -29.609 -20.547 1 94.19 44 PRO B O 1
ATOM 2667 N N . ASN B 1 45 ? 3.117 -29.672 -18.453 1 94.81 45 ASN B N 1
ATOM 2668 C CA . ASN B 1 45 ? 1.802 -29.188 -18.875 1 94.81 45 ASN B CA 1
ATOM 2669 C C . ASN B 1 45 ? 1.506 -27.797 -18.328 1 94.81 45 ASN B C 1
ATOM 2671 O O . ASN B 1 45 ? 0.375 -27.312 -18.406 1 94.81 45 ASN B O 1
ATOM 2675 N N . TYR B 1 46 ? 2.455 -27.203 -17.781 1 95.44 46 TYR B N 1
ATOM 2676 C CA . TYR B 1 46 ? 2.248 -25.922 -17.125 1 95.44 46 TYR B CA 1
ATOM 2677 C C . TYR B 1 46 ? 1.725 -24.875 -18.109 1 95.44 46 TYR B C 1
ATOM 2679 O O . TYR B 1 46 ? 0.778 -24.141 -17.797 1 95.44 46 TYR B O 1
ATOM 2687 N N . ASP B 1 47 ? 2.244 -24.891 -19.297 1 95.12 47 ASP B N 1
ATOM 2688 C CA . ASP B 1 47 ? 1.909 -23.875 -20.281 1 95.12 47 ASP B CA 1
ATOM 2689 C C . ASP B 1 47 ? 0.546 -24.141 -20.906 1 95.12 47 ASP B C 1
ATOM 2691 O O . ASP B 1 47 ? -0.017 -23.281 -21.578 1 95.12 47 ASP B O 1
ATOM 2695 N N . LYS B 1 48 ? 0.051 -25.312 -20.688 1 93.5 48 LYS B N 1
ATOM 2696 C CA . LYS B 1 48 ? -1.278 -25.641 -21.188 1 93.5 48 LYS B CA 1
ATOM 2697 C C . LYS B 1 48 ? -2.369 -25.062 -20.297 1 93.5 48 LYS B C 1
ATOM 2699 O O . LYS B 1 48 ? -3.521 -24.938 -20.719 1 93.5 48 LYS B O 1
ATOM 2704 N N . ASN B 1 49 ? -1.96 -24.734 -19.125 1 91.25 49 ASN B N 1
ATOM 2705 C CA . ASN B 1 49 ? -2.912 -24.156 -18.172 1 91.25 49 ASN B CA 1
ATOM 2706 C C . ASN B 1 49 ? -2.896 -22.641 -18.219 1 91.25 49 ASN B C 1
ATOM 2708 O O . ASN B 1 49 ? -1.857 -22.031 -18.484 1 91.25 49 ASN B O 1
ATOM 2712 N N . THR B 1 50 ? -4.066 -22.125 -18.016 1 92.38 50 THR B N 1
ATOM 2713 C CA . THR B 1 50 ? -4.195 -20.672 -17.969 1 92.38 50 THR B CA 1
ATOM 2714 C C . THR B 1 50 ? -3.605 -20.125 -16.672 1 92.38 50 THR B C 1
ATOM 2716 O O . THR B 1 50 ? -3.969 -20.562 -15.578 1 92.38 50 THR B O 1
ATOM 2719 N N . THR B 1 51 ? -2.654 -19.219 -16.812 1 94.19 51 THR B N 1
ATOM 2720 C CA . THR B 1 51 ? -2.025 -18.562 -15.664 1 94.19 51 THR B CA 1
ATOM 2721 C C . THR B 1 51 ? -2.297 -17.062 -15.68 1 94.19 51 THR B C 1
ATOM 2723 O O . THR B 1 51 ? -2.988 -16.562 -16.562 1 94.19 51 THR B O 1
ATOM 2726 N N . LEU B 1 52 ? -1.73 -16.391 -14.695 1 96.69 52 LEU B N 1
ATOM 2727 C CA . LEU B 1 52 ? -1.941 -14.953 -14.555 1 96.69 52 LEU B CA 1
ATOM 2728 C C . LEU B 1 52 ? -1.592 -14.227 -15.844 1 96.69 52 LEU B C 1
ATOM 2730 O O . LEU B 1 52 ? -2.369 -13.391 -16.328 1 96.69 52 LEU B O 1
ATOM 2734 N N . TYR B 1 53 ? -0.438 -14.578 -16.391 1 96.56 53 TYR B N 1
ATOM 2735 C CA . TYR B 1 53 ? 0.002 -13.945 -17.625 1 96.56 53 TYR B CA 1
ATOM 2736 C C . TYR B 1 53 ? -1.033 -14.125 -18.734 1 96.56 53 TYR B C 1
ATOM 2738 O O . TYR B 1 53 ? -1.227 -13.234 -19.562 1 96.56 53 TYR B O 1
ATOM 2746 N N . ASP B 1 54 ? -1.693 -15.266 -18.719 1 96.12 54 ASP B N 1
ATOM 2747 C CA . ASP B 1 54 ? -2.613 -15.617 -19.797 1 96.12 54 ASP B CA 1
ATOM 2748 C C . ASP B 1 54 ? -3.941 -14.883 -19.641 1 96.12 54 ASP B C 1
ATOM 2750 O O . ASP B 1 54 ? -4.504 -14.398 -20.625 1 96.12 54 ASP B O 1
ATOM 2754 N N . TYR B 1 55 ? -4.438 -14.766 -18.406 1 94 55 TYR B N 1
ATOM 2755 C CA . TYR B 1 55 ? -5.785 -14.219 -18.266 1 94 55 TYR B CA 1
ATOM 2756 C C . TYR B 1 55 ? -5.738 -12.75 -17.875 1 94 55 TYR B C 1
ATOM 2758 O O . TYR B 1 55 ? -6.773 -12.078 -17.828 1 94 55 TYR B O 1
ATOM 2766 N N . SER B 1 56 ? -4.473 -12.195 -17.672 1 94.75 56 SER B N 1
ATOM 2767 C CA . SER B 1 56 ? -4.402 -10.781 -17.344 1 94.75 56 SER B CA 1
ATOM 2768 C C . SER B 1 56 ? -3.154 -10.133 -17.922 1 94.75 56 SER B C 1
ATOM 2770 O O . SER B 1 56 ? -2.205 -9.828 -17.203 1 94.75 56 SER B O 1
ATOM 2772 N N . LYS B 1 57 ? -3.162 -9.766 -19.125 1 95.81 57 LYS B N 1
ATOM 2773 C CA . LYS B 1 57 ? -2.066 -9.07 -19.797 1 95.81 57 LYS B CA 1
ATOM 2774 C C . LYS B 1 57 ? -1.85 -7.684 -19.188 1 95.81 57 LYS B C 1
ATOM 2776 O O . LYS B 1 57 ? -0.75 -7.133 -19.266 1 95.81 57 LYS B O 1
ATOM 2781 N N . GLU B 1 58 ? -2.93 -7.25 -18.562 1 97.19 58 GLU B N 1
ATOM 2782 C CA . GLU B 1 58 ? -2.844 -5.945 -17.922 1 97.19 58 GLU B CA 1
ATOM 2783 C C . GL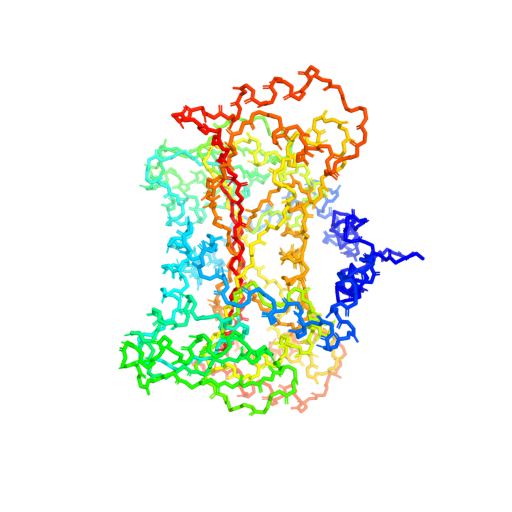U B 1 58 ? -1.812 -5.961 -16.797 1 97.19 58 GLU B C 1
ATOM 2785 O O . GLU B 1 58 ? -1.059 -5 -16.625 1 97.19 58 GLU B O 1
ATOM 2790 N N . VAL B 1 59 ? -1.814 -7.012 -16.047 1 98.38 59 VAL B N 1
ATOM 2791 C CA . VAL B 1 59 ? -0.841 -7.129 -14.969 1 98.38 59 VAL B CA 1
ATOM 2792 C C . VAL B 1 59 ? 0.574 -7.109 -15.547 1 98.38 59 VAL B C 1
ATOM 2794 O O . VAL B 1 59 ? 1.455 -6.426 -15.023 1 98.38 59 VAL B O 1
ATOM 2797 N N . PHE B 1 60 ? 0.785 -7.82 -16.656 1 98.5 60 PHE B N 1
ATOM 2798 C CA . PHE B 1 60 ? 2.088 -7.816 -17.312 1 98.5 60 PHE B CA 1
ATOM 2799 C C . PHE B 1 60 ? 2.477 -6.41 -17.75 1 98.5 60 PHE B C 1
ATOM 2801 O O . PHE B 1 60 ? 3.611 -5.977 -17.531 1 98.5 60 PHE B O 1
ATOM 2808 N N . LYS B 1 61 ? 1.559 -5.727 -18.328 1 98.56 61 LYS B N 1
ATOM 2809 C CA . LYS B 1 61 ? 1.838 -4.383 -18.828 1 98.56 61 LYS B CA 1
ATOM 2810 C C . LYS B 1 61 ? 2.234 -3.447 -17.688 1 98.56 61 LYS B C 1
ATOM 2812 O O . LYS B 1 61 ? 3.105 -2.592 -17.859 1 98.56 61 LYS B O 1
ATOM 2817 N N . ILE B 1 62 ? 1.595 -3.582 -16.578 1 98.31 62 ILE B N 1
ATOM 2818 C CA . ILE B 1 62 ? 1.927 -2.764 -15.414 1 98.31 62 ILE B CA 1
ATOM 2819 C C . ILE B 1 62 ? 3.336 -3.102 -14.93 1 98.31 62 ILE B C 1
ATOM 2821 O O . ILE B 1 62 ? 4.156 -2.207 -14.711 1 98.31 62 ILE B O 1
ATOM 2825 N N . VAL B 1 63 ? 3.648 -4.375 -14.82 1 98.62 63 VAL B N 1
ATOM 2826 C CA . VAL B 1 63 ? 4.98 -4.809 -14.406 1 98.62 63 VAL B CA 1
ATOM 2827 C C . VAL B 1 63 ? 6.023 -4.273 -15.383 1 98.62 63 VAL B C 1
ATOM 2829 O O . VAL B 1 63 ? 7.047 -3.721 -14.969 1 98.62 63 VAL B O 1
ATOM 2832 N N . GLU B 1 64 ? 5.738 -4.453 -16.656 1 98.69 64 GLU B N 1
ATOM 2833 C CA . GLU B 1 64 ? 6.641 -3.992 -17.703 1 98.69 64 GLU B CA 1
ATOM 2834 C C . GLU B 1 64 ? 6.902 -2.492 -17.594 1 98.69 64 GLU B C 1
ATOM 2836 O O . GLU B 1 64 ? 8.031 -2.037 -17.781 1 98.69 64 GLU B O 1
ATOM 2841 N N . SER B 1 65 ? 5.871 -1.741 -17.266 1 98.44 65 SER B N 1
ATOM 2842 C CA . SER B 1 65 ? 5.988 -0.288 -17.188 1 98.44 65 SER B CA 1
ATOM 2843 C C . SER B 1 65 ? 6.859 0.133 -16 1 98.44 65 SER B C 1
ATOM 2845 O O . SER B 1 65 ? 7.387 1.247 -15.984 1 98.44 65 SER B O 1
ATOM 2847 N N . LEU B 1 66 ? 7.039 -0.673 -15.016 1 98.38 66 LEU B N 1
ATOM 2848 C CA . LEU B 1 66 ? 7.828 -0.36 -13.836 1 98.38 66 LEU B CA 1
ATOM 2849 C C . LEU B 1 66 ? 9.312 -0.611 -14.086 1 98.38 66 LEU B C 1
ATOM 2851 O O . LEU B 1 66 ? 10.156 -0.229 -13.273 1 98.38 66 LEU B O 1
ATOM 2855 N N . ILE B 1 67 ? 9.609 -1.265 -15.203 1 98.69 67 ILE B N 1
ATOM 2856 C CA . ILE B 1 67 ? 10.984 -1.627 -15.531 1 98.69 67 ILE B CA 1
ATOM 2857 C C . ILE B 1 67 ? 11.484 -0.759 -16.688 1 98.69 67 ILE B C 1
ATOM 2859 O O . ILE B 1 67 ? 10.836 -0.672 -17.734 1 98.69 67 ILE B O 1
ATOM 2863 N N . GLU B 1 68 ? 12.602 -0.184 -16.516 1 98.69 68 GLU B N 1
ATOM 2864 C CA . GLU B 1 68 ? 13.172 0.663 -17.562 1 98.69 68 GLU B CA 1
ATOM 2865 C C . GLU B 1 68 ? 13.773 -0.177 -18.688 1 98.69 68 GLU B C 1
ATOM 2867 O O . GLU B 1 68 ? 14.383 -1.219 -18.438 1 98.69 68 GLU B O 1
ATOM 2872 N N . LYS B 1 69 ? 13.633 0.343 -19.875 1 98.56 69 LYS B N 1
ATOM 2873 C CA . LYS B 1 69 ? 14.234 -0.326 -21.031 1 98.56 69 LYS B CA 1
ATOM 2874 C C . LYS B 1 69 ? 15.75 -0.41 -20.875 1 98.56 69 LYS B C 1
ATOM 2876 O O . LYS B 1 69 ? 16.391 0.545 -20.438 1 98.56 69 LYS B O 1
ATOM 2881 N N . GLY B 1 70 ? 16.281 -1.545 -21.219 1 98.75 70 GLY B N 1
ATOM 2882 C CA . GLY B 1 70 ? 17.719 -1.714 -21.219 1 98.75 70 GLY B CA 1
ATOM 2883 C C . GLY B 1 70 ? 18.281 -2.055 -19.844 1 98.75 70 GLY B C 1
ATOM 2884 O O . GLY B 1 70 ? 19.5 -2.016 -19.641 1 98.75 70 GLY B O 1
ATOM 2885 N N . SER B 1 71 ? 17.453 -2.371 -18.906 1 98.75 71 SER B N 1
ATOM 2886 C CA . SER B 1 71 ? 17.891 -2.695 -17.562 1 98.75 71 SER B CA 1
ATOM 2887 C C . SER B 1 71 ? 18.156 -4.188 -17.406 1 98.75 71 SER B C 1
ATOM 2889 O O . SER B 1 71 ? 17.766 -4.984 -18.266 1 98.75 71 SER B O 1
ATOM 2891 N N . SER B 1 72 ? 18.828 -4.543 -16.344 1 98.88 72 SER B N 1
ATOM 2892 C CA . SER B 1 72 ? 19 -5.938 -15.961 1 98.88 72 SER B CA 1
ATOM 2893 C C . SER B 1 72 ? 17.953 -6.359 -14.938 1 98.88 72 SER B C 1
ATOM 2895 O O . SER B 1 72 ? 17.469 -5.535 -14.156 1 98.88 72 SER B O 1
ATOM 2897 N N . LEU B 1 73 ? 17.625 -7.656 -14.984 1 98.88 73 LEU B N 1
ATOM 2898 C CA . LEU B 1 73 ? 16.516 -8.133 -14.172 1 98.88 73 LEU B CA 1
ATOM 2899 C C . LEU B 1 73 ? 16.797 -9.516 -13.602 1 98.88 73 LEU B C 1
ATOM 2901 O O . LEU B 1 73 ? 17.328 -10.383 -14.312 1 98.88 73 LEU B O 1
ATOM 2905 N N . ILE B 1 74 ? 16.578 -9.68 -12.32 1 98.88 74 ILE B N 1
ATOM 2906 C CA . ILE B 1 74 ? 16.453 -11 -11.727 1 98.88 74 ILE B CA 1
ATOM 2907 C C . ILE B 1 74 ? 14.977 -11.352 -11.539 1 98.88 74 ILE B C 1
ATOM 2909 O O . ILE B 1 74 ? 14.219 -10.578 -10.953 1 98.88 74 ILE B O 1
ATOM 2913 N N . GLU B 1 75 ? 14.562 -12.453 -12.055 1 98.88 75 GLU B N 1
ATOM 2914 C CA . GLU B 1 75 ? 13.242 -12.961 -11.703 1 98.88 75 GLU B CA 1
ATOM 2915 C C . GLU B 1 75 ? 13.336 -14.18 -10.797 1 98.88 75 GLU B C 1
ATOM 2917 O O . GLU B 1 75 ? 13.977 -15.172 -11.156 1 98.88 75 GLU B O 1
ATOM 2922 N N . ILE B 1 76 ? 12.703 -14.086 -9.664 1 98.75 76 ILE B N 1
ATOM 2923 C CA . ILE B 1 76 ? 12.648 -15.164 -8.688 1 98.75 76 ILE B CA 1
ATOM 2924 C C . ILE B 1 76 ? 11.43 -16.047 -8.961 1 98.75 76 ILE B C 1
ATOM 2926 O O . ILE B 1 76 ? 10.297 -15.555 -8.992 1 98.75 76 ILE B O 1
ATOM 2930 N N . GLY B 1 77 ? 11.633 -17.297 -9.047 1 98.38 77 GLY B N 1
ATOM 2931 C CA . GLY B 1 77 ? 10.539 -18.203 -9.383 1 98.38 77 GLY B CA 1
ATOM 2932 C C . GLY B 1 77 ? 9.984 -17.969 -10.773 1 98.38 77 GLY B C 1
ATOM 2933 O O . GLY B 1 77 ? 8.781 -17.797 -10.953 1 98.38 77 GLY B O 1
ATOM 2934 N N . CYS B 1 78 ? 10.859 -18.109 -11.797 1 98.56 78 CYS B N 1
ATOM 2935 C CA . CYS B 1 78 ? 10.508 -17.719 -13.156 1 98.56 78 CYS B CA 1
ATOM 2936 C C . CYS B 1 78 ? 9.617 -18.766 -13.812 1 98.56 78 CYS B C 1
ATOM 2938 O O . CYS B 1 78 ? 8.977 -18.484 -14.828 1 98.56 78 CYS B O 1
ATOM 2940 N N . GLY B 1 79 ? 9.586 -20.031 -13.305 1 98.25 79 GLY B N 1
ATOM 2941 C CA . GLY B 1 79 ? 8.828 -21.094 -13.93 1 98.25 79 GLY B CA 1
ATOM 2942 C C . GLY B 1 79 ? 9.219 -21.344 -15.375 1 98.25 79 GLY B C 1
ATOM 2943 O O . GLY B 1 79 ? 10.398 -21.484 -15.688 1 98.25 79 GLY B O 1
ATOM 2944 N N . THR B 1 80 ? 8.227 -21.469 -16.203 1 98.5 80 THR B N 1
ATOM 2945 C CA . THR B 1 80 ? 8.492 -21.734 -17.609 1 98.5 80 THR B CA 1
ATOM 2946 C C . THR B 1 80 ? 8.75 -20.438 -18.359 1 98.5 80 THR B C 1
ATOM 2948 O O . THR B 1 80 ? 8.867 -20.438 -19.594 1 98.5 80 THR B O 1
ATOM 2951 N N . GLY B 1 81 ? 8.734 -19.312 -17.672 1 98.5 81 GLY B N 1
ATOM 2952 C CA . GLY B 1 81 ? 9.172 -18.062 -18.234 1 98.5 81 GLY B CA 1
ATOM 2953 C C . GLY B 1 81 ? 8.039 -17.25 -18.844 1 98.5 81 GLY B C 1
ATOM 2954 O O . GLY B 1 81 ? 8.234 -16.531 -19.828 1 98.5 81 GLY B O 1
ATOM 2955 N N . LYS B 1 82 ? 6.844 -17.312 -18.281 1 97.56 82 LYS B N 1
ATOM 2956 C CA . LYS B 1 82 ? 5.691 -16.609 -18.844 1 97.56 82 LYS B CA 1
ATOM 2957 C C . LYS B 1 82 ? 5.887 -15.102 -18.781 1 97.56 82 LYS B C 1
ATOM 2959 O O . LYS B 1 82 ? 5.469 -14.383 -19.688 1 97.56 82 LYS B O 1
ATOM 2964 N N . PHE B 1 83 ? 6.469 -14.625 -17.719 1 98.56 83 PHE B N 1
ATOM 2965 C CA . PHE B 1 83 ? 6.816 -13.219 -17.625 1 98.56 83 PHE B CA 1
ATOM 2966 C C . PHE B 1 83 ? 8.219 -12.969 -18.156 1 98.56 83 PHE B C 1
ATOM 2968 O O . PHE B 1 83 ? 8.484 -11.93 -18.766 1 98.56 83 PHE B O 1
ATOM 2975 N N . THR B 1 84 ? 9.086 -13.914 -17.984 1 98.69 84 THR B N 1
ATOM 2976 C CA . THR B 1 84 ? 10.5 -13.805 -18.312 1 98.69 84 THR B CA 1
ATOM 2977 C C . THR B 1 84 ? 10.68 -13.555 -19.812 1 98.69 84 THR B C 1
ATOM 2979 O O . THR B 1 84 ? 11.391 -12.633 -20.219 1 98.69 84 THR B O 1
ATOM 2982 N N . ILE B 1 85 ? 10.062 -14.367 -20.609 1 98.56 85 ILE B N 1
ATOM 2983 C CA . ILE B 1 85 ? 10.273 -14.375 -22.047 1 98.56 85 ILE B CA 1
ATOM 2984 C C . ILE B 1 85 ? 9.852 -13.031 -22.641 1 98.56 85 ILE B C 1
ATOM 2986 O O . ILE B 1 85 ? 10.641 -12.359 -23.312 1 98.56 85 ILE B O 1
ATOM 2990 N N . PRO B 1 86 ? 8.617 -12.547 -22.359 1 98.31 86 PRO B N 1
ATOM 2991 C CA . PRO B 1 86 ? 8.25 -11.25 -22.938 1 98.31 86 PRO B CA 1
ATOM 2992 C C . PRO B 1 86 ? 9.109 -10.109 -22.391 1 98.31 86 PRO B C 1
ATOM 2994 O O . PRO B 1 86 ? 9.383 -9.141 -23.109 1 98.31 86 PRO B O 1
ATOM 2997 N N . LEU B 1 87 ? 9.602 -10.141 -21.172 1 98.69 87 LEU B N 1
ATOM 2998 C CA . LEU B 1 87 ? 10.414 -9.078 -20.578 1 98.69 87 LEU B CA 1
ATOM 2999 C C . LEU B 1 87 ? 11.797 -9.039 -21.234 1 98.69 87 LEU B C 1
ATOM 3001 O O . LEU B 1 87 ? 12.508 -8.039 -21.125 1 98.69 87 LEU B O 1
ATOM 3005 N N . SER B 1 88 ? 12.219 -10.141 -21.844 1 98.69 88 SER B N 1
ATOM 3006 C CA . SER B 1 88 ? 13.516 -10.195 -22.5 1 98.69 88 SER B CA 1
ATOM 3007 C C . SER B 1 88 ? 13.602 -9.18 -23.625 1 98.69 88 SER B C 1
ATOM 3009 O O . SER B 1 88 ? 14.703 -8.758 -24.016 1 98.69 88 SER B O 1
ATOM 3011 N N . ASN B 1 89 ? 12.445 -8.805 -24.156 1 98.25 89 ASN B N 1
ATOM 3012 C CA . ASN B 1 89 ? 12.414 -7.805 -25.219 1 98.25 89 ASN B CA 1
ATOM 3013 C C . ASN B 1 89 ? 12.742 -6.41 -24.688 1 98.25 89 ASN B C 1
ATOM 3015 O O . ASN B 1 89 ? 13.109 -5.523 -25.469 1 98.25 89 ASN B O 1
ATOM 3019 N N . LYS B 1 90 ? 12.602 -6.234 -23.438 1 98.25 90 LYS B N 1
ATOM 3020 C CA . LYS B 1 90 ? 12.789 -4.918 -22.828 1 98.25 90 LYS B CA 1
ATOM 3021 C C . LYS B 1 90 ? 14.109 -4.844 -22.062 1 98.25 90 LYS B C 1
ATOM 3023 O O . LYS B 1 90 ? 14.773 -3.809 -22.062 1 98.25 90 LYS B O 1
ATOM 3028 N N . CYS B 1 91 ? 14.508 -5.879 -21.469 1 98.75 91 CYS B N 1
ATOM 3029 C CA . CYS B 1 91 ? 15.656 -5.914 -20.578 1 98.75 91 CYS B CA 1
ATOM 3030 C C . CYS B 1 91 ? 16.938 -6.211 -21.344 1 98.75 91 CYS B C 1
ATOM 3032 O O . CYS B 1 91 ? 16.906 -6.91 -22.359 1 98.75 91 CYS B O 1
ATOM 3034 N N . LYS B 1 92 ? 18 -5.703 -20.828 1 98.69 92 LYS B N 1
ATOM 3035 C CA . LYS B 1 92 ? 19.328 -6.012 -21.375 1 98.69 92 LYS B CA 1
ATOM 3036 C C . LYS B 1 92 ? 19.719 -7.453 -21.078 1 98.69 92 LYS B C 1
ATOM 3038 O O . LYS B 1 92 ? 20.312 -8.125 -21.938 1 98.69 92 LYS B O 1
ATOM 3043 N N . ASP B 1 93 ? 19.453 -7.875 -19.969 1 98.62 93 ASP B N 1
ATOM 3044 C CA . ASP B 1 93 ? 19.734 -9.242 -19.531 1 98.62 93 ASP B CA 1
ATOM 3045 C C . ASP B 1 93 ? 18.828 -9.641 -18.375 1 98.62 93 ASP B C 1
ATOM 3047 O O . ASP B 1 93 ? 18.406 -8.789 -17.594 1 98.62 93 ASP B O 1
ATOM 3051 N N . ILE B 1 94 ? 18.516 -10.914 -18.312 1 98.88 94 ILE B N 1
ATOM 3052 C CA . ILE B 1 94 ? 17.641 -11.461 -17.281 1 98.88 94 ILE B CA 1
ATOM 3053 C C . ILE B 1 94 ? 18.297 -12.703 -16.672 1 98.88 94 ILE B C 1
ATOM 3055 O O . ILE B 1 94 ? 18.766 -13.586 -17.375 1 98.88 94 ILE B O 1
ATOM 3059 N N . LEU B 1 95 ? 18.391 -12.68 -15.391 1 98.94 95 LEU B N 1
ATOM 3060 C CA . LEU B 1 95 ? 18.688 -13.891 -14.633 1 98.94 95 LEU B CA 1
ATOM 3061 C C . LEU B 1 95 ? 17.406 -14.508 -14.078 1 98.94 95 LEU B C 1
ATOM 3063 O O . LEU B 1 95 ? 16.766 -13.938 -13.195 1 98.94 95 LEU B O 1
ATOM 3067 N N . ALA B 1 96 ? 17.078 -15.648 -14.633 1 98.81 96 ALA B N 1
ATOM 3068 C CA . ALA B 1 96 ? 15.844 -16.344 -14.234 1 98.81 96 ALA B CA 1
ATOM 3069 C C . ALA B 1 96 ? 16.141 -17.469 -13.242 1 98.81 96 ALA B C 1
ATOM 3071 O O . ALA B 1 96 ? 16.703 -18.5 -13.617 1 98.81 96 ALA B O 1
ATOM 3072 N N . VAL B 1 97 ? 15.688 -17.281 -12.031 1 98.69 97 VAL B N 1
ATOM 3073 C CA . VAL B 1 97 ? 16 -18.219 -10.961 1 98.69 97 VAL B CA 1
ATOM 3074 C C . VAL B 1 97 ? 14.789 -19.062 -10.633 1 98.69 97 VAL B C 1
ATOM 3076 O O . VAL B 1 97 ? 13.695 -18.547 -10.406 1 98.69 97 VAL B O 1
ATOM 3079 N N . ASP B 1 98 ? 14.984 -20.344 -10.633 1 98.19 98 ASP B N 1
ATOM 3080 C CA . ASP B 1 98 ? 13.938 -21.266 -10.195 1 98.19 98 ASP B CA 1
ATOM 3081 C C . ASP B 1 98 ? 14.531 -22.516 -9.547 1 98.19 98 ASP B C 1
ATOM 3083 O O . ASP B 1 98 ? 15.594 -22.984 -9.961 1 98.19 98 ASP B O 1
ATOM 3087 N N . PHE B 1 99 ? 13.797 -22.969 -8.57 1 96.44 99 PHE B N 1
ATOM 3088 C CA . PHE B 1 99 ? 14.203 -24.172 -7.848 1 96.44 99 PHE B CA 1
ATOM 3089 C C . PHE B 1 99 ? 14.016 -25.422 -8.711 1 96.44 99 PHE B C 1
ATOM 3091 O O . PHE B 1 99 ? 14.781 -26.375 -8.594 1 96.44 99 PHE B O 1
ATOM 3098 N N . SER B 1 100 ? 13.078 -25.438 -9.609 1 97.31 100 SER B N 1
ATOM 3099 C CA . SER B 1 100 ? 12.656 -26.625 -10.367 1 97.31 100 SER B CA 1
ATOM 3100 C C . SER B 1 100 ? 13.445 -26.75 -11.664 1 97.31 100 SER B C 1
ATOM 3102 O O . SER B 1 100 ? 13.25 -25.953 -12.594 1 97.31 100 SER B O 1
ATOM 3104 N N . LYS B 1 101 ? 14.234 -27.797 -11.766 1 97.75 101 LYS B N 1
ATOM 3105 C CA . LYS B 1 101 ? 14.953 -28.078 -13.008 1 97.75 101 LYS B CA 1
ATOM 3106 C C . LYS B 1 101 ? 13.992 -28.359 -14.156 1 97.75 101 LYS B C 1
ATOM 3108 O O . LYS B 1 101 ? 14.289 -28.047 -15.312 1 97.75 101 LYS B O 1
ATOM 3113 N N . ASP B 1 102 ? 12.867 -28.953 -13.82 1 98.38 102 ASP B N 1
ATOM 3114 C CA . ASP B 1 102 ? 11.891 -29.297 -14.852 1 98.38 102 ASP B CA 1
ATOM 3115 C C . ASP B 1 102 ? 11.227 -28.047 -15.43 1 98.38 102 ASP B C 1
ATOM 3117 O O . ASP B 1 102 ? 10.992 -27.969 -16.641 1 98.38 102 ASP B O 1
ATOM 3121 N N . MET B 1 103 ? 10.922 -27.062 -14.578 1 98.31 103 MET B N 1
ATOM 3122 C CA . MET B 1 103 ? 10.422 -25.781 -15.062 1 98.31 103 MET B CA 1
ATOM 3123 C C . MET B 1 103 ? 11.453 -25.078 -15.938 1 98.31 103 MET B C 1
ATOM 3125 O O . MET B 1 103 ? 11.125 -24.578 -17.016 1 98.31 103 MET B O 1
ATOM 3129 N N . LEU B 1 104 ? 12.695 -25.125 -15.531 1 98.69 104 LEU B N 1
ATOM 3130 C CA . LEU B 1 104 ? 13.773 -24.469 -16.266 1 98.69 104 LEU B CA 1
ATOM 3131 C C . LEU B 1 104 ? 14.039 -25.156 -17.594 1 98.69 104 LEU B C 1
ATOM 3133 O O . LEU B 1 104 ? 14.438 -24.516 -18.562 1 98.69 104 LEU B O 1
ATOM 3137 N N . LYS B 1 105 ? 13.836 -26.484 -17.594 1 98.62 105 LYS B N 1
ATOM 3138 C CA . LYS B 1 105 ? 13.977 -27.188 -18.859 1 98.62 105 LYS B CA 1
ATOM 3139 C C . LYS B 1 105 ? 13.031 -26.625 -19.922 1 98.62 105 LYS B C 1
ATOM 3141 O O . LYS B 1 105 ? 13.445 -26.375 -21.062 1 98.62 105 LYS B O 1
ATOM 3146 N N . VAL B 1 106 ? 11.812 -26.438 -19.516 1 98.56 106 VAL B N 1
ATOM 3147 C CA . VAL B 1 106 ? 10.828 -25.859 -20.422 1 98.56 106 VAL B CA 1
ATOM 3148 C C . VAL B 1 106 ? 11.242 -24.438 -20.797 1 98.56 106 VAL B C 1
ATOM 3150 O O . VAL B 1 106 ? 11.156 -24.047 -21.969 1 98.56 106 VAL B O 1
ATOM 3153 N N . LEU B 1 107 ? 11.734 -23.625 -19.859 1 98.75 107 LEU B N 1
ATOM 3154 C CA . LEU B 1 107 ? 12.203 -22.281 -20.125 1 98.75 107 LEU B CA 1
ATOM 3155 C C . LEU B 1 107 ? 13.32 -22.281 -21.156 1 98.75 107 LEU B C 1
ATOM 3157 O O . LEU B 1 107 ? 13.289 -21.5 -22.109 1 98.75 107 LEU B O 1
ATOM 3161 N N . LYS B 1 108 ? 14.25 -23.188 -20.969 1 98.69 108 LYS B N 1
ATOM 3162 C CA . LYS B 1 108 ? 15.391 -23.266 -21.875 1 98.69 108 LYS B CA 1
ATOM 3163 C C . LYS B 1 108 ? 14.953 -23.641 -23.297 1 98.69 108 LYS B C 1
ATOM 3165 O O . LYS B 1 108 ? 15.492 -23.109 -24.266 1 98.69 108 LYS B O 1
ATOM 3170 N N . GLU B 1 109 ? 14.016 -24.531 -23.375 1 98.5 109 GLU B N 1
ATOM 3171 C CA . GLU B 1 109 ? 13.461 -24.891 -24.672 1 98.5 109 GLU B CA 1
ATOM 3172 C C . GLU B 1 109 ? 12.844 -23.656 -25.359 1 98.5 109 GLU B C 1
ATOM 3174 O O . GLU B 1 109 ? 13.047 -23.438 -26.547 1 98.5 109 GLU B O 1
ATOM 3179 N N . LYS B 1 110 ? 12.125 -22.906 -24.609 1 98.31 110 LYS B N 1
ATOM 3180 C CA . LYS B 1 110 ? 11.508 -21.688 -25.141 1 98.31 110 LYS B CA 1
ATOM 3181 C C . LYS B 1 110 ? 12.555 -20.672 -25.578 1 98.31 110 LYS B C 1
ATOM 3183 O O . LYS B 1 110 ? 12.406 -20.016 -26.609 1 98.31 110 LYS B O 1
ATOM 3188 N N . ILE B 1 111 ? 13.594 -20.531 -24.781 1 98.56 111 ILE B N 1
ATOM 3189 C CA . ILE B 1 111 ? 14.695 -19.625 -25.094 1 98.56 111 ILE B CA 1
ATOM 3190 C C . ILE B 1 111 ? 15.312 -20 -26.438 1 98.56 111 ILE B C 1
ATOM 3192 O O . ILE B 1 111 ? 15.5 -19.156 -27.297 1 98.56 111 ILE B O 1
ATOM 3196 N N . GLU B 1 112 ? 15.531 -21.297 -26.578 1 98.38 112 GLU B N 1
ATOM 3197 C CA . GLU B 1 112 ? 16.141 -21.812 -27.797 1 98.38 112 GLU B CA 1
ATOM 3198 C C . GLU B 1 112 ? 15.203 -21.625 -29 1 98.38 112 GLU B C 1
ATOM 3200 O O . GLU B 1 112 ? 15.617 -21.141 -30.047 1 98.38 112 GLU B O 1
ATOM 3205 N N . ASN B 1 113 ? 13.984 -21.984 -28.797 1 98.06 113 ASN B N 1
ATOM 3206 C CA . ASN B 1 113 ? 13 -21.938 -29.891 1 98.06 113 ASN B CA 1
ATOM 3207 C C . ASN B 1 113 ? 12.766 -20.516 -30.359 1 98.06 113 ASN B C 1
ATOM 3209 O O . ASN B 1 113 ? 12.406 -20.297 -31.531 1 98.06 113 ASN B O 1
ATOM 3213 N N . ASN B 1 114 ? 12.984 -19.547 -29.5 1 97.75 114 ASN B N 1
ATOM 3214 C CA . ASN B 1 114 ? 12.711 -18.156 -29.844 1 97.75 114 ASN B CA 1
ATOM 3215 C C . ASN B 1 114 ? 14 -17.375 -30.094 1 97.75 114 ASN B C 1
ATOM 3217 O O . ASN B 1 114 ? 13.969 -16.156 -30.266 1 97.75 114 ASN B O 1
ATOM 3221 N N . ASN B 1 115 ? 15.117 -18 -30.016 1 98.12 115 ASN B N 1
ATOM 3222 C CA . ASN B 1 115 ? 16.438 -17.422 -30.266 1 98.12 115 ASN B CA 1
ATOM 3223 C C . ASN B 1 115 ? 16.703 -16.25 -29.328 1 98.12 115 ASN B C 1
ATOM 3225 O O . ASN B 1 115 ? 17.125 -15.172 -29.781 1 98.12 115 ASN B O 1
ATOM 3229 N N . ILE B 1 116 ? 16.359 -16.469 -28.094 1 98.56 116 ILE B N 1
ATOM 3230 C CA . ILE B 1 116 ? 16.594 -15.453 -27.078 1 98.56 116 ILE B CA 1
ATOM 3231 C C . ILE B 1 116 ? 18 -15.625 -26.5 1 98.56 116 ILE B C 1
ATOM 3233 O O . ILE B 1 116 ? 18.391 -16.734 -26.109 1 98.56 116 ILE B O 1
ATOM 3237 N N . ASN B 1 117 ? 18.75 -14.547 -26.375 1 98.38 117 ASN B N 1
ATOM 3238 C CA . ASN B 1 117 ? 20.156 -14.68 -26 1 98.38 117 ASN B CA 1
ATOM 3239 C C . ASN B 1 117 ? 20.469 -13.906 -24.719 1 98.38 117 ASN B C 1
ATOM 3241 O O . ASN B 1 117 ? 21.625 -13.883 -24.281 1 98.38 117 ASN B O 1
ATOM 3245 N N . ASN B 1 118 ? 19.453 -13.297 -24.188 1 98.75 118 ASN B N 1
ATOM 3246 C CA . ASN B 1 118 ? 19.75 -12.445 -23.047 1 98.75 118 ASN B CA 1
ATOM 3247 C C . ASN B 1 118 ? 19.094 -12.961 -21.766 1 98.75 118 ASN B C 1
ATOM 3249 O O . ASN B 1 118 ? 18.875 -12.203 -20.828 1 98.75 118 ASN B O 1
ATOM 3253 N N . ILE B 1 119 ? 18.672 -14.227 -21.719 1 98.88 119 ILE B N 1
ATOM 3254 C CA . ILE B 1 119 ? 18.156 -14.859 -20.516 1 98.88 119 ILE B CA 1
ATOM 3255 C C . ILE B 1 119 ? 19.109 -15.953 -20.047 1 98.88 119 ILE B C 1
ATOM 3257 O O . ILE B 1 119 ? 19.484 -16.828 -20.828 1 98.88 119 ILE B O 1
ATOM 3261 N N . ARG B 1 120 ? 19.516 -15.906 -18.844 1 98.5 120 ARG B N 1
ATOM 3262 C CA . ARG B 1 120 ? 20.25 -16.969 -18.188 1 98.5 120 ARG B CA 1
ATOM 3263 C C . ARG B 1 120 ? 19.406 -17.641 -17.109 1 98.5 120 ARG B C 1
ATOM 3265 O O . ARG B 1 120 ? 18.812 -16.969 -16.266 1 98.5 120 ARG B O 1
ATOM 3272 N N . ALA B 1 121 ? 19.344 -18.938 -17.188 1 98.56 121 ALA B N 1
ATOM 3273 C CA . ALA B 1 121 ? 18.609 -19.703 -16.188 1 98.56 121 ALA B CA 1
ATOM 3274 C C . ALA B 1 121 ? 19.531 -20.172 -15.07 1 98.56 121 ALA B C 1
ATOM 3276 O O . ALA B 1 121 ? 20.641 -20.641 -15.328 1 98.56 121 ALA B O 1
ATOM 3277 N N . LEU B 1 122 ? 19.078 -19.984 -13.867 1 98.38 122 LEU B N 1
ATOM 3278 C CA . LEU B 1 122 ? 19.812 -20.438 -12.695 1 98.38 122 LEU B CA 1
ATOM 3279 C C . LEU B 1 122 ? 18.953 -21.359 -11.844 1 98.38 122 LEU B C 1
ATOM 3281 O O . LEU B 1 122 ? 17.922 -20.938 -11.32 1 98.38 122 LEU B O 1
ATOM 3285 N N . GLU B 1 123 ? 19.359 -22.625 -11.742 1 97.88 123 GLU B N 1
ATOM 3286 C CA . GLU B 1 123 ? 18.656 -23.578 -10.891 1 97.88 123 GLU B CA 1
ATOM 3287 C C . GLU B 1 123 ? 19.062 -23.422 -9.43 1 97.88 123 GLU B C 1
ATOM 3289 O O . GLU B 1 123 ? 20.25 -23.469 -9.094 1 97.88 123 GLU B O 1
ATOM 3294 N N . GLY B 1 124 ? 18.094 -23.188 -8.555 1 95.56 124 GLY B N 1
ATOM 3295 C CA . GLY B 1 124 ? 18.375 -23.094 -7.129 1 95.56 124 GLY B CA 1
ATOM 3296 C C . GLY B 1 124 ? 17.328 -22.297 -6.371 1 95.56 124 GLY B C 1
ATOM 3297 O O . GLY B 1 124 ? 16.469 -21.656 -6.977 1 95.56 124 GLY B O 1
ATOM 3298 N N . LYS B 1 125 ? 17.438 -22.359 -5.082 1 95.44 125 LYS B N 1
ATOM 3299 C CA . LYS B 1 125 ? 16.594 -21.547 -4.215 1 95.44 125 LYS B CA 1
ATOM 3300 C C . LYS B 1 125 ? 17.109 -20.109 -4.141 1 95.44 125 LYS B C 1
ATOM 3302 O O . LYS B 1 125 ? 18.312 -19.875 -4.074 1 95.44 125 LYS B O 1
ATOM 3307 N N . TRP B 1 126 ? 16.203 -19.219 -4.238 1 96.06 126 TRP B N 1
ATOM 3308 C CA . TRP B 1 126 ? 16.531 -17.812 -4.086 1 96.06 126 TRP B CA 1
ATOM 3309 C C . TRP B 1 126 ? 17.375 -17.578 -2.834 1 96.06 126 TRP B C 1
ATOM 3311 O O . TRP B 1 126 ? 18.391 -16.875 -2.881 1 96.06 126 TRP B O 1
ATOM 3321 N N . GLU B 1 127 ? 17.031 -18.203 -1.733 1 93.62 127 GLU B N 1
ATOM 3322 C CA . GLU B 1 127 ? 17.656 -18 -0.426 1 93.62 127 GLU B CA 1
ATOM 3323 C C . GLU B 1 127 ? 19.125 -18.375 -0.442 1 93.62 127 GLU B C 1
ATOM 3325 O O . GLU B 1 127 ? 19.938 -17.797 0.278 1 93.62 127 GLU B O 1
ATOM 3330 N N . ASP B 1 128 ? 19.469 -19.297 -1.347 1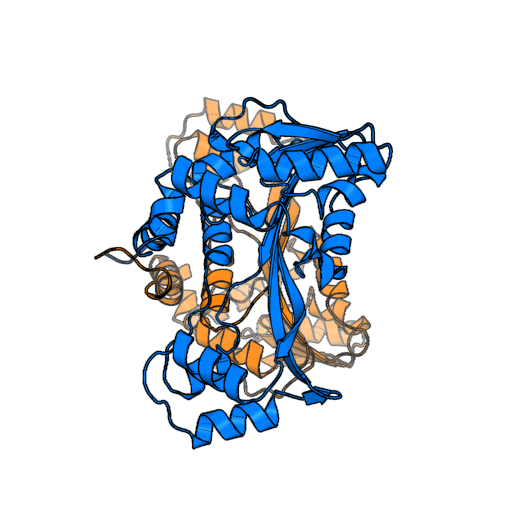 93.19 128 ASP B N 1
ATOM 3331 C CA . ASP B 1 128 ? 20.812 -19.875 -1.324 1 93.19 128 ASP B CA 1
ATOM 3332 C C . ASP B 1 128 ? 21.656 -19.328 -2.469 1 93.19 128 ASP B C 1
ATOM 3334 O O . ASP B 1 128 ? 22.891 -19.484 -2.471 1 93.19 128 ASP B O 1
ATOM 3338 N N . ALA B 1 129 ? 21 -18.719 -3.424 1 93.44 129 ALA B N 1
ATOM 3339 C CA . ALA B 1 129 ? 21.688 -18.328 -4.648 1 93.44 129 ALA B CA 1
ATOM 3340 C C . ALA B 1 129 ? 22.672 -17.188 -4.391 1 93.44 129 ALA B C 1
ATOM 3342 O O . ALA B 1 129 ? 22.328 -16.219 -3.688 1 93.44 129 ALA B O 1
ATOM 3343 N N . ASN B 1 130 ? 23.812 -17.359 -4.84 1 94 130 ASN B N 1
ATOM 3344 C CA . ASN B 1 130 ? 24.797 -16.281 -4.859 1 94 130 ASN B CA 1
ATOM 3345 C C . ASN B 1 130 ? 24.734 -15.492 -6.168 1 94 130 ASN B C 1
ATOM 3347 O O . ASN B 1 130 ? 25.188 -15.977 -7.207 1 94 130 ASN B O 1
ATOM 3351 N N . ILE B 1 131 ? 24.203 -14.359 -6.098 1 96.31 131 ILE B N 1
ATOM 3352 C CA . ILE B 1 131 ? 23.875 -13.586 -7.293 1 96.31 131 ILE B CA 1
ATOM 3353 C C . ILE B 1 131 ? 24.391 -12.156 -7.129 1 96.31 131 ILE B C 1
ATOM 3355 O O . ILE B 1 131 ? 24.312 -11.586 -6.039 1 96.31 131 ILE B O 1
ATOM 3359 N N . ASP B 1 132 ? 24.875 -11.586 -8.18 1 97 132 ASP B N 1
ATOM 3360 C CA . ASP B 1 132 ? 25.297 -10.188 -8.188 1 97 132 ASP B CA 1
ATOM 3361 C C . ASP B 1 132 ? 24.094 -9.25 -8.258 1 97 132 ASP B C 1
ATOM 3363 O O . ASP B 1 132 ? 22.984 -9.672 -8.633 1 97 132 ASP B O 1
ATOM 3367 N N . LYS B 1 133 ? 24.391 -7.988 -7.898 1 98.38 133 LYS B N 1
ATOM 3368 C CA . LYS B 1 133 ? 23.344 -6.965 -7.965 1 98.38 133 LYS B CA 1
ATOM 3369 C C . LYS B 1 133 ? 22.891 -6.738 -9.406 1 98.38 133 LYS B C 1
ATOM 3371 O O . LYS B 1 133 ? 23.703 -6.773 -10.328 1 98.38 133 LYS B O 1
ATOM 3376 N N . MET B 1 134 ? 21.672 -6.531 -9.602 1 98.69 134 MET B N 1
ATOM 3377 C CA . MET B 1 134 ? 21.078 -6.121 -10.875 1 98.69 134 MET B CA 1
ATOM 3378 C C . MET B 1 134 ? 20.109 -4.965 -10.672 1 98.69 134 MET B C 1
ATOM 3380 O O . MET B 1 134 ? 19.828 -4.57 -9.539 1 98.69 134 MET B O 1
ATOM 3384 N N . ASP B 1 135 ? 19.625 -4.387 -11.805 1 98.94 135 ASP B N 1
ATOM 3385 C CA . ASP B 1 135 ? 18.812 -3.18 -11.719 1 98.94 135 ASP B CA 1
ATOM 3386 C C . ASP B 1 135 ? 17.469 -3.471 -11.031 1 98.94 135 ASP B C 1
ATOM 3388 O O . ASP B 1 135 ? 17.094 -2.766 -10.094 1 98.94 135 ASP B O 1
ATOM 3392 N N . TYR B 1 136 ? 16.797 -4.531 -11.43 1 98.94 136 TYR B N 1
ATOM 3393 C CA . TYR B 1 136 ? 15.469 -4.844 -10.914 1 98.94 136 TYR B CA 1
ATOM 3394 C C . TYR B 1 136 ? 15.398 -6.285 -10.422 1 98.94 136 TYR B C 1
ATOM 3396 O O . TYR B 1 136 ? 16.094 -7.156 -10.938 1 98.94 136 TYR B O 1
ATOM 3404 N N . ILE B 1 137 ? 14.586 -6.543 -9.43 1 98.94 137 ILE B N 1
ATOM 3405 C CA . ILE B 1 137 ? 14.203 -7.879 -8.984 1 98.94 137 ILE B CA 1
ATOM 3406 C C . ILE B 1 137 ? 12.688 -8.039 -9.07 1 98.94 137 ILE B C 1
ATOM 3408 O O . ILE B 1 137 ? 11.938 -7.18 -8.594 1 98.94 137 ILE B O 1
ATOM 3412 N N . LEU B 1 138 ? 12.289 -9.102 -9.688 1 98.94 138 LEU B N 1
ATOM 3413 C CA . LEU B 1 138 ? 10.875 -9.391 -9.883 1 98.94 138 LEU B CA 1
ATOM 3414 C C . LEU B 1 138 ? 10.508 -10.758 -9.328 1 98.94 138 LEU B C 1
ATOM 3416 O O . LEU B 1 138 ? 11.25 -11.727 -9.516 1 98.94 138 LEU B O 1
ATOM 3420 N N . SER B 1 139 ? 9.477 -10.805 -8.594 1 98.88 139 SER B N 1
ATOM 3421 C CA . SER B 1 139 ? 8.844 -12.062 -8.203 1 98.88 139 SER B CA 1
ATOM 3422 C C . SER B 1 139 ? 7.355 -12.055 -8.531 1 98.88 139 SER B C 1
ATOM 3424 O O . SER B 1 139 ? 6.621 -11.164 -8.109 1 98.88 139 SER B O 1
ATOM 3426 N N . VAL B 1 140 ? 6.938 -13.047 -9.281 1 98.69 140 VAL B N 1
ATOM 3427 C CA . VAL B 1 140 ? 5.516 -13.188 -9.594 1 98.69 140 VAL B CA 1
ATOM 3428 C C . VAL B 1 140 ? 4.988 -14.492 -9.008 1 98.69 140 VAL B C 1
ATOM 3430 O O . VAL B 1 140 ? 5.285 -15.578 -9.516 1 98.69 140 VAL B O 1
ATOM 3433 N N . ASN B 1 141 ? 4.188 -14.383 -7.961 1 97.94 141 ASN B N 1
ATOM 3434 C CA . ASN B 1 141 ? 3.545 -15.523 -7.316 1 97.94 141 ASN B CA 1
ATOM 3435 C C . ASN B 1 141 ? 4.555 -16.609 -6.973 1 97.94 141 ASN B C 1
ATOM 3437 O O . ASN B 1 141 ? 4.301 -17.797 -7.199 1 97.94 141 ASN B O 1
ATOM 3441 N N . SER B 1 142 ? 5.684 -16.188 -6.367 1 97.69 142 SER B N 1
ATOM 3442 C CA . SER B 1 142 ? 6.73 -17.188 -6.184 1 97.69 142 SER B CA 1
ATOM 3443 C C . SER B 1 142 ? 7.277 -17.172 -4.762 1 97.69 142 SER B C 1
ATOM 3445 O O . SER B 1 142 ? 8.148 -17.969 -4.414 1 97.69 142 SER B O 1
ATOM 3447 N N . LEU B 1 143 ? 6.734 -16.297 -3.916 1 97.25 143 LEU B N 1
ATOM 3448 C CA . LEU B 1 143 ? 7.324 -16.156 -2.588 1 97.25 143 LEU B CA 1
ATOM 3449 C C . LEU B 1 143 ? 6.484 -16.891 -1.542 1 97.25 143 LEU B C 1
ATOM 3451 O O . LEU B 1 143 ? 6.902 -17.016 -0.389 1 97.25 143 LEU B O 1
ATOM 3455 N N . TYR B 1 144 ? 5.332 -17.422 -1.837 1 92.88 144 TYR B N 1
ATOM 3456 C CA . TYR B 1 144 ? 4.297 -17.844 -0.905 1 92.88 144 TYR B CA 1
ATOM 3457 C C . TYR B 1 144 ? 4.758 -19.062 -0.1 1 92.88 144 TYR B C 1
ATOM 3459 O O . TYR B 1 144 ? 4.141 -19.406 0.908 1 92.88 144 TYR B O 1
ATOM 3467 N N . ARG B 1 145 ? 5.898 -19.703 -0.428 1 92.06 145 ARG B N 1
ATOM 3468 C CA . ARG B 1 145 ? 6.352 -20.875 0.303 1 92.06 145 ARG B CA 1
ATOM 3469 C C . ARG B 1 145 ? 7.695 -20.625 0.98 1 92.06 145 ARG B C 1
ATOM 3471 O O . ARG B 1 145 ? 8.328 -21.547 1.495 1 92.06 145 ARG B O 1
ATOM 3478 N N . VAL B 1 146 ? 8.102 -19.453 0.912 1 95.62 146 VAL B N 1
ATOM 3479 C CA . VAL B 1 146 ? 9.375 -19.094 1.534 1 95.62 146 VAL B CA 1
ATOM 3480 C C . VAL B 1 146 ? 9.203 -19.016 3.049 1 95.62 146 VAL B C 1
ATOM 3482 O O . VAL B 1 146 ? 8.445 -18.172 3.545 1 95.62 146 VAL B O 1
ATOM 3485 N N . TRP B 1 147 ? 9.898 -19.844 3.748 1 95.19 147 TRP B N 1
ATOM 3486 C CA . TRP B 1 147 ? 9.789 -19.891 5.203 1 95.19 147 TRP B CA 1
ATOM 3487 C C . TRP B 1 147 ? 10.391 -18.641 5.84 1 95.19 147 TRP B C 1
ATOM 3489 O O . TRP B 1 147 ? 9.719 -17.953 6.613 1 95.19 147 TRP B O 1
ATOM 3499 N N . ASN B 1 148 ? 11.688 -18.375 5.547 1 96.69 148 ASN B N 1
ATOM 3500 C CA . ASN B 1 148 ? 12.367 -17.188 6.055 1 96.69 148 ASN B CA 1
ATOM 3501 C C . ASN B 1 148 ? 12.164 -15.984 5.133 1 96.69 148 ASN B C 1
ATOM 3503 O O . ASN B 1 148 ? 13.125 -15.477 4.547 1 96.69 148 ASN B O 1
ATOM 3507 N N . ILE B 1 149 ? 10.969 -15.461 5.129 1 98.31 149 ILE B N 1
ATOM 3508 C CA . ILE B 1 149 ? 10.516 -14.469 4.156 1 98.31 149 ILE B CA 1
ATOM 3509 C C . ILE B 1 149 ? 11.234 -13.141 4.402 1 98.31 149 ILE B C 1
ATOM 3511 O O . ILE B 1 149 ? 11.539 -12.406 3.457 1 98.31 149 ILE B O 1
ATOM 3515 N N . LYS B 1 150 ? 11.523 -12.75 5.633 1 98.12 150 LYS B N 1
ATOM 3516 C CA . LYS B 1 150 ? 12.227 -11.5 5.922 1 98.12 150 LYS B CA 1
ATOM 3517 C C . LYS B 1 150 ? 13.617 -11.492 5.281 1 98.12 150 LYS B C 1
ATOM 3519 O O . LYS B 1 150 ? 14.016 -10.5 4.668 1 98.12 150 LYS B O 1
ATOM 3524 N N . ASP B 1 151 ? 14.289 -12.625 5.43 1 98 151 ASP B N 1
ATOM 3525 C CA . ASP B 1 151 ? 15.617 -12.75 4.828 1 98 151 ASP B CA 1
ATOM 3526 C C . ASP B 1 151 ? 15.531 -12.672 3.305 1 98 151 ASP B C 1
ATOM 3528 O O . ASP B 1 151 ? 16.391 -12.062 2.662 1 98 151 ASP B O 1
ATOM 3532 N N . ALA B 1 152 ? 14.539 -13.344 2.762 1 98.38 152 ALA B N 1
ATOM 3533 C CA . ALA B 1 152 ? 14.344 -13.305 1.314 1 98.38 152 ALA B CA 1
ATOM 3534 C C . ALA B 1 152 ? 14.133 -11.875 0.825 1 98.38 152 ALA B C 1
ATOM 3536 O O . ALA B 1 152 ? 14.719 -11.461 -0.18 1 98.38 152 ALA B O 1
ATOM 3537 N N . LEU B 1 153 ? 13.352 -11.125 1.554 1 98.75 153 LEU B N 1
ATOM 3538 C CA . LEU B 1 153 ? 13.047 -9.742 1.193 1 98.75 153 LEU B CA 1
ATOM 3539 C C . LEU B 1 153 ? 14.273 -8.859 1.376 1 98.75 153 LEU B C 1
ATOM 3541 O O . LE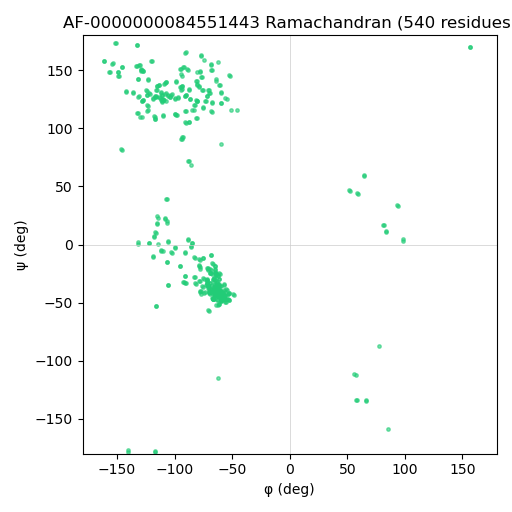U B 1 153 ? 14.539 -7.977 0.553 1 98.75 153 LEU B O 1
ATOM 3545 N N . ARG B 1 154 ? 15.016 -9.078 2.455 1 98.38 154 ARG B N 1
ATOM 3546 C CA . ARG B 1 154 ? 16.266 -8.344 2.674 1 98.38 154 ARG B CA 1
ATOM 3547 C C . ARG B 1 154 ? 17.234 -8.547 1.511 1 98.38 154 ARG B C 1
ATOM 3549 O O . ARG B 1 154 ? 17.859 -7.594 1.054 1 98.38 154 ARG B O 1
ATOM 3556 N N . LYS B 1 155 ? 17.297 -9.781 1.104 1 98.62 155 LYS B N 1
ATOM 3557 C CA . LYS B 1 155 ? 18.188 -10.109 -0.015 1 98.62 155 LYS B CA 1
ATOM 3558 C C . LYS B 1 155 ? 17.719 -9.414 -1.295 1 98.62 155 LYS B C 1
ATOM 3560 O O . LYS B 1 155 ? 18.547 -8.906 -2.057 1 98.62 155 LYS B O 1
ATOM 3565 N N . MET B 1 156 ? 16.422 -9.406 -1.575 1 98.75 156 MET B N 1
ATOM 3566 C CA . MET B 1 156 ? 15.891 -8.695 -2.734 1 98.75 156 MET B CA 1
ATOM 3567 C C . MET B 1 156 ? 16.297 -7.227 -2.699 1 98.75 156 MET B C 1
ATOM 3569 O O . MET B 1 156 ? 16.781 -6.688 -3.693 1 98.75 156 MET B O 1
ATOM 3573 N N . ASN B 1 157 ? 16.062 -6.629 -1.523 1 98.75 157 ASN B N 1
ATOM 3574 C CA . ASN B 1 157 ? 16.406 -5.223 -1.348 1 98.75 157 ASN B CA 1
ATOM 3575 C C . ASN B 1 157 ? 17.891 -4.969 -1.543 1 98.75 157 ASN B C 1
ATOM 3577 O O . ASN B 1 157 ? 18.281 -3.953 -2.123 1 98.75 157 ASN B O 1
ATOM 3581 N N . ALA B 1 158 ? 18.734 -5.848 -1.07 1 98.31 158 ALA B N 1
ATOM 3582 C CA . ALA B 1 158 ? 20.188 -5.691 -1.115 1 98.31 158 ALA B CA 1
ATOM 3583 C C . ALA B 1 158 ? 20.703 -5.855 -2.539 1 98.31 158 ALA B C 1
ATOM 3585 O O . ALA B 1 158 ? 21.703 -5.23 -2.916 1 98.31 158 ALA B O 1
ATOM 3586 N N . LEU B 1 159 ? 20.062 -6.648 -3.33 1 98.56 159 LEU B N 1
ATOM 3587 C CA . LEU B 1 159 ? 20.609 -7.023 -4.633 1 98.56 159 LEU B CA 1
ATOM 3588 C C . LEU B 1 159 ? 20.047 -6.121 -5.73 1 98.56 159 LEU B C 1
ATOM 3590 O O . LEU B 1 159 ? 20.578 -6.094 -6.844 1 98.56 159 LEU B O 1
ATOM 3594 N N . ALA B 1 160 ? 18.953 -5.445 -5.457 1 98.81 160 ALA B N 1
ATOM 3595 C CA . ALA B 1 160 ? 18.391 -4.539 -6.457 1 98.81 160 ALA B CA 1
ATOM 3596 C C . ALA B 1 160 ? 19.125 -3.199 -6.457 1 98.81 160 ALA B C 1
ATOM 3598 O O . ALA B 1 160 ? 19.422 -2.646 -5.398 1 98.81 160 ALA B O 1
ATOM 3599 N N . ARG B 1 161 ? 19.406 -2.672 -7.656 1 98.75 161 ARG B N 1
ATOM 3600 C CA . ARG B 1 161 ? 20.016 -1.355 -7.77 1 98.75 161 ARG B CA 1
ATOM 3601 C C . ARG B 1 161 ? 18.969 -0.264 -7.906 1 98.75 161 ARG B C 1
ATOM 3603 O O . ARG B 1 161 ? 19.156 0.86 -7.441 1 98.75 161 ARG B O 1
ATOM 3610 N N . LYS B 1 162 ? 17.844 -0.631 -8.547 1 98.75 162 LYS B N 1
ATOM 3611 C CA . LYS B 1 162 ? 16.844 0.39 -8.859 1 98.75 162 LYS B CA 1
ATOM 3612 C C . LYS B 1 162 ? 15.539 0.123 -8.125 1 98.75 162 LYS B C 1
ATOM 3614 O O . LYS B 1 162 ? 15.023 0.998 -7.422 1 98.75 162 LYS B O 1
ATOM 3619 N N . ALA B 1 163 ? 14.969 -1.111 -8.258 1 98.88 163 ALA B N 1
ATOM 3620 C CA . ALA B 1 163 ? 13.672 -1.348 -7.629 1 98.88 163 ALA B CA 1
ATOM 3621 C C . ALA B 1 163 ? 13.398 -2.842 -7.477 1 98.88 163 ALA B C 1
ATOM 3623 O O . ALA B 1 163 ? 14.039 -3.666 -8.133 1 98.88 163 ALA B O 1
ATOM 3624 N N . VAL B 1 164 ? 12.555 -3.168 -6.59 1 98.94 164 VAL B N 1
ATOM 3625 C CA . VAL B 1 164 ? 11.992 -4.5 -6.395 1 98.94 164 VAL B CA 1
ATOM 3626 C C . VAL B 1 164 ? 10.492 -4.48 -6.711 1 98.94 164 VAL B C 1
ATOM 3628 O O . VAL B 1 164 ? 9.789 -3.531 -6.363 1 98.94 164 VAL B O 1
ATOM 3631 N N . ILE B 1 165 ? 10.016 -5.527 -7.422 1 98.94 165 ILE B N 1
ATOM 3632 C CA . ILE B 1 165 ? 8.602 -5.676 -7.766 1 98.94 165 ILE B CA 1
ATOM 3633 C C . ILE B 1 165 ? 8.117 -7.062 -7.355 1 98.94 165 ILE B C 1
ATOM 3635 O O . ILE B 1 165 ? 8.695 -8.078 -7.75 1 98.94 165 ILE B O 1
ATOM 3639 N N . ILE B 1 166 ? 7.105 -7.121 -6.555 1 98.94 166 ILE B N 1
ATOM 3640 C CA . ILE B 1 166 ? 6.477 -8.367 -6.145 1 98.94 166 ILE B CA 1
ATOM 3641 C C . ILE B 1 166 ? 5.02 -8.383 -6.594 1 98.94 166 ILE B C 1
ATOM 3643 O O . ILE B 1 166 ? 4.258 -7.465 -6.285 1 98.94 166 ILE B O 1
ATOM 3647 N N . VAL B 1 167 ? 4.645 -9.406 -7.309 1 98.88 167 VAL B N 1
ATOM 3648 C CA . VAL B 1 167 ? 3.27 -9.609 -7.758 1 98.88 167 VAL B CA 1
ATOM 3649 C C . VAL B 1 167 ? 2.656 -10.805 -7.023 1 98.88 167 VAL B C 1
ATOM 3651 O O . VAL B 1 167 ? 3.238 -11.891 -7 1 98.88 167 VAL B O 1
ATOM 3654 N N . ARG B 1 168 ? 1.544 -10.594 -6.402 1 98.56 168 ARG B N 1
ATOM 3655 C CA . ARG B 1 168 ? 0.859 -11.656 -5.684 1 98.56 168 ARG B CA 1
ATOM 3656 C C . ARG B 1 168 ? -0.624 -11.695 -6.039 1 98.56 168 ARG B C 1
ATOM 3658 O O . ARG B 1 168 ? -1.355 -10.742 -5.777 1 98.56 168 ARG B O 1
ATOM 3665 N N . THR B 1 169 ? -1.013 -12.766 -6.691 1 97.88 169 THR B N 1
ATOM 3666 C CA . THR B 1 169 ? -2.441 -12.984 -6.887 1 97.88 169 THR B CA 1
ATOM 3667 C C . THR B 1 169 ? -3.131 -13.281 -5.559 1 97.88 169 THR B C 1
ATOM 3669 O O . THR B 1 169 ? -2.703 -14.172 -4.82 1 97.88 169 THR B O 1
ATOM 3672 N N . ILE B 1 170 ? -4.094 -12.484 -5.219 1 96.94 170 ILE B N 1
ATOM 3673 C CA . ILE B 1 170 ? -4.852 -12.719 -3.994 1 96.94 170 ILE B CA 1
ATOM 3674 C C . ILE B 1 170 ? -5.684 -13.992 -4.137 1 96.94 170 ILE B C 1
ATOM 3676 O O . ILE B 1 170 ? -6.637 -14.031 -4.918 1 96.94 170 ILE B O 1
ATOM 3680 N N . GLN B 1 171 ? -5.305 -14.969 -3.312 1 93.69 171 GLN B N 1
ATOM 3681 C CA . GLN B 1 171 ? -5.879 -16.297 -3.477 1 93.69 171 GLN B CA 1
ATOM 3682 C C . GLN B 1 171 ? -7.082 -16.5 -2.559 1 93.69 171 GLN B C 1
ATOM 3684 O O . GLN B 1 171 ? -7.051 -16.109 -1.391 1 93.69 171 GLN B O 1
ATOM 3689 N N . LYS B 1 172 ? -8.078 -17.047 -3.115 1 92.56 172 LYS B N 1
ATOM 3690 C CA . LYS B 1 172 ? -9.273 -17.531 -2.416 1 92.56 172 LYS B CA 1
ATOM 3691 C C . LYS B 1 172 ? -9.945 -18.656 -3.191 1 92.56 172 LYS B C 1
ATOM 3693 O O . LYS B 1 172 ? -9.703 -18.828 -4.387 1 92.56 172 LYS B O 1
ATOM 3698 N N . PRO B 1 173 ? -10.727 -19.5 -2.457 1 92.06 173 PRO B N 1
ATOM 3699 C CA . PRO B 1 173 ? -11.484 -20.5 -3.225 1 92.06 173 PRO B CA 1
ATOM 3700 C C . PRO B 1 173 ? -12.305 -19.859 -4.352 1 92.06 173 PRO B C 1
ATOM 3702 O O . PRO B 1 173 ? -12.844 -18.766 -4.188 1 92.06 173 PRO B O 1
ATOM 3705 N N . MET B 1 174 ? -12.398 -20.609 -5.438 1 92 174 MET B N 1
ATOM 3706 C CA . MET B 1 174 ? -13.07 -20.109 -6.633 1 92 174 MET B CA 1
ATOM 3707 C C . MET B 1 174 ? -14.484 -19.641 -6.312 1 92 174 MET B C 1
ATOM 3709 O O . MET B 1 174 ? -14.961 -18.641 -6.859 1 92 174 MET B O 1
ATOM 3713 N N . PHE B 1 175 ? -15.172 -20.391 -5.441 1 95 175 PHE B N 1
ATOM 3714 C CA . PHE B 1 175 ? -16.562 -20.078 -5.105 1 95 175 PHE B CA 1
ATOM 3715 C C . PHE B 1 175 ? -16.656 -19.484 -3.705 1 95 175 PHE B C 1
ATOM 3717 O O . PHE B 1 175 ? -17.609 -19.766 -2.975 1 95 175 PHE B O 1
ATOM 3724 N N . ASN B 1 176 ? -15.703 -18.656 -3.377 1 94.5 176 ASN B N 1
ATOM 3725 C CA . ASN B 1 176 ? -15.633 -18.109 -2.025 1 94.5 176 ASN B CA 1
ATOM 3726 C C . ASN B 1 176 ? -16.906 -17.359 -1.661 1 94.5 176 ASN B C 1
ATOM 3728 O O . ASN B 1 176 ? -17.375 -17.422 -0.519 1 94.5 176 ASN B O 1
ATOM 3732 N N . GLN B 1 177 ? -17.438 -16.594 -2.572 1 93.38 177 GLN B N 1
ATOM 3733 C CA . GLN B 1 177 ? -18.672 -15.852 -2.309 1 93.38 177 GLN B CA 1
ATOM 3734 C C . GLN B 1 177 ? -19.797 -16.797 -1.902 1 93.38 177 GLN B C 1
ATOM 3736 O O . GLN B 1 177 ? -20.562 -16.516 -0.974 1 93.38 177 GLN B O 1
ATOM 3741 N N . LEU B 1 178 ? -19.953 -17.875 -2.662 1 94.25 178 LEU B N 1
ATOM 3742 C CA . LEU B 1 178 ? -20.953 -18.891 -2.33 1 94.25 178 LEU B CA 1
ATOM 3743 C C . LEU B 1 178 ? -20.719 -19.438 -0.926 1 94.25 178 LEU B C 1
ATOM 3745 O O . LEU B 1 178 ? -21.672 -19.609 -0.155 1 94.25 178 LEU B O 1
ATOM 3749 N N . TYR B 1 179 ? -19.469 -19.703 -0.627 1 94.31 179 TYR B N 1
ATOM 3750 C CA . TYR B 1 179 ? -19.141 -20.297 0.665 1 94.31 179 TYR B CA 1
ATOM 3751 C C . TYR B 1 179 ? -19.484 -19.344 1.804 1 94.31 179 TYR B C 1
ATOM 3753 O O . TYR B 1 179 ? -20 -19.766 2.848 1 94.31 179 TYR B O 1
ATOM 3761 N N . MET B 1 180 ? -19.219 -18.109 1.548 1 93.12 180 MET B N 1
ATOM 3762 C CA . MET B 1 180 ? -19.625 -17.125 2.547 1 93.12 180 MET B CA 1
ATOM 3763 C C . MET B 1 180 ? -21.125 -17.109 2.73 1 93.12 180 MET B C 1
ATOM 3765 O O . MET B 1 180 ? -21.625 -17 3.855 1 93.12 180 MET B O 1
ATOM 3769 N N . GLU B 1 181 ? -21.828 -17.188 1.697 1 92.69 181 GLU B N 1
ATOM 3770 C CA . GLU B 1 181 ? -23.297 -17.25 1.764 1 92.69 181 GLU B CA 1
ATOM 3771 C C . GLU B 1 181 ? -23.766 -18.484 2.529 1 92.69 181 GLU B C 1
ATOM 3773 O O . GLU B 1 181 ? -24.828 -18.469 3.146 1 92.69 181 GLU B O 1
ATOM 3778 N N . LEU B 1 182 ? -23.031 -19.531 2.502 1 93.06 182 LEU B N 1
ATOM 3779 C CA . LEU B 1 182 ? -23.359 -20.781 3.18 1 93.06 182 LEU B CA 1
ATOM 3780 C C . LEU B 1 182 ? -22.891 -20.75 4.633 1 93.06 182 LEU B C 1
ATOM 3782 O O . LEU B 1 182 ? -23.031 -21.734 5.355 1 93.06 182 LEU B O 1
ATOM 3786 N N . GLY B 1 183 ? -22.25 -19.672 5.023 1 91.44 183 GLY B N 1
ATOM 3787 C CA . GLY B 1 183 ? -21.859 -19.484 6.414 1 91.44 183 GLY B CA 1
ATOM 3788 C C . GLY B 1 183 ? -20.422 -19.859 6.688 1 91.44 183 GLY B C 1
ATOM 3789 O O . GLY B 1 183 ? -19.984 -19.859 7.84 1 91.44 183 GLY B O 1
ATOM 3790 N N . ILE B 1 184 ? -19.734 -20.203 5.625 1 92 184 ILE B N 1
ATOM 3791 C CA . ILE B 1 184 ? -18.312 -20.5 5.777 1 92 184 ILE B CA 1
ATOM 3792 C C . ILE B 1 184 ? -17.516 -19.203 5.797 1 92 184 ILE B C 1
ATOM 3794 O O . ILE B 1 184 ? -17.828 -18.266 5.051 1 92 184 ILE B O 1
ATOM 3798 N N . GLU B 1 185 ? -16.547 -19.172 6.613 1 91.94 185 GLU B N 1
ATOM 3799 C CA . GLU B 1 185 ? -15.742 -17.953 6.754 1 91.94 185 GLU B CA 1
ATOM 3800 C C . GLU B 1 185 ? -14.93 -17.688 5.492 1 91.94 185 GLU B C 1
ATOM 3802 O O . GLU B 1 185 ? -14.539 -18.625 4.789 1 91.94 185 GLU B O 1
ATOM 3807 N N . ASP B 1 186 ? -14.688 -16.375 5.25 1 93.38 186 ASP B N 1
ATOM 3808 C CA . ASP B 1 186 ? -13.852 -15.953 4.133 1 93.38 186 ASP B CA 1
ATOM 3809 C C . ASP B 1 186 ? -12.477 -16.625 4.184 1 93.38 186 ASP B C 1
ATOM 3811 O O . ASP B 1 186 ? -11.781 -16.547 5.195 1 93.38 186 ASP B O 1
ATOM 3815 N N . GLN B 1 187 ? -12.109 -17.266 3.145 1 92.06 187 GLN B N 1
ATOM 3816 C CA . GLN B 1 187 ? -10.875 -18.047 3.117 1 92.06 187 GLN B CA 1
ATOM 3817 C C . GLN B 1 187 ? -9.805 -17.359 2.281 1 92.06 187 GLN B C 1
ATOM 3819 O O . GLN B 1 187 ? -8.859 -18 1.813 1 92.06 187 GLN B O 1
ATOM 3824 N N . THR B 1 188 ? -9.953 -16.031 2.053 1 95 188 THR B N 1
ATOM 3825 C CA . THR B 1 188 ? -8.953 -15.281 1.309 1 95 188 THR B CA 1
ATOM 3826 C C . THR B 1 188 ? -7.594 -15.352 2.002 1 95 188 THR B C 1
ATOM 3828 O O . THR B 1 188 ? -7.504 -15.188 3.221 1 95 188 THR B O 1
ATOM 3831 N N . VAL B 1 189 ? -6.582 -15.672 1.201 1 94.75 189 VAL B N 1
ATOM 3832 C CA . VAL B 1 189 ? -5.215 -15.711 1.708 1 94.75 189 VAL B CA 1
ATOM 3833 C C . VAL B 1 189 ? -4.684 -14.289 1.871 1 94.75 189 VAL B C 1
ATOM 3835 O O . VAL B 1 189 ? -4.805 -13.469 0.959 1 94.75 189 VAL B O 1
ATOM 3838 N N . LEU B 1 190 ? -4.086 -14.047 3.033 1 95.94 190 LEU B N 1
ATOM 3839 C CA . LEU B 1 190 ? -3.75 -12.672 3.385 1 95.94 190 LEU B CA 1
ATOM 3840 C C . LEU B 1 190 ? -2.244 -12.438 3.307 1 95.94 190 LEU B C 1
ATOM 3842 O O . LEU B 1 190 ? -1.729 -11.484 3.885 1 95.94 190 LEU B O 1
ATOM 3846 N N . ASP B 1 191 ? -1.543 -13.234 2.572 1 95.81 191 ASP B N 1
ATOM 3847 C CA . ASP B 1 191 ? -0.086 -13.156 2.547 1 95.81 191 ASP B CA 1
ATOM 3848 C C . ASP B 1 191 ? 0.383 -11.836 1.942 1 95.81 191 ASP B C 1
ATOM 3850 O O . ASP B 1 191 ? 1.432 -11.312 2.322 1 95.81 191 ASP B O 1
ATOM 3854 N N . TYR B 1 192 ? -0.423 -11.25 1.035 1 96.94 192 TYR B N 1
ATOM 3855 C CA . TYR B 1 192 ? -0.046 -9.977 0.422 1 96.94 192 TYR B CA 1
ATOM 3856 C C . TYR B 1 192 ? 0.036 -8.875 1.467 1 96.94 192 TYR B C 1
ATOM 3858 O O . TYR B 1 192 ? 0.965 -8.062 1.449 1 96.94 192 TYR B O 1
ATOM 3866 N N . ILE B 1 193 ? -0.883 -8.82 2.4 1 97.62 193 ILE B N 1
ATOM 3867 C CA . ILE B 1 193 ? -0.876 -7.789 3.432 1 97.62 193 ILE B CA 1
ATOM 3868 C C . ILE B 1 193 ? 0.206 -8.102 4.465 1 97.62 193 ILE B C 1
ATOM 3870 O O . ILE B 1 193 ? 0.804 -7.188 5.039 1 97.62 193 ILE B O 1
ATOM 3874 N N . TYR B 1 194 ? 0.527 -9.422 4.668 1 97.75 194 TYR B N 1
ATOM 3875 C CA . TYR B 1 194 ? 1.665 -9.781 5.504 1 97.75 194 TYR B CA 1
ATOM 3876 C C . TYR B 1 194 ? 2.967 -9.258 4.91 1 97.75 194 TYR B C 1
ATOM 3878 O O . TYR B 1 194 ? 3.799 -8.695 5.625 1 97.75 194 TYR B O 1
ATOM 3886 N N . LEU B 1 195 ? 3.061 -9.461 3.619 1 98.25 195 LEU B N 1
ATOM 3887 C CA . LEU B 1 195 ? 4.262 -9.008 2.932 1 98.25 195 LEU B CA 1
ATOM 3888 C C . LEU B 1 195 ? 4.457 -7.504 3.111 1 98.25 195 LEU B C 1
ATOM 3890 O O . LEU B 1 195 ? 5.562 -7.047 3.412 1 98.25 195 LEU B O 1
ATOM 3894 N N . GLU B 1 196 ? 3.414 -6.77 2.939 1 97.81 196 GLU B N 1
ATOM 3895 C CA . GLU B 1 196 ? 3.484 -5.32 3.084 1 97.81 196 GLU B CA 1
ATOM 3896 C C . GLU B 1 196 ? 3.98 -4.926 4.473 1 97.81 196 GLU B C 1
ATOM 3898 O O . GLU B 1 196 ? 4.852 -4.062 4.605 1 97.81 196 GLU B O 1
ATOM 3903 N N . ASN B 1 197 ? 3.453 -5.551 5.488 1 98.31 197 ASN B N 1
ATOM 3904 C CA . ASN B 1 197 ? 3.828 -5.242 6.863 1 98.31 197 ASN B CA 1
ATOM 3905 C C . ASN B 1 197 ? 5.246 -5.715 7.18 1 98.31 197 ASN B C 1
ATOM 3907 O O . ASN B 1 197 ? 5.98 -5.043 7.91 1 98.31 197 ASN B O 1
ATOM 3911 N N . ILE B 1 198 ? 5.637 -6.863 6.656 1 98.5 198 ILE B N 1
ATOM 3912 C CA . ILE B 1 198 ? 6.992 -7.375 6.855 1 98.5 198 ILE B CA 1
ATOM 3913 C C . ILE B 1 198 ? 7.996 -6.438 6.188 1 98.5 198 ILE B C 1
ATOM 3915 O O . ILE B 1 198 ? 9.016 -6.086 6.789 1 98.5 198 ILE B O 1
ATOM 3919 N N . ILE B 1 199 ? 7.688 -6 4.957 1 98.62 199 ILE B N 1
ATOM 3920 C CA . ILE B 1 199 ? 8.555 -5.078 4.234 1 98.62 199 ILE B CA 1
ATOM 3921 C C . ILE B 1 199 ? 8.695 -3.779 5.023 1 98.62 199 ILE B C 1
ATOM 3923 O O . ILE B 1 199 ? 9.805 -3.254 5.172 1 98.62 199 ILE B O 1
ATOM 3927 N N . HIS B 1 200 ? 7.605 -3.301 5.578 1 97.75 200 HIS B N 1
ATOM 3928 C CA . HIS B 1 200 ? 7.633 -2.09 6.391 1 97.75 200 HIS B CA 1
ATOM 3929 C C . HIS B 1 200 ? 8.516 -2.271 7.621 1 97.75 200 HIS B C 1
ATOM 3931 O O . HIS B 1 200 ? 9.234 -1.354 8.016 1 97.75 200 HIS B O 1
ATOM 3937 N N . SER B 1 201 ? 8.453 -3.438 8.242 1 96.75 201 SER B N 1
ATOM 3938 C CA . SER B 1 201 ? 9.242 -3.707 9.438 1 96.75 201 SER B CA 1
ATOM 3939 C C . SER B 1 201 ? 10.742 -3.686 9.125 1 96.75 201 SER B C 1
ATOM 3941 O O . SER B 1 201 ? 11.562 -3.559 10.039 1 96.75 201 SER B O 1
ATOM 3943 N N . LEU B 1 202 ? 11.07 -3.809 7.852 1 97.06 202 LEU B N 1
ATOM 3944 C CA . LEU B 1 202 ? 12.461 -3.744 7.414 1 97.06 202 LEU B CA 1
ATOM 3945 C C . LEU B 1 202 ? 12.875 -2.305 7.125 1 97.06 202 LEU B C 1
ATOM 3947 O O . LEU B 1 202 ? 13.977 -2.059 6.641 1 97.06 202 LEU B O 1
ATOM 3951 N N . GLY B 1 203 ? 11.984 -1.325 7.387 1 95.19 203 GLY B N 1
ATOM 3952 C CA . GLY B 1 203 ? 12.273 0.077 7.133 1 95.19 203 GLY B CA 1
ATOM 3953 C C . GLY B 1 203 ? 12.07 0.476 5.684 1 95.19 203 GLY B C 1
ATOM 3954 O O . GLY B 1 203 ? 12.578 1.508 5.238 1 95.19 203 GLY B O 1
ATOM 3955 N N . ILE B 1 204 ? 11.352 -0.374 4.941 1 97.69 204 ILE B N 1
ATOM 3956 C CA . ILE B 1 204 ? 11.125 -0.13 3.521 1 97.69 204 ILE B CA 1
ATOM 3957 C C . ILE B 1 204 ? 9.711 0.404 3.307 1 97.69 204 ILE B C 1
ATOM 3959 O O . ILE B 1 204 ? 8.75 -0.136 3.855 1 97.69 204 ILE B O 1
ATOM 3963 N N . TYR B 1 205 ? 9.578 1.481 2.605 1 97.81 205 TYR B N 1
ATOM 3964 C CA . TYR B 1 205 ? 8.289 2.043 2.215 1 97.81 205 TYR B CA 1
ATOM 3965 C C . TYR B 1 205 ? 7.883 1.557 0.83 1 97.81 205 TYR B C 1
ATOM 3967 O O . TYR B 1 205 ? 8.203 2.189 -0.178 1 97.81 205 TYR B O 1
ATOM 3975 N N . ALA B 1 206 ? 7.164 0.452 0.803 1 98.56 206 ALA B N 1
ATOM 3976 C CA . ALA B 1 206 ? 6.762 -0.144 -0.469 1 98.56 206 ALA B CA 1
ATOM 3977 C C . ALA B 1 206 ? 5.375 0.34 -0.887 1 98.56 206 ALA B C 1
ATOM 3979 O O . ALA B 1 206 ? 4.473 0.459 -0.054 1 98.56 206 ALA B O 1
ATOM 3980 N N . SER B 1 207 ? 5.238 0.658 -2.127 1 98.38 207 SER B N 1
ATOM 3981 C CA . SER B 1 207 ? 3.926 0.949 -2.695 1 98.38 207 SER B CA 1
ATOM 3982 C C . SER B 1 207 ? 3.15 -0.333 -2.982 1 98.38 207 SER B C 1
ATOM 3984 O O . SER B 1 207 ? 3.746 -1.387 -3.213 1 98.38 207 SER B O 1
ATOM 3986 N N . MET B 1 208 ? 1.907 -0.231 -2.879 1 98.12 208 MET B N 1
ATOM 3987 C CA . MET B 1 208 ? 1.02 -1.352 -3.18 1 98.12 208 MET B CA 1
ATOM 3988 C C . MET B 1 208 ? -0.176 -0.892 -4.008 1 98.12 208 MET B C 1
ATOM 3990 O O . MET B 1 208 ? -0.762 0.157 -3.729 1 98.12 208 MET B O 1
ATOM 3994 N N . GLN B 1 209 ? -0.459 -1.567 -5.039 1 98.06 209 GLN B N 1
ATOM 3995 C CA . GLN B 1 209 ? -1.673 -1.339 -5.816 1 98.06 209 GLN B CA 1
ATOM 3996 C C . GLN B 1 209 ? -2.408 -2.648 -6.086 1 98.06 209 GLN B C 1
ATOM 3998 O O . GLN B 1 209 ? -1.804 -3.723 -6.055 1 98.06 209 GLN B O 1
ATOM 4003 N N . TYR B 1 210 ? -3.646 -2.609 -6.289 1 98.06 210 TYR B N 1
ATOM 4004 C CA . TYR B 1 210 ? -4.484 -3.766 -6.582 1 98.06 210 TYR B CA 1
ATOM 4005 C C . TYR B 1 210 ? -5.082 -3.666 -7.98 1 98.06 210 TYR B C 1
ATOM 4007 O O . TYR B 1 210 ? -5.566 -2.605 -8.383 1 98.06 210 TYR B O 1
ATOM 4015 N N . ILE B 1 211 ? -4.98 -4.723 -8.664 1 97.94 211 ILE B N 1
ATOM 4016 C CA . ILE B 1 211 ? -5.543 -4.805 -10.008 1 97.94 211 ILE B CA 1
ATOM 4017 C C . ILE B 1 211 ? -6.645 -5.859 -10.047 1 97.94 211 ILE B C 1
ATOM 4019 O O . ILE B 1 211 ? -6.441 -6.996 -9.609 1 97.94 211 ILE B O 1
ATOM 4023 N N . ASP B 1 212 ? -7.852 -5.477 -10.539 1 97 212 ASP B N 1
ATOM 4024 C CA . ASP B 1 212 ? -8.914 -6.457 -10.75 1 97 212 ASP B CA 1
ATOM 4025 C C . ASP B 1 212 ? -8.602 -7.355 -11.945 1 97 212 ASP B C 1
ATOM 4027 O O . ASP B 1 212 ? -8.219 -6.867 -13.008 1 97 212 ASP B O 1
ATOM 4031 N N . VAL B 1 213 ? -8.68 -8.617 -11.695 1 97 213 VAL B N 1
ATOM 4032 C CA . VAL B 1 213 ? -8.445 -9.555 -12.789 1 97 213 VAL B CA 1
ATOM 4033 C C . VAL B 1 213 ? -9.602 -10.547 -12.883 1 97 213 VAL B C 1
ATOM 4035 O O . VAL B 1 213 ? -10.273 -10.82 -11.891 1 97 213 VAL B O 1
ATOM 4038 N N . LYS B 1 214 ? -9.891 -11.023 -14.094 1 95.31 214 LYS B N 1
ATOM 4039 C CA . LYS B 1 214 ? -10.953 -11.992 -14.375 1 95.31 214 LYS B CA 1
ATOM 4040 C C . LYS B 1 214 ? -10.406 -13.227 -15.086 1 95.31 214 LYS B C 1
ATOM 4042 O O . LYS B 1 214 ? -9.586 -13.109 -16 1 95.31 214 LYS B O 1
ATOM 4047 N N . ASN B 1 215 ? -10.734 -14.359 -14.555 1 95.31 215 ASN B N 1
ATOM 4048 C CA . ASN B 1 215 ? -10.367 -15.641 -15.156 1 95.31 215 ASN B CA 1
ATOM 4049 C C . ASN B 1 215 ? -11.594 -16.5 -15.414 1 95.31 215 ASN B C 1
ATOM 4051 O O . ASN B 1 215 ? -12.32 -16.859 -14.484 1 95.31 215 ASN B O 1
ATOM 4055 N N . ASN B 1 216 ? -11.828 -16.859 -16.688 1 94.38 216 ASN B N 1
ATOM 4056 C CA . ASN B 1 216 ? -12.953 -17.734 -17.016 1 94.38 216 ASN B CA 1
ATOM 4057 C C . ASN B 1 216 ? -12.609 -19.203 -16.766 1 94.38 216 ASN B C 1
ATOM 4059 O O . ASN B 1 216 ? -11.609 -19.703 -17.281 1 94.38 216 ASN B O 1
ATOM 4063 N N . ILE B 1 217 ? -13.414 -19.812 -15.977 1 94.88 217 ILE B N 1
ATOM 4064 C CA . ILE B 1 217 ? -13.258 -21.234 -15.664 1 94.88 217 ILE B CA 1
ATOM 4065 C C . ILE B 1 217 ? -14.383 -22.016 -16.328 1 94.88 217 ILE B C 1
ATOM 4067 O O . ILE B 1 217 ? -15.555 -21.641 -16.25 1 94.88 217 ILE B O 1
ATOM 4071 N N . TYR B 1 218 ? -14.07 -23.156 -16.891 1 94.31 218 TYR B N 1
ATOM 4072 C CA . TYR B 1 218 ? -15.016 -23.922 -17.703 1 94.31 218 TYR B CA 1
ATOM 4073 C C . TYR B 1 218 ? -15.336 -25.266 -17.047 1 94.31 218 TYR B C 1
ATOM 4075 O O . TYR B 1 218 ? -14.445 -25.938 -16.516 1 94.31 218 TYR B O 1
ATOM 4083 N N . PHE B 1 219 ? -16.562 -25.547 -17.078 1 96.38 219 PHE B N 1
ATOM 4084 C CA . PHE B 1 219 ? -17.062 -26.844 -16.641 1 96.38 219 PHE B CA 1
ATOM 4085 C C . PHE B 1 219 ? -17.859 -27.531 -17.75 1 96.38 219 PHE B C 1
ATOM 4087 O O . PHE B 1 219 ? -18.625 -26.875 -18.453 1 96.38 219 PHE B O 1
ATOM 4094 N N . ASN B 1 220 ? -17.672 -28.828 -17.812 1 95.56 220 ASN B N 1
ATOM 4095 C CA . ASN B 1 220 ? -18.312 -29.578 -18.891 1 95.56 220 ASN B CA 1
ATOM 4096 C C . ASN B 1 220 ? -19.797 -29.766 -18.641 1 95.56 220 ASN B C 1
ATOM 4098 O O . ASN B 1 220 ? -20.594 -29.875 -19.578 1 95.56 220 ASN B O 1
ATOM 4102 N N . ASN B 1 221 ? -20.141 -29.953 -17.469 1 94.06 221 ASN B N 1
ATOM 4103 C CA . ASN B 1 221 ? -21.547 -30.125 -17.078 1 94.06 221 ASN B CA 1
ATOM 4104 C C . ASN B 1 221 ? -21.797 -29.641 -15.664 1 94.06 221 ASN B C 1
ATOM 4106 O O . ASN B 1 221 ? -20.859 -29.297 -14.938 1 94.06 221 ASN B O 1
ATOM 4110 N N . ILE B 1 222 ? -23 -29.625 -15.297 1 93.12 222 ILE B N 1
ATOM 4111 C CA . ILE B 1 222 ? -23.422 -29.062 -14.023 1 93.12 222 ILE B CA 1
ATOM 4112 C C . ILE B 1 222 ? -22.984 -29.984 -12.883 1 93.12 222 ILE B C 1
ATOM 4114 O O . ILE B 1 222 ? -22.656 -29.5 -11.789 1 93.12 222 ILE B O 1
ATOM 4118 N N . GLU B 1 223 ? -22.953 -31.25 -13.109 1 93.31 223 GLU B N 1
ATOM 4119 C CA . GLU B 1 223 ? -22.531 -32.219 -12.094 1 93.31 223 GLU B CA 1
ATOM 4120 C C . GLU B 1 223 ? -21.094 -31.938 -11.641 1 93.31 223 GLU B C 1
ATOM 4122 O O . GLU B 1 223 ? -20.766 -32.094 -10.461 1 93.31 223 GLU B O 1
ATOM 4127 N N . ASP B 1 224 ? -20.312 -31.5 -12.594 1 94.75 224 ASP B N 1
ATOM 4128 C CA . ASP B 1 224 ? -18.922 -31.172 -12.273 1 94.75 224 ASP B CA 1
ATOM 4129 C C . ASP B 1 224 ? -18.859 -29.984 -11.32 1 94.75 224 ASP B C 1
ATOM 4131 O O . ASP B 1 224 ? -17.969 -29.922 -10.461 1 94.75 224 ASP B O 1
ATOM 4135 N N . ILE B 1 225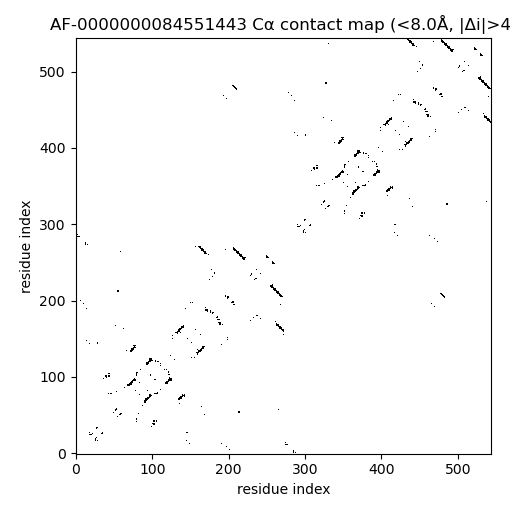 ? -19.781 -29.078 -11.477 1 94.88 225 ILE B N 1
ATOM 4136 C CA . ILE B 1 225 ? -19.828 -27.906 -10.625 1 94.88 225 ILE B CA 1
ATOM 4137 C C . ILE B 1 225 ? -20.172 -28.312 -9.195 1 94.88 225 ILE B C 1
ATOM 4139 O O . ILE B 1 225 ? -19.484 -27.922 -8.242 1 94.88 225 ILE B O 1
ATOM 4143 N N . TYR B 1 226 ? -21.156 -29.125 -9.117 1 92.88 226 TYR B N 1
ATOM 4144 C CA . TYR B 1 226 ? -21.578 -29.609 -7.809 1 92.88 226 TYR B CA 1
ATOM 4145 C C . TYR B 1 226 ? -20.453 -30.391 -7.133 1 92.88 226 TYR B C 1
ATOM 4147 O O . TYR B 1 226 ? -20.234 -30.25 -5.93 1 92.88 226 TYR B O 1
ATOM 4155 N N . ARG B 1 227 ? -19.859 -31.156 -7.871 1 92.81 227 ARG B N 1
ATOM 4156 C CA . ARG B 1 227 ? -18.766 -31.938 -7.336 1 92.81 227 ARG B CA 1
ATOM 4157 C C . ARG B 1 227 ? -17.656 -31.047 -6.789 1 92.81 227 ARG B C 1
ATOM 4159 O O . ARG B 1 227 ? -17.109 -31.297 -5.715 1 92.81 227 ARG B O 1
ATOM 4166 N N . LYS B 1 228 ? -17.328 -30.031 -7.59 1 93.88 228 LYS B N 1
ATOM 4167 C CA . LYS B 1 228 ? -16.281 -29.094 -7.156 1 93.88 228 LYS B CA 1
ATOM 4168 C C . LYS B 1 228 ? -16.672 -28.422 -5.848 1 93.88 228 LYS B C 1
ATOM 4170 O O . LYS B 1 228 ? -15.852 -28.281 -4.949 1 93.88 228 LYS B O 1
ATOM 4175 N N . ILE B 1 229 ? -17.891 -28 -5.746 1 93.19 229 ILE B N 1
ATOM 4176 C CA . ILE B 1 229 ? -18.391 -27.344 -4.547 1 93.19 229 ILE B CA 1
ATOM 4177 C C . ILE B 1 229 ? -18.344 -28.312 -3.365 1 93.19 229 ILE B C 1
ATOM 4179 O O . ILE B 1 229 ? -17.891 -27.953 -2.279 1 93.19 229 ILE B O 1
ATOM 4183 N N . GLU B 1 230 ? -18.734 -29.5 -3.615 1 89.62 230 GLU B N 1
ATOM 4184 C CA . GLU B 1 230 ? -18.734 -30.516 -2.572 1 89.62 230 GLU B CA 1
ATOM 4185 C C . GLU B 1 230 ? -17.312 -30.828 -2.107 1 89.62 230 GLU B C 1
ATOM 4187 O O . GLU B 1 230 ? -17.078 -31.047 -0.919 1 89.62 230 GLU B O 1
ATOM 4192 N N . GLU B 1 231 ? -16.453 -30.875 -3.008 1 89.19 231 GLU B N 1
ATOM 4193 C CA . GLU B 1 231 ? -15.055 -31.109 -2.678 1 89.19 231 GLU B CA 1
ATOM 4194 C C . GLU B 1 231 ? -14.508 -29.984 -1.789 1 89.19 231 GLU B C 1
ATOM 4196 O O . GLU B 1 231 ? -13.719 -30.25 -0.876 1 89.19 231 GLU B O 1
ATOM 4201 N N . ASP B 1 232 ? -14.953 -28.812 -2.037 1 89.06 232 ASP B N 1
ATOM 4202 C CA . ASP B 1 232 ? -14.414 -27.656 -1.33 1 89.06 232 ASP B CA 1
ATOM 4203 C C . ASP B 1 232 ? -14.977 -27.562 0.087 1 89.06 232 ASP B C 1
ATOM 4205 O O . ASP B 1 232 ? -14.258 -27.234 1.027 1 89.06 232 ASP B O 1
ATOM 4209 N N . ILE B 1 233 ? -16.281 -27.812 0.176 1 86.88 233 ILE B N 1
ATOM 4210 C CA . ILE B 1 233 ? -16.891 -27.469 1.459 1 86.88 233 ILE B CA 1
ATOM 4211 C C . ILE B 1 233 ? -17.281 -28.75 2.197 1 86.88 233 ILE B C 1
ATOM 4213 O O . ILE B 1 233 ? -17.719 -28.703 3.354 1 86.88 233 ILE B O 1
ATOM 4217 N N . GLY B 1 234 ? -17.125 -29.781 1.566 1 74.06 234 GLY B N 1
ATOM 4218 C CA . GLY B 1 234 ? -17.547 -31.047 2.152 1 74.06 234 GLY B CA 1
ATOM 4219 C C . GLY B 1 234 ? -19.016 -31.359 1.92 1 74.06 234 GLY B C 1
ATOM 4220 O O . GLY B 1 234 ? -19.656 -30.719 1.082 1 74.06 234 GLY B O 1
ATOM 4221 N N . ARG B 1 235 ? -19.703 -32.219 2.695 1 63.38 235 ARG B N 1
ATOM 4222 C CA . ARG B 1 235 ? -20.969 -32.875 2.398 1 63.38 235 ARG B CA 1
ATOM 4223 C C . ARG B 1 235 ? -22.078 -31.844 2.217 1 63.38 235 ARG B C 1
ATOM 4225 O O . ARG B 1 235 ? -21.812 -30.641 2.162 1 63.38 235 ARG B O 1
ATOM 4232 N N . LYS B 1 236 ? -23.297 -31.688 3.125 1 61.78 236 LYS B N 1
ATOM 4233 C CA . LYS B 1 236 ? -24.719 -31.391 2.951 1 61.78 236 LYS B CA 1
ATOM 4234 C C . LYS B 1 236 ? -24.969 -29.891 2.914 1 61.78 236 LYS B C 1
ATOM 4236 O O . LYS B 1 236 ? -24.984 -29.234 3.959 1 61.78 236 LYS B O 1
ATOM 4241 N N . ALA B 1 237 ? -24.453 -29.25 1.779 1 65.31 237 ALA B N 1
ATOM 4242 C CA . ALA B 1 237 ? -24.828 -27.844 1.684 1 65.31 237 ALA B CA 1
ATOM 4243 C C . ALA B 1 237 ? -26.234 -27.672 1.126 1 65.31 237 ALA B C 1
ATOM 4245 O O . ALA B 1 237 ? -26.75 -28.578 0.46 1 65.31 237 ALA B O 1
ATOM 4246 N N . ASN B 1 238 ? -26.922 -26.688 1.507 1 68.75 238 ASN B N 1
ATOM 4247 C CA . ASN B 1 238 ? -28.25 -26.328 1.015 1 68.75 238 ASN B CA 1
ATOM 4248 C C . ASN B 1 238 ? -28.281 -26.266 -0.51 1 68.75 238 ASN B C 1
ATOM 4250 O O . ASN B 1 238 ? -27.672 -25.391 -1.113 1 68.75 238 ASN B O 1
ATOM 4254 N N . ASN B 1 239 ? -29.016 -27.109 -1.002 1 81.38 239 ASN B N 1
ATOM 4255 C CA . ASN B 1 239 ? -29.078 -27.25 -2.453 1 81.38 239 ASN B CA 1
ATOM 4256 C C . ASN B 1 239 ? -29.734 -26.016 -3.1 1 81.38 239 ASN B C 1
ATOM 4258 O O . ASN B 1 239 ? -29.312 -25.578 -4.172 1 81.38 239 ASN B O 1
ATOM 4262 N N . ASN B 1 240 ? -30.516 -25.359 -2.363 1 90.44 240 ASN B N 1
ATOM 4263 C CA . ASN B 1 240 ? -31.203 -24.219 -2.957 1 90.44 240 ASN B CA 1
ATOM 4264 C C . ASN B 1 240 ? -30.25 -23.047 -3.156 1 90.44 240 ASN B C 1
ATOM 4266 O O . ASN B 1 240 ? -30.297 -22.359 -4.188 1 90.44 240 ASN B O 1
ATOM 4270 N N . ILE B 1 241 ? -29.422 -22.844 -2.197 1 92.62 241 ILE B N 1
ATOM 4271 C CA . ILE B 1 241 ? -28.453 -21.75 -2.271 1 92.62 241 ILE B CA 1
ATOM 4272 C C . ILE B 1 241 ? -27.469 -22.016 -3.398 1 92.62 241 ILE B C 1
ATOM 4274 O O . ILE B 1 241 ? -27.125 -21.094 -4.152 1 92.62 241 ILE B O 1
ATOM 4278 N N . ILE B 1 242 ? -27.047 -23.234 -3.531 1 94.06 242 ILE B N 1
ATOM 4279 C CA . ILE B 1 242 ? -26.078 -23.625 -4.551 1 94.06 242 ILE B CA 1
ATOM 4280 C C . ILE B 1 242 ? -26.688 -23.469 -5.938 1 94.06 242 ILE B C 1
ATOM 4282 O O . ILE B 1 242 ? -26.062 -22.906 -6.84 1 94.06 242 ILE B O 1
ATOM 4286 N N . ASP B 1 243 ? -27.938 -23.891 -6.066 1 94.5 243 ASP B N 1
ATOM 4287 C CA . ASP B 1 243 ? -28.656 -23.766 -7.34 1 94.5 243 ASP B CA 1
ATOM 4288 C C . ASP B 1 243 ? -28.75 -22.312 -7.777 1 94.5 243 ASP B C 1
ATOM 4290 O O . ASP B 1 243 ? -28.5 -21.984 -8.938 1 94.5 243 ASP B O 1
ATOM 4294 N N . SER B 1 244 ? -29.156 -21.516 -6.844 1 95.38 244 SER B N 1
ATOM 4295 C CA . SER B 1 244 ? -29.312 -20.094 -7.125 1 95.38 244 SER B CA 1
ATOM 4296 C C . SER B 1 244 ? -27.984 -19.469 -7.543 1 95.38 244 SER B C 1
ATOM 4298 O O . SER B 1 244 ? -27.922 -18.641 -8.461 1 95.38 244 SER B O 1
ATOM 4300 N N . PHE B 1 245 ? -26.938 -19.875 -6.883 1 95.94 245 PHE B N 1
ATOM 4301 C CA . PHE B 1 245 ? -25.609 -19.375 -7.207 1 95.94 245 PHE B CA 1
ATOM 4302 C C . PHE B 1 245 ? -25.219 -19.766 -8.625 1 95.94 245 PHE B C 1
ATOM 4304 O O . PHE B 1 245 ? -24.703 -18.938 -9.383 1 95.94 245 PHE B O 1
ATOM 4311 N N . ILE B 1 246 ? -25.406 -21.016 -8.953 1 95.06 246 ILE B N 1
ATOM 4312 C CA . ILE B 1 246 ? -25.047 -21.516 -10.273 1 95.06 246 ILE B CA 1
ATOM 4313 C C . ILE B 1 246 ? -25.828 -20.766 -11.344 1 95.06 246 ILE B C 1
ATOM 4315 O O . ILE B 1 246 ? -25.25 -20.297 -12.336 1 95.06 246 ILE B O 1
ATOM 4319 N N . GLU B 1 247 ? -27.078 -20.547 -11.094 1 95.25 247 GLU B N 1
ATOM 4320 C CA . GLU B 1 247 ? -27.938 -19.844 -12.047 1 95.25 247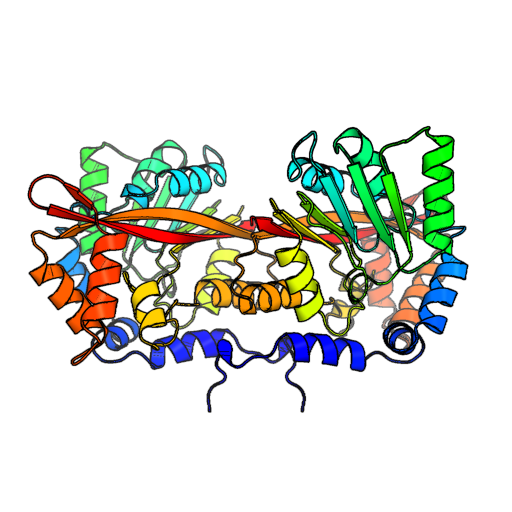 GLU B CA 1
ATOM 4321 C C . GLU B 1 247 ? -27.484 -18.406 -12.25 1 95.25 247 GLU B C 1
ATOM 4323 O O . GLU B 1 247 ? -27.516 -17.891 -13.367 1 95.25 247 GLU B O 1
ATOM 4328 N N . LYS B 1 248 ? -27.031 -17.812 -11.227 1 96.56 248 LYS B N 1
ATOM 4329 C CA . LYS B 1 248 ? -26.688 -16.391 -11.258 1 96.56 248 LYS B CA 1
ATOM 4330 C C . LYS B 1 248 ? -25.281 -16.172 -11.828 1 96.56 248 LYS B C 1
ATOM 4332 O O . LYS B 1 248 ? -25.016 -15.148 -12.445 1 96.56 248 LYS B O 1
ATOM 4337 N N . ASN B 1 249 ? -24.359 -17.141 -11.695 1 96.56 249 ASN B N 1
ATOM 4338 C CA . ASN B 1 249 ? -22.953 -16.828 -11.898 1 96.56 249 ASN B CA 1
ATOM 4339 C C . ASN B 1 249 ? -22.359 -17.641 -13.047 1 96.56 249 ASN B C 1
ATOM 4341 O O . ASN B 1 249 ? -21.219 -17.406 -13.445 1 96.56 249 ASN B O 1
ATOM 4345 N N . PHE B 1 250 ? -23.094 -18.609 -13.539 1 96.88 250 PHE B N 1
ATOM 4346 C CA . PHE B 1 250 ? -22.594 -19.406 -14.664 1 96.88 250 PHE B CA 1
ATOM 4347 C C . PHE B 1 250 ? -23.344 -19.062 -15.938 1 96.88 250 PHE B C 1
ATOM 4349 O O . PHE B 1 250 ? -24.562 -18.828 -15.914 1 96.88 250 PHE B O 1
ATOM 4356 N N . VAL B 1 251 ? -22.594 -19 -16.984 1 96.06 251 VAL B N 1
ATOM 4357 C CA . VAL B 1 251 ? -23.172 -18.828 -18.312 1 96.06 251 VAL B CA 1
ATOM 4358 C C . VAL B 1 251 ? -22.969 -20.094 -19.125 1 96.06 251 VAL B C 1
ATOM 4360 O O . VAL B 1 251 ? -21.859 -20.641 -19.156 1 96.06 251 VAL B O 1
ATOM 4363 N N . LYS B 1 252 ? -23.953 -20.578 -19.734 1 92.5 252 LYS B N 1
ATOM 4364 C CA . LYS B 1 252 ? -23.828 -21.75 -20.609 1 92.5 252 LYS B CA 1
ATOM 4365 C C . LYS B 1 252 ? -23.391 -21.328 -22 1 92.5 252 LYS B C 1
ATOM 4367 O O . LYS B 1 252 ? -24.016 -20.469 -22.625 1 92.5 252 LYS B O 1
ATOM 4372 N N . GLU B 1 253 ? -22.297 -21.734 -22.359 1 91.38 253 GLU B N 1
ATOM 4373 C CA . GLU B 1 253 ? -21.781 -21.531 -23.703 1 91.38 253 GLU B CA 1
ATOM 4374 C C . GLU B 1 253 ? -21.562 -22.875 -24.422 1 91.38 253 GLU B C 1
ATOM 4376 O O . GLU B 1 253 ? -20.625 -23.594 -24.125 1 91.38 253 GLU B O 1
ATOM 4381 N N . GLU B 1 254 ? -22.422 -23.125 -25.438 1 87.62 254 GLU B N 1
ATOM 4382 C CA . GLU B 1 254 ? -22.391 -24.406 -26.141 1 87.62 254 GLU B CA 1
ATOM 4383 C C . GLU B 1 254 ? -22.594 -25.562 -25.188 1 87.62 254 GLU B C 1
ATOM 4385 O O . GLU B 1 254 ? -23.578 -25.609 -24.453 1 87.62 254 GLU B O 1
ATOM 4390 N N . ASN B 1 255 ? -21.641 -26.328 -24.984 1 89.31 255 ASN B N 1
ATOM 4391 C CA . ASN B 1 255 ? -21.797 -27.516 -24.156 1 89.31 255 ASN B CA 1
ATOM 4392 C C . ASN B 1 255 ? -20.969 -27.422 -22.875 1 89.31 255 ASN B C 1
ATOM 4394 O O . ASN B 1 255 ? -20.516 -28.438 -22.344 1 89.31 255 ASN B O 1
ATOM 4398 N N . LYS B 1 256 ? -20.672 -26.094 -22.516 1 94.81 256 LYS B N 1
ATOM 4399 C CA . LYS B 1 256 ? -19.906 -25.922 -21.281 1 94.81 256 LYS B CA 1
ATOM 4400 C C . LYS B 1 256 ? -20.516 -24.859 -20.391 1 94.81 256 LYS B C 1
ATOM 4402 O O . LYS B 1 256 ? -21.344 -24.062 -20.844 1 94.81 256 LYS B O 1
ATOM 4407 N N . TYR B 1 257 ? -20.281 -24.969 -19.125 1 96.38 257 TYR B N 1
ATOM 4408 C CA . TYR B 1 257 ? -20.609 -23.922 -18.156 1 96.38 257 TYR B CA 1
ATOM 4409 C C . TYR B 1 257 ? -19.406 -23.062 -17.844 1 96.38 257 TYR B C 1
ATOM 4411 O O . TYR B 1 257 ? -18.328 -23.578 -17.5 1 96.38 257 TYR B O 1
ATOM 4419 N N . VAL B 1 258 ? -19.578 -21.766 -18 1 96.94 258 VAL B N 1
ATOM 4420 C CA . VAL B 1 258 ? -18.469 -20.844 -17.812 1 96.94 258 VAL B CA 1
ATOM 4421 C C . VAL B 1 258 ? -18.688 -20.016 -16.547 1 96.94 258 VAL B C 1
ATOM 4423 O O . VAL B 1 258 ? -19.75 -19.406 -16.375 1 96.94 258 VAL B O 1
ATOM 4426 N N . TYR B 1 259 ? -17.719 -20.078 -15.68 1 96.88 259 TYR B N 1
ATOM 4427 C CA . TYR B 1 259 ? -17.688 -19.234 -14.484 1 96.88 259 TYR B CA 1
ATOM 4428 C C . TYR B 1 259 ? -16.578 -18.203 -14.578 1 96.88 259 TYR B C 1
ATOM 4430 O O . TYR B 1 259 ? -15.414 -18.547 -14.758 1 96.88 259 TYR B O 1
ATOM 4438 N N . THR B 1 260 ? -16.922 -16.922 -14.461 1 95.75 260 THR B N 1
ATOM 4439 C CA . THR B 1 260 ? -15.906 -15.867 -14.414 1 95.75 260 THR B CA 1
ATOM 4440 C C . THR B 1 260 ? -15.43 -15.641 -12.984 1 95.75 260 THR B C 1
ATOM 4442 O O . THR B 1 260 ? -16.172 -15.086 -12.164 1 95.75 260 THR B O 1
ATOM 4445 N N . ASN B 1 261 ? -14.242 -16.125 -12.734 1 95.19 261 ASN B N 1
ATOM 4446 C CA . ASN B 1 261 ? -13.648 -15.922 -11.422 1 95.19 261 ASN B CA 1
ATOM 4447 C C . ASN B 1 261 ? -13.023 -14.539 -11.297 1 95.19 261 ASN B C 1
ATOM 4449 O O . ASN B 1 261 ? -12.023 -14.242 -11.961 1 95.19 261 ASN B O 1
ATOM 4453 N N . ASN B 1 262 ? -13.672 -13.695 -10.508 1 94 262 ASN B N 1
ATOM 4454 C CA . ASN B 1 262 ? -13.141 -12.367 -10.234 1 94 262 ASN B CA 1
ATOM 4455 C C . ASN B 1 262 ? -12.164 -12.383 -9.055 1 94 262 ASN B C 1
ATOM 4457 O O . ASN B 1 262 ? -12.484 -12.93 -7.996 1 94 262 ASN B O 1
ATOM 4461 N N . SER B 1 263 ? -10.961 -11.883 -9.297 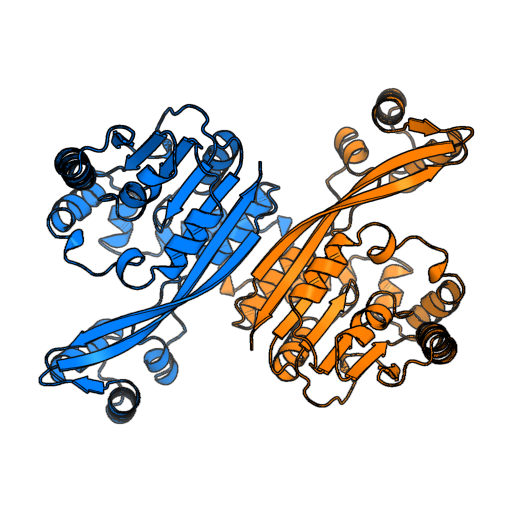1 94.62 263 SER B N 1
ATOM 4462 C CA . SER B 1 263 ? -9.953 -11.805 -8.242 1 94.62 263 SER B CA 1
ATOM 4463 C C . SER B 1 263 ? -9.156 -10.5 -8.336 1 94.62 263 SER B C 1
ATOM 4465 O O . SER B 1 263 ? -9.555 -9.578 -9.055 1 94.62 263 SER B O 1
ATOM 4467 N N . LYS B 1 264 ? -8.195 -10.398 -7.449 1 97 264 LYS B N 1
ATOM 4468 C CA . LYS B 1 264 ? -7.301 -9.242 -7.441 1 97 264 LYS B CA 1
ATOM 4469 C C . LYS B 1 264 ? -5.84 -9.688 -7.406 1 97 264 LYS B C 1
ATOM 4471 O O . LYS B 1 264 ? -5.527 -10.797 -6.973 1 97 264 LYS B O 1
ATOM 4476 N N . VAL B 1 265 ? -5.074 -8.836 -7.973 1 98.5 265 VAL B N 1
ATOM 4477 C CA . VAL B 1 265 ? -3.623 -8.992 -7.906 1 98.5 265 VAL B CA 1
ATOM 4478 C C . VAL B 1 265 ? -3.01 -7.816 -7.156 1 98.5 265 VAL B C 1
ATOM 4480 O O . VAL B 1 265 ? -3.373 -6.66 -7.398 1 98.5 265 VAL B O 1
ATOM 4483 N N . ALA B 1 266 ? -2.213 -8.125 -6.172 1 98.56 266 ALA B N 1
ATOM 4484 C CA . ALA B 1 266 ? -1.429 -7.086 -5.504 1 98.56 266 ALA B CA 1
ATOM 4485 C C . ALA B 1 266 ? -0.066 -6.914 -6.168 1 98.56 266 ALA B C 1
ATOM 4487 O O . ALA B 1 266 ? 0.644 -7.895 -6.406 1 98.56 266 ALA B O 1
ATOM 4488 N N . ILE B 1 267 ? 0.271 -5.715 -6.52 1 98.81 267 ILE B N 1
ATOM 4489 C CA . ILE B 1 267 ? 1.615 -5.371 -6.969 1 98.81 267 ILE B CA 1
ATOM 4490 C C . ILE B 1 267 ? 2.311 -4.512 -5.918 1 98.81 267 ILE B C 1
ATOM 4492 O O . ILE B 1 267 ? 1.887 -3.383 -5.652 1 98.81 267 ILE B O 1
ATOM 4496 N N . ILE B 1 268 ? 3.289 -5.062 -5.293 1 98.88 268 ILE B N 1
ATOM 4497 C CA . ILE B 1 268 ? 4.094 -4.406 -4.27 1 98.88 268 ILE B CA 1
ATOM 4498 C C . ILE B 1 268 ? 5.445 -4.008 -4.848 1 98.88 268 ILE B C 1
ATOM 4500 O O . ILE B 1 268 ? 6.133 -4.828 -5.457 1 98.88 268 ILE B O 1
ATOM 4504 N N . SER B 1 269 ? 5.855 -2.754 -4.727 1 98.88 269 SER B N 1
ATOM 4505 C CA . SER B 1 269 ? 7.125 -2.34 -5.312 1 98.88 269 SER B CA 1
ATOM 4506 C C . SER B 1 269 ? 7.766 -1.215 -4.504 1 98.88 269 SER B C 1
ATOM 4508 O O . SER B 1 269 ? 7.066 -0.451 -3.836 1 98.88 269 SER B O 1
ATOM 4510 N N . TRP B 1 270 ? 9.055 -1.168 -4.469 1 98.69 270 TRP B N 1
ATOM 4511 C CA . TRP B 1 270 ? 9.773 -0.051 -3.867 1 98.69 270 TRP B CA 1
ATOM 4512 C C . TRP B 1 270 ? 11.078 0.222 -4.613 1 98.69 270 TRP B C 1
ATOM 4514 O O . TRP B 1 270 ? 11.625 -0.673 -5.258 1 98.69 270 TRP B O 1
ATOM 4524 N N . LYS B 1 271 ? 11.555 1.446 -4.582 1 97.69 271 LYS B N 1
ATOM 4525 C CA . LYS B 1 271 ? 12.82 1.867 -5.176 1 97.69 271 LYS B CA 1
ATOM 4526 C C . LYS B 1 271 ? 13.961 1.787 -4.164 1 97.69 271 LYS B C 1
ATOM 4528 O O . LYS B 1 271 ? 13.727 1.841 -2.955 1 97.69 271 LYS B O 1
ATOM 4533 N N . ILE B 1 272 ? 15.125 1.602 -4.711 1 96.94 272 ILE B N 1
ATOM 4534 C CA . ILE B 1 272 ? 16.312 1.52 -3.873 1 96.94 272 ILE B CA 1
ATOM 4535 C C . ILE B 1 272 ? 16.938 2.904 -3.732 1 96.94 272 ILE B C 1
ATOM 4537 O O . ILE B 1 272 ? 16.906 3.707 -4.668 1 96.94 272 ILE B O 1
#

Organism: NCBI:txid1418104

pLDDT: mean 95.2, std 5.54, range [57.69, 98.94]

Solvent-accessible surface area (backbone atoms only — not comparable to full-atom values): 29872 Å² total; per-residue (Å²): 132,82,74,47,76,89,72,58,58,47,58,56,36,53,40,48,57,52,63,68,42,60,71,69,66,30,40,38,59,78,30,68,65,55,36,42,51,56,40,52,70,43,35,86,53,46,84,78,47,86,44,66,66,70,55,30,56,64,60,50,52,53,55,54,69,75,50,62,76,62,31,35,33,35,30,42,46,35,49,58,25,77,65,52,57,69,44,52,80,43,30,56,31,34,42,34,26,21,65,40,62,49,21,42,50,51,25,50,50,51,33,61,76,65,70,56,84,44,68,44,80,42,78,36,50,78,86,72,56,86,73,78,69,33,35,29,33,37,28,56,71,50,61,90,64,53,70,65,46,66,59,48,48,50,49,50,61,70,31,24,60,44,27,40,40,40,36,36,67,53,46,51,60,85,58,40,70,60,38,40,74,73,69,39,76,84,65,61,52,59,61,66,63,40,48,52,53,41,43,41,73,71,75,42,79,60,23,34,41,71,42,85,39,56,41,81,41,79,32,71,45,69,66,55,51,51,48,52,51,32,68,74,67,61,64,93,63,64,60,65,63,53,50,52,47,49,66,74,56,42,44,77,55,90,74,28,35,37,34,69,40,76,44,40,31,39,42,36,34,36,73,98,132,83,74,46,76,88,72,58,57,46,58,58,37,52,40,48,56,54,64,69,42,60,71,70,65,30,41,38,58,79,30,66,66,55,38,42,51,55,41,52,70,42,36,88,51,47,83,79,47,86,44,66,68,70,54,30,56,64,59,51,51,54,56,53,69,74,50,62,77,63,32,34,34,35,30,44,44,35,50,59,24,76,64,52,58,68,45,51,79,42,30,56,33,33,41,35,27,22,66,39,62,49,20,41,50,51,24,50,51,50,33,60,76,66,70,56,85,44,67,43,80,40,77,36,50,77,87,73,56,87,72,77,70,32,36,29,33,37,30,58,69,51,61,91,62,52,71,64,47,67,60,48,50,51,49,50,60,68,30,24,60,45,28,39,39,39,37,35,67,52,44,50,60,86,57,42,70,59,39,40,74,72,70,40,74,84,64,60,54,60,60,67,62,39,48,54,53,42,44,39,74,71,76,41,80,60,24,34,40,71,43,82,40,55,42,80,42,80,32,72,45,70,67,55,51,53,48,52,51,35,69,73,72,38,80,96,66,64,61,66,61,54,50,52,48,48,67,72,55,42,45,77,54,91,74,29,35,36,32,70,38,75,43,40,31,38,42,37,35,37,74,98

Nearest PDB structures (foldseek):
  1xxl-assembly2_B  TM=6.291E-01  e=2.122E-12  Bacillus subtilis
  5yac-assembly1_A  TM=6.902E-01  e=1.939E-09  Pyrococcus abyssi GE5
  2h1r-assembly2_B  TM=6.624E-01  e=6.039E-09  Plasmodium falciparum
  3mti-assembly1_A  TM=6.436E-01  e=1.354E-07  Streptococcus thermophilus LMG 18311
  1y8c-assembly1_A  TM=4.890E-01  e=6.412E-09  Clostridium acetobutylicum ATCC 824

Sequence (544 aa):
MYLDYKDIDFEEIWQNRIRSKNGHEKQRVFDDEVEREFWEKLAPNYDKNTTLYDYSKEVFKIVESLIEKGSSLIEIGCGTGKFTIPLSNKCKDILAVDFSKDMLKVLKEKIENNNINNIRALEGKWEDANIDKMDYILSVNSLYRVWNIKDALRKMNALARKAVIIVRTIQKPMFNQLYMELGIEDQTVLDYIYLENIIHSLGIYASMQYIDVKNNIYFNNIEDIYRKIEEDIGRKANNNIIDSFIEKNFVKEENKYVYTNNSKVAIISWKIMYLDYKDIDFEEIWQNRIRSKNGHEKQRVFDDEVEREFWEKLAPNYDKNTTLYDYSKEVFKIVESLIEKGSSLIEIGCGTGKFTIPLSNKCKDILAVDFSKDMLKVLKEKIENNNINNIRALEGKWEDANIDKMDYILSVNSLYRVWNIKDALRKMNALARKAVIIVRTIQKPMFNQLYMELGIEDQTVLDYIYLENIIHSLGIYASMQYIDVKNNIYFNNIEDIYRKIEEDIGRKANNNIIDSFIEKNFVKEENKYVYTNNSKVAIISWKI

Foldseek 3Di:
DDDDLLPDDLLVVLLVVLVPDDDLSNCLLVPVVSVQVVCLVCQVCVVVDDDCVRQPVVVLVVVLVVDAFAWEEEEAACFLNSSPVVSLVRYVAYEYEDQHPSSVVNNVVVCVVVVRDRYDYDHDHLLPDDDAATAEYEYAQHCSSPSPSLSSVVVRVVRHQWKYKYKHWFDFPQVQVLCVVLVHDGPTDDVLVSNCSSCVSVVFDKDKDKDKTKDKDKAQDPVVVVVSVCVVPPDDGDPVSVVVCQVVAWDDDDRITIGIRITMMMMIMGTD/DDDDLLPDDLLVVLLVVLVPDDDLSNCLLVPVVSVQVVCLVCQVCVVVDQDCVRQPVPVLVVVLVVDAFAWEEEEAACFLNSSPVVSLVRYVAYEYEDQHPSSVVNNVVVCVVVVRDRYDYDHDHLLPDDDAATAEYEYAQHCSSPSPSLSSVVVRVVRHQWKYKYKHWFDFPQVQVLCVVQVHDGPTDDVLVSNCSSCVSVVFDKDKDKDKTKDKDKAQDPVVVVVSVCVVPNDDGDPVSVVVCQVVAWDDDPRITIGIRITMMMMIMGTD

Secondary structure (DSSP, 8-state):
-PPPGGG--HHHHHHHHHHT--HHHHHHHH-HHHHHHHHHHHGGGGGGS--HHHH-HHHHHHHHHTS-TT-EEEEES-TTTTTHHHHTTT-SEEEEEES-HHHHHHHHHHHHHTT--SEEEEES-GGG-----EEEEEEES--TT-SSHHHHHHHHHHHEEEEEEEEEE----TTHHHHHHTTPPP----HHHHHHHHHHHTT---EEEEEEEEEEEEESSHHHHHHHHHHHH-S---HHHHHHHHHHHEEEETTEEEEEEEEEEEEEEEE-/-PPPGGG--HHHHHHHHHHT--HHHHHHHH-HHHHHHHHHHHGGGGGGS--HHHH-HHHHHHHHHTS-TT-EEEEES-TTTTTHHHHTTT-SEEEEEES-HHHHHHHHHHHHHTT--SEEEEES-TTT-----EEEEEEES--TT-SSHHHHHHHHHHHEEEEEEEEEE----TTHHHHHHTTPPP----HHHHHHHHHHHTT---EEEEEEEEEEEEESSHHHHHHHHHHHH-S---HHHHHHHHHHHEEEETTEEEEEEEEEEEEEEEE-

InterPro domains:
  IPR029063 S-adenosyl-L-methionine-dependent methyltransferase superfamily [G3DSA:3.40.50.150] (26-218)
  IPR029063 S-adenosyl-L-methionine-dependent methyltransferase superfamily [SSF53335] (37-210)
  IPR041698 Methyltransferase domain 25 [PF13649] (74-161)
  IPR050723 Cyclopropane Fatty Acid Synthase/Methyltransferase [PTHR43667] (66-205)